Protein AF-A0A388TI43-F1 (afdb_monomer_lite)

Secondary structure (DSSP, 8-state):
-PPPEEEEEEE-SSEEEEEEEEEETTHHHHHHHHHHHHHHHT--EEEEEEEEEEEE-SS-HHHHHHHHTT--EEE--SS-EEEEEEEEEEEEEGGGEE--TTEEES-TT-EEEEEEEEEEEEEEEEEEEESSEE---GGG-BTTEEE--EE--SEEEEEEEEEEEEETTEEEEEEEEEEEEE-SSS-HHHHHHHHHHHHHHHHHHHH-TTT--SSEEEEEEEETTEEEEEEEEEPTTHHHHHHHHHHHHHHHT-EEEEEEEEEETT-SSTT---TTBSS-HHHHHHHHHT--EEE--SS-EEEEEEEESSEEEEGGG-B--TTEEES-TT-EEEEEPTT-EEEEEEEEEEEESEE-HHHHHTS-PPTTEEE--EE--SEEEEEEEEE--SSSSEEEEEEEEE-SSS-HHHHHHHHHHHHHHHHHGGGSTT-PPPTT--S-----TTSGGGG-BGGGGT--HHHHHHHHHTT--BHHHHHHSBHHHHHTSTT--HHHHHHHHHHHHHTT---BS-GGGGGSSSSS--

Organism: NCBI:txid2218525

Sequence (526 aa):
MANPWVKYTEMSPTYGVFTAEPLERGYGTTLGTILQRILLASLGGAAVTSVKIDALEGVEEAEVLANIKNLALKSFADAPVELKLSAKDGVVTARDIEHGSEVEIVNPDLHIATLGKGARLNLTLTVERGVGYHLADESKSKDGLKVVNASFTPIVKVNRKIEPARVGKSLDYDRLILEVWTNGVLSPEEAIRQSAQLVKDQMDSFINPADSKNPSVKHESKDKNYGVFTADPLDKGYGTTLGNALRRILLSSIGGAAITTVKIEGVDHEFSTIDGIKEDVLDIIANIKTLAVKSHSDSIVEMTLSAKDECEVTAGDIQHDDEVEIINPKHHLATLNKGAKLNIKFTVEKGVGYQVADVAESKNHPIGTLPIDASFSPVVKVNHQADSGRKNHDVLALDVWTNGTLSPEEAVRQSSQILQNQIDIFQRLNQRPTDGSEAGGTAGGALGGLALSIDDLELSARSSNCLKKAAINSVAELVNKPLEDLLKIKNFGKKSAEEINTKLAQYGLKLKGDISDLSNLFEEEE

pLDDT: mean 85.09, std 13.22, range [27.34, 97.88]

Foldseek 3Di:
DADWFKAWDDFDLFKTKIKIDFAFAPVLVLVLLLLQCCLQWPAKAKWFFKKFWPFFPPWDPVQLLVLRRLWHKHFQDQDKFKKKAKDAAAWDFLLRIHDDPRMDTQCRRRTRDHHDHPGITIMITIMHMDTAKDQFDQVPDDDRMGGHIIGRRQWPDKDKDWDQDDDPHDRRGIMIMIMTGGSSNATPLRSLQVSLVLLLLQLVCLQCLPPDPAQRWDWDDPDQFKIKIKTPFAAPPVQVSVQVLLQVCLQFPDKFKWWFKKFKPPDQDQQAAFPQWPDRSVQLLVLRQLWRKGFQDQDKFKKKAKDFAFDFDFLLRIGGDPRMDTPCRRRTRTTGHGGGIIIMMTIMHMDTAKDAQVVVVVPPDPRRMGTHIIGRRQWDDKDKDWDPDPDNGIMIMIMTGGSNSDGRSRSSNVSSVVSSVSSVSSNVYPDRDDPPDDDDDDDDLPPRQFADFLVVLPAPPQLSVQCVVVVNTTPVSQQPDAPVVSVPGVSRALVSQVRSQVSLVVSVGGHHYDSVCRVVVPPPPD

InterPro domains:
  IPR011260 RNA polymerase, alpha subunit, C-terminal [PF03118] (450-505)
  IPR011262 DNA-directed RNA polymerase, insert domain [PF01000] (54-152)
  IPR011262 DNA-directed RNA polymerase, insert domain [PF01000] (262-377)
  IPR011263 DNA-directed RNA polymerase, RpoA/D/Rpb3-type [PF01193] (21-202)
  IPR011263 DNA-directed RNA polymerase, RpoA/D/Rpb3-type [PF01193] (233-422)
  IPR011263 DNA-directed RNA polymerase, RpoA/D/Rpb3-type [SM00662] (15-209)
  IPR011263 DNA-directed RNA polymerase, RpoA/D/Rpb3-type [SM00662] (226-429)
  IPR011773 DNA-directed RNA polymerase, alpha subunit [MF_00059] (203-514)
  IPR011773 DNA-directed RNA polymerase, alpha subunit [TIGR02027] (226-512)
  IPR036603 RNA polymerase, RBP11-like subunit [G3DSA:3.30.1360.10] (14-203)
  IPR036603 RNA polymerase, RBP11-like subunit [G3DSA:3.30.1360.10] (225-422)
  IPR036603 RNA polymerase, RBP11-like subunit [SSF55257] (5-208)
  IPR036603 RNA polymerase, RBP11-like subunit [SSF55257] (212-427)
  IPR036643 DNA-directed RNA polymerase, insert domain superfamily [G3DSA:2.170.120.12] (45-152)
  IPR036643 DNA-directed RNA polymerase, insert domain superfamily [G3DSA:2.170.120.12] (256-376)
  IPR036643 DNA-directed RNA polymerase, insert domain superfamily [SSF56553] (45-153)
  IPR036643 DNA-directed RNA polymerase, insert domain superfamily [SSF56553] (256-377)

Radius of gyration: 33.18 Å; chains: 1; bounding box: 103×40×89 Å

Structure (mmCIF, N/CA/C/O backbone):
data_AF-A0A388TI43-F1
#
_entry.id   AF-A0A388TI43-F1
#
loop_
_atom_site.group_PDB
_atom_site.id
_atom_site.type_symbol
_atom_site.label_atom_id
_atom_site.label_alt_id
_atom_site.label_comp_id
_atom_site.label_asym_id
_atom_site.label_entity_id
_atom_site.label_seq_id
_atom_site.pdbx_PDB_ins_code
_atom_site.Cartn_x
_atom_site.Cartn_y
_atom_site.Cartn_z
_atom_site.occupancy
_atom_site.B_iso_or_equiv
_atom_site.auth_seq_id
_atom_site.auth_comp_id
_atom_site.auth_asym_id
_atom_site.auth_atom_id
_atom_site.pdbx_PDB_model_num
ATOM 1 N N . MET A 1 1 ? 8.734 2.033 19.535 1.00 49.84 1 MET A N 1
ATOM 2 C CA . MET A 1 1 ? 8.659 1.156 18.343 1.00 49.84 1 MET A CA 1
ATOM 3 C C . MET A 1 1 ? 10.058 0.989 17.786 1.00 49.84 1 MET A C 1
ATOM 5 O O . MET A 1 1 ? 10.855 1.900 17.953 1.00 49.84 1 MET A O 1
ATOM 9 N N . ALA A 1 2 ? 10.383 -0.151 17.176 1.00 63.19 2 ALA A N 1
ATOM 10 C CA . ALA A 1 2 ? 11.631 -0.239 16.426 1.00 63.19 2 ALA A CA 1
ATOM 11 C C . ALA A 1 2 ? 11.473 0.540 15.118 1.00 63.19 2 ALA A C 1
ATOM 13 O O . ALA A 1 2 ? 10.498 0.332 14.400 1.00 63.19 2 ALA A O 1
ATOM 14 N N . ASN A 1 3 ? 12.401 1.453 14.844 1.00 78.44 3 ASN A N 1
ATOM 15 C CA . ASN A 1 3 ? 12.297 2.321 13.681 1.00 78.44 3 ASN A CA 1
ATOM 16 C C . ASN A 1 3 ? 12.674 1.540 12.409 1.00 78.44 3 ASN A C 1
ATOM 18 O O . ASN A 1 3 ? 13.799 1.030 12.331 1.00 78.44 3 ASN A O 1
ATOM 22 N N . PRO A 1 4 ? 11.768 1.424 11.419 1.00 85.19 4 PRO A N 1
ATOM 23 C CA . PRO A 1 4 ? 12.086 0.773 10.160 1.00 85.19 4 PRO A CA 1
ATOM 24 C C . PRO A 1 4 ? 13.173 1.555 9.430 1.00 85.19 4 PRO A C 1
ATOM 26 O O . PRO A 1 4 ? 13.178 2.786 9.405 1.00 85.19 4 PRO A O 1
ATOM 29 N N . TRP A 1 5 ? 14.087 0.835 8.794 1.00 90.25 5 TRP A N 1
ATOM 30 C CA . TRP A 1 5 ? 15.088 1.428 7.918 1.00 90.25 5 TRP A CA 1
ATOM 31 C C . TRP A 1 5 ? 15.399 0.478 6.774 1.00 90.25 5 TRP A C 1
ATOM 33 O O . TRP A 1 5 ? 15.133 -0.725 6.852 1.00 90.25 5 TRP A O 1
ATOM 43 N N . VAL A 1 6 ? 15.953 1.027 5.699 1.00 91.94 6 VAL A N 1
ATOM 44 C CA . VAL A 1 6 ? 16.331 0.248 4.524 1.00 91.94 6 VAL A CA 1
ATOM 45 C C . VAL A 1 6 ? 17.841 0.189 4.454 1.00 91.94 6 VAL A C 1
ATOM 47 O O . VAL A 1 6 ? 18.499 1.223 4.362 1.00 91.94 6 VAL A O 1
ATOM 50 N N . LYS A 1 7 ? 18.390 -1.021 4.467 1.00 92.19 7 LYS A N 1
ATOM 51 C CA . LYS A 1 7 ? 19.809 -1.272 4.221 1.00 92.19 7 LYS A CA 1
ATOM 52 C C . LYS A 1 7 ? 20.009 -1.934 2.866 1.00 92.19 7 LYS A C 1
ATOM 54 O O . LYS A 1 7 ? 19.143 -2.699 2.448 1.00 92.19 7 LYS A O 1
ATOM 59 N N . TYR A 1 8 ? 21.141 -1.717 2.209 1.00 89.12 8 TYR A N 1
ATOM 60 C CA . TYR A 1 8 ? 21.547 -2.541 1.069 1.00 89.12 8 TYR A CA 1
ATOM 61 C C . TYR A 1 8 ? 22.730 -3.441 1.433 1.00 89.12 8 TYR A C 1
ATOM 63 O O . TYR A 1 8 ? 23.646 -3.022 2.140 1.00 89.12 8 TYR A O 1
ATOM 71 N N . THR A 1 9 ? 22.689 -4.696 0.985 1.00 84.62 9 THR A N 1
ATOM 72 C CA . THR A 1 9 ? 23.722 -5.708 1.287 1.00 84.62 9 THR A CA 1
ATOM 73 C C . THR A 1 9 ? 24.638 -5.985 0.103 1.00 84.62 9 THR A C 1
ATOM 75 O O . THR A 1 9 ? 25.806 -6.299 0.298 1.00 84.62 9 THR A O 1
ATOM 78 N N . GLU A 1 10 ? 24.124 -5.837 -1.115 1.00 90.00 10 GLU A N 1
ATOM 79 C CA . GLU A 1 10 ? 24.868 -5.987 -2.363 1.00 90.00 10 GLU A CA 1
ATOM 80 C C . GLU A 1 10 ? 24.494 -4.833 -3.287 1.00 90.00 10 GLU A C 1
ATOM 82 O O . GLU A 1 10 ? 23.317 -4.477 -3.378 1.00 90.00 10 GLU A O 1
ATOM 87 N N . MET A 1 11 ? 25.489 -4.238 -3.944 1.00 93.12 11 MET A N 1
ATOM 88 C CA . MET A 1 11 ? 25.283 -3.122 -4.861 1.00 93.12 11 MET A CA 1
ATOM 89 C C . MET A 1 11 ? 26.327 -3.154 -5.979 1.00 93.12 11 MET A C 1
ATOM 91 O O . MET A 1 11 ? 27.532 -3.170 -5.730 1.00 93.12 11 MET A O 1
ATOM 95 N N . SER A 1 12 ? 25.849 -3.144 -7.215 1.00 93.38 12 SER A N 1
ATOM 96 C CA . SER A 1 12 ? 26.608 -2.961 -8.447 1.00 93.38 12 SER A CA 1
ATOM 97 C C . SER A 1 12 ? 25.878 -1.940 -9.336 1.00 93.38 12 SER A C 1
ATOM 99 O O . SER A 1 12 ? 24.742 -1.562 -9.031 1.00 93.38 12 SER A O 1
ATOM 101 N N . PRO A 1 13 ? 26.477 -1.485 -10.452 1.00 90.69 13 PRO A N 1
ATOM 102 C CA . PRO A 1 13 ? 25.818 -0.538 -11.354 1.00 90.69 13 PRO A CA 1
ATOM 103 C C . PRO A 1 13 ? 24.465 -1.018 -11.905 1.00 90.69 13 PRO A C 1
ATOM 105 O O . PRO A 1 13 ? 23.620 -0.191 -12.236 1.00 90.69 13 PRO A O 1
ATOM 108 N N . THR A 1 14 ? 24.251 -2.336 -11.998 1.00 93.75 14 THR A N 1
ATOM 109 C CA . THR A 1 14 ? 23.059 -2.946 -12.613 1.00 93.75 14 THR A CA 1
ATOM 110 C C . THR A 1 14 ? 22.275 -3.860 -11.676 1.00 93.75 14 THR A C 1
ATOM 112 O O . THR A 1 14 ? 21.254 -4.411 -12.083 1.00 93.75 14 THR A O 1
ATOM 115 N N . TYR A 1 15 ? 22.721 -4.056 -10.433 1.00 97.00 15 TYR A N 1
ATOM 116 C CA . TYR A 1 15 ? 22.076 -4.966 -9.488 1.00 97.00 15 TYR A CA 1
ATOM 117 C C . TYR A 1 15 ? 22.205 -4.493 -8.039 1.00 97.00 15 TYR A C 1
ATOM 119 O O . TYR A 1 15 ? 23.282 -4.079 -7.619 1.00 97.00 15 TYR A O 1
ATOM 127 N N . GLY A 1 16 ? 21.123 -4.575 -7.266 1.00 96.56 16 GLY A N 1
ATOM 128 C CA . GLY A 1 16 ? 21.135 -4.229 -5.846 1.00 96.56 16 GLY A CA 1
ATOM 129 C C . GLY A 1 16 ? 20.150 -5.044 -5.015 1.00 96.56 16 GLY A C 1
ATOM 130 O O . GLY A 1 16 ? 19.076 -5.413 -5.498 1.00 96.56 16 GLY A O 1
ATOM 131 N N . VAL A 1 17 ? 20.512 -5.295 -3.754 1.00 97.25 17 VAL A N 1
ATOM 132 C CA . VAL A 1 17 ? 19.676 -5.995 -2.764 1.00 97.25 17 VAL A CA 1
ATOM 133 C C . VAL A 1 17 ? 19.361 -5.063 -1.604 1.00 97.25 17 VAL A C 1
ATOM 135 O O . VAL A 1 17 ? 20.261 -4.678 -0.858 1.00 97.25 17 VAL A O 1
ATOM 138 N N . PHE A 1 18 ? 18.081 -4.744 -1.421 1.00 96.88 18 PHE A N 1
ATOM 139 C CA . PHE A 1 18 ? 17.569 -3.823 -0.407 1.00 96.88 18 PHE A CA 1
ATOM 140 C C . PHE A 1 18 ? 16.742 -4.584 0.625 1.00 96.88 18 PHE A C 1
ATOM 142 O O . PHE A 1 18 ? 15.810 -5.302 0.278 1.00 96.88 18 PHE A O 1
ATOM 149 N N . THR A 1 19 ? 17.062 -4.418 1.902 1.00 96.00 19 THR A N 1
ATOM 150 C CA . THR A 1 19 ? 16.351 -5.032 3.024 1.00 96.00 19 THR A CA 1
ATOM 151 C C . THR A 1 19 ? 15.728 -3.946 3.891 1.00 96.00 19 THR A C 1
ATOM 153 O O . THR A 1 19 ? 16.453 -3.151 4.485 1.00 96.00 19 THR A O 1
ATOM 156 N N . ALA A 1 20 ? 14.402 -3.933 3.988 1.00 94.56 20 ALA A N 1
ATOM 157 C CA . ALA A 1 20 ? 13.647 -3.080 4.896 1.00 94.56 20 ALA A CA 1
ATOM 158 C C . ALA A 1 20 ? 13.204 -3.891 6.122 1.00 94.56 20 ALA A C 1
ATOM 160 O O . ALA A 1 20 ? 12.472 -4.877 5.988 1.00 94.56 20 ALA A O 1
ATOM 161 N N . GLU A 1 21 ? 13.667 -3.498 7.308 1.00 92.06 21 GLU A N 1
ATOM 162 C CA . GLU A 1 21 ? 13.294 -4.122 8.581 1.00 92.06 21 GLU A CA 1
ATOM 163 C C . GLU A 1 21 ? 13.520 -3.165 9.770 1.00 92.06 21 GLU A C 1
ATOM 165 O O . GLU A 1 21 ? 14.401 -2.305 9.700 1.00 92.06 21 GLU A O 1
ATOM 170 N N . PRO A 1 22 ? 12.790 -3.335 10.887 1.00 92.31 22 PRO A N 1
ATOM 171 C CA . PRO A 1 22 ? 11.590 -4.161 11.034 1.00 92.31 22 PRO A CA 1
ATOM 172 C C . PRO A 1 22 ? 10.338 -3.410 10.554 1.00 92.31 22 PRO A C 1
ATOM 174 O O . PRO A 1 22 ? 10.136 -2.253 10.907 1.00 92.31 22 PRO A O 1
ATOM 177 N N . LEU A 1 23 ? 9.490 -4.064 9.762 1.00 91.19 23 LEU A N 1
ATOM 178 C CA . LEU A 1 23 ? 8.205 -3.520 9.309 1.00 91.19 23 LEU A CA 1
ATOM 179 C C . LEU A 1 23 ? 7.074 -4.130 10.135 1.00 91.19 23 LEU A C 1
ATOM 181 O O . LEU A 1 23 ? 7.148 -5.300 10.490 1.00 91.19 23 LEU A O 1
ATOM 185 N N . GLU A 1 24 ? 6.010 -3.388 10.429 1.00 88.06 24 GLU A N 1
ATOM 186 C CA . GLU A 1 24 ? 4.827 -3.991 11.054 1.00 88.06 24 GLU A CA 1
ATOM 187 C C . GLU A 1 24 ? 4.252 -5.116 10.180 1.00 88.06 24 GLU A C 1
ATOM 189 O O . GLU A 1 24 ? 4.337 -5.078 8.944 1.00 88.06 24 GLU A O 1
ATOM 194 N N . ARG A 1 25 ? 3.657 -6.130 10.820 1.00 85.19 25 ARG A N 1
ATOM 195 C CA . ARG A 1 25 ? 3.145 -7.310 10.125 1.00 85.19 25 ARG A CA 1
ATOM 196 C C . ARG A 1 25 ? 2.231 -6.922 8.973 1.00 85.19 25 ARG A C 1
ATOM 198 O O . ARG A 1 25 ? 1.215 -6.247 9.129 1.00 85.19 25 ARG A O 1
ATOM 205 N N . GLY A 1 26 ? 2.574 -7.417 7.797 1.00 85.94 26 GLY A N 1
ATOM 206 C CA . GLY A 1 26 ? 1.842 -7.179 6.577 1.00 85.94 26 GLY A CA 1
ATOM 207 C C . GLY A 1 26 ? 2.372 -6.042 5.711 1.00 85.94 26 GLY A C 1
ATOM 208 O O . GLY A 1 26 ? 2.218 -6.122 4.483 1.00 85.94 26 GLY A O 1
ATOM 209 N N . TYR A 1 27 ? 3.041 -5.037 6.277 1.00 90.50 27 TYR A N 1
ATOM 210 C CA . TYR A 1 27 ? 3.612 -3.949 5.481 1.00 90.50 27 TYR A CA 1
ATOM 211 C C . TYR A 1 27 ? 4.678 -4.445 4.507 1.00 90.50 27 TYR A C 1
ATOM 213 O O . TYR A 1 27 ? 4.759 -3.908 3.402 1.00 90.50 27 TYR A O 1
ATOM 221 N N . GLY A 1 28 ? 5.395 -5.533 4.816 1.00 92.31 28 GLY A N 1
ATOM 222 C CA . GLY A 1 28 ? 6.334 -6.141 3.873 1.00 92.31 28 GLY A CA 1
ATOM 223 C C . GLY A 1 28 ? 5.657 -6.564 2.564 1.00 92.31 28 GLY A C 1
ATOM 224 O O . GLY A 1 28 ? 6.163 -6.296 1.475 1.00 92.31 28 GLY A O 1
ATOM 225 N N . THR A 1 29 ? 4.452 -7.139 2.646 1.00 92.25 29 THR A N 1
ATOM 226 C CA . THR A 1 29 ? 3.670 -7.499 1.447 1.00 92.25 29 THR A CA 1
ATOM 227 C C . THR A 1 29 ? 3.141 -6.268 0.709 1.00 92.25 29 THR A C 1
ATOM 229 O O . THR A 1 29 ? 3.169 -6.240 -0.523 1.00 92.25 29 THR A O 1
ATOM 232 N N . THR A 1 30 ? 2.659 -5.257 1.441 1.00 92.69 30 THR A N 1
ATOM 233 C CA . THR A 1 30 ? 2.100 -4.029 0.849 1.00 92.69 30 THR A CA 1
ATOM 234 C C . THR A 1 30 ? 3.177 -3.256 0.100 1.00 92.69 30 THR A C 1
ATOM 236 O O . THR A 1 30 ? 3.074 -3.080 -1.112 1.00 92.69 30 THR A O 1
ATOM 239 N N . LEU A 1 31 ? 4.241 -2.864 0.804 1.00 94.38 31 LEU A N 1
ATOM 240 C CA . LEU A 1 31 ? 5.336 -2.059 0.266 1.00 94.38 31 LEU A CA 1
ATOM 241 C C . LEU A 1 31 ? 6.068 -2.813 -0.845 1.00 94.38 31 LEU A C 1
ATOM 243 O O . LEU A 1 31 ? 6.313 -2.254 -1.910 1.00 94.38 31 LEU A O 1
ATOM 247 N N . GLY A 1 32 ? 6.317 -4.113 -0.656 1.00 94.12 32 GLY A N 1
ATOM 248 C CA . GLY A 1 32 ? 6.949 -4.948 -1.675 1.00 94.12 32 GLY A CA 1
ATOM 249 C C . GLY A 1 32 ? 6.124 -5.063 -2.958 1.00 94.12 32 GLY A C 1
ATOM 250 O O . GLY A 1 32 ? 6.690 -5.089 -4.048 1.00 94.12 32 GLY A O 1
ATOM 251 N N . THR A 1 33 ? 4.789 -5.097 -2.858 1.00 93.12 33 THR A N 1
ATOM 252 C CA . THR A 1 33 ? 3.915 -5.122 -4.043 1.00 93.12 33 THR A CA 1
ATOM 253 C C . THR A 1 33 ? 3.878 -3.781 -4.758 1.00 93.12 33 THR A C 1
ATOM 255 O O . THR A 1 33 ? 3.943 -3.760 -5.986 1.00 93.12 33 THR A O 1
ATOM 258 N N . ILE A 1 34 ? 3.798 -2.683 -4.007 1.00 94.00 34 ILE A N 1
ATOM 259 C CA . ILE A 1 34 ? 3.801 -1.327 -4.563 1.00 94.00 34 ILE A CA 1
ATOM 260 C C . ILE A 1 34 ? 5.108 -1.074 -5.313 1.00 94.00 34 ILE A C 1
ATOM 262 O O . ILE A 1 34 ? 5.082 -0.826 -6.517 1.00 94.00 34 ILE A O 1
ATOM 266 N N . LEU A 1 35 ? 6.245 -1.221 -4.626 1.00 94.06 35 LEU A N 1
ATOM 267 C CA . LEU A 1 35 ? 7.560 -0.931 -5.194 1.00 94.06 35 LEU A CA 1
ATOM 268 C C . LEU A 1 35 ? 7.843 -1.808 -6.413 1.00 94.06 35 LEU A C 1
ATOM 270 O O . LEU A 1 35 ? 8.228 -1.288 -7.452 1.00 94.06 35 LEU A O 1
ATOM 274 N N . GLN A 1 36 ? 7.565 -3.116 -6.348 1.00 93.31 36 GLN A N 1
ATOM 275 C CA . GLN A 1 36 ? 7.782 -4.004 -7.493 1.00 93.31 36 GLN A CA 1
ATOM 276 C C . GLN A 1 36 ? 6.989 -3.569 -8.733 1.00 93.31 36 GLN A C 1
ATOM 278 O O . GLN A 1 36 ? 7.532 -3.576 -9.837 1.00 93.31 36 GLN A O 1
ATOM 283 N N . ARG A 1 37 ? 5.709 -3.203 -8.577 1.00 90.62 37 ARG A N 1
ATOM 284 C CA . ARG A 1 37 ? 4.872 -2.805 -9.719 1.00 90.62 37 ARG A CA 1
ATOM 285 C C . ARG A 1 37 ? 5.308 -1.461 -10.291 1.00 90.62 37 ARG A C 1
ATOM 287 O O . ARG A 1 37 ? 5.366 -1.334 -11.508 1.00 90.62 37 ARG A O 1
ATOM 294 N N . ILE A 1 38 ? 5.660 -0.504 -9.437 1.00 90.25 38 ILE A N 1
ATOM 295 C CA . ILE A 1 38 ? 6.091 0.835 -9.858 1.00 90.25 38 ILE A CA 1
ATOM 296 C C . ILE A 1 38 ? 7.446 0.796 -10.553 1.00 90.25 38 ILE A C 1
ATOM 298 O O . ILE A 1 38 ? 7.584 1.370 -11.631 1.00 90.25 38 ILE A O 1
ATOM 302 N N . LEU A 1 39 ? 8.412 0.063 -9.989 1.00 91.62 39 LEU A N 1
ATOM 303 C CA . LEU A 1 39 ? 9.721 -0.150 -10.608 1.00 91.62 39 LEU A CA 1
ATOM 304 C C . LEU A 1 39 ? 9.566 -0.685 -12.040 1.00 91.62 39 LEU A C 1
ATOM 306 O O . LEU A 1 39 ? 10.188 -0.176 -12.964 1.00 91.62 39 LEU A O 1
ATOM 310 N N . LEU A 1 40 ? 8.704 -1.684 -12.243 1.00 88.38 40 LEU A N 1
ATOM 311 C CA . LEU A 1 40 ? 8.524 -2.304 -13.556 1.00 88.38 40 LEU A CA 1
ATOM 312 C C . LEU A 1 40 ? 7.706 -1.450 -14.539 1.00 88.38 40 LEU A C 1
ATOM 314 O O . LEU A 1 40 ? 7.953 -1.529 -15.741 1.00 88.38 40 LEU A O 1
ATOM 318 N N . ALA A 1 41 ? 6.730 -0.672 -14.060 1.00 82.88 41 ALA A N 1
ATOM 319 C CA . ALA A 1 41 ? 5.740 -0.024 -14.924 1.00 82.88 41 ALA A CA 1
ATOM 320 C C . ALA A 1 41 ? 5.989 1.469 -15.187 1.00 82.88 41 ALA A C 1
ATOM 322 O O . ALA A 1 41 ? 5.711 1.926 -16.296 1.00 82.88 41 ALA A O 1
ATOM 323 N N . SER A 1 42 ? 6.497 2.215 -14.202 1.00 83.31 42 SER A N 1
ATOM 324 C CA . SER A 1 42 ? 6.423 3.687 -14.210 1.00 83.31 42 SER A CA 1
ATOM 325 C C . SER A 1 42 ? 7.761 4.400 -14.252 1.00 83.31 42 SER A C 1
ATOM 327 O O . SER A 1 42 ? 7.798 5.601 -14.507 1.00 83.31 42 SER A O 1
ATOM 329 N N . LEU A 1 43 ? 8.868 3.686 -14.049 1.00 85.44 43 LEU A N 1
ATOM 330 C CA . LEU A 1 43 ? 10.178 4.265 -14.308 1.00 85.44 43 LEU A CA 1
ATOM 331 C C . LEU A 1 43 ? 10.380 4.381 -15.821 1.00 85.44 43 LEU A C 1
ATOM 333 O O . LEU A 1 43 ? 10.473 3.381 -16.534 1.00 85.44 43 LEU A O 1
ATOM 337 N N . GLY A 1 44 ? 10.369 5.624 -16.298 1.00 82.12 44 GLY A N 1
ATOM 338 C CA . GLY A 1 44 ? 10.547 5.962 -17.702 1.00 82.12 44 GLY A CA 1
ATOM 339 C C . GLY A 1 44 ? 12.010 6.001 -18.119 1.00 82.12 44 GLY A C 1
ATOM 340 O O . GLY A 1 44 ? 12.911 6.205 -17.307 1.00 82.12 44 GLY A O 1
ATOM 341 N N . GLY A 1 45 ? 12.232 5.837 -19.413 1.00 87.19 45 GLY A N 1
ATOM 342 C CA . GLY A 1 45 ? 13.557 5.809 -20.017 1.00 87.19 45 GLY A CA 1
ATOM 343 C C . GLY A 1 45 ? 13.479 6.079 -21.511 1.00 87.19 45 GLY A C 1
ATOM 344 O O . GLY A 1 45 ? 12.474 6.598 -22.006 1.00 87.19 45 GLY A O 1
ATOM 345 N N . ALA A 1 46 ? 14.551 5.749 -22.225 1.00 90.69 46 ALA A N 1
ATOM 346 C CA . ALA A 1 46 ? 14.643 5.914 -23.667 1.00 90.69 46 ALA A CA 1
ATOM 347 C C . ALA A 1 46 ? 14.758 4.555 -24.359 1.00 90.69 46 ALA A C 1
ATOM 349 O O . ALA A 1 46 ? 15.439 3.657 -23.865 1.00 90.69 46 ALA A O 1
ATOM 350 N N . ALA A 1 47 ? 14.098 4.416 -25.505 1.00 91.62 47 ALA A N 1
ATOM 351 C CA . ALA A 1 47 ? 14.132 3.195 -26.299 1.00 91.62 47 ALA A CA 1
ATOM 352 C C . ALA A 1 47 ? 14.099 3.515 -27.793 1.00 91.62 47 ALA A C 1
ATOM 354 O O . ALA A 1 47 ? 13.570 4.546 -28.211 1.00 91.62 47 ALA A O 1
ATOM 355 N N . VAL A 1 48 ? 14.641 2.600 -28.596 1.00 91.50 48 VAL A N 1
ATOM 356 C CA . VAL A 1 48 ? 14.493 2.642 -30.053 1.00 91.50 48 VAL A CA 1
ATOM 357 C C . VAL A 1 48 ? 13.053 2.263 -30.403 1.00 91.50 48 VAL A C 1
ATOM 359 O O . VAL A 1 48 ? 12.610 1.164 -30.069 1.00 91.50 48 VAL A O 1
ATOM 362 N N . THR A 1 49 ? 12.322 3.161 -31.063 1.00 90.88 49 THR A N 1
ATOM 363 C CA . THR A 1 49 ? 10.920 2.959 -31.476 1.00 90.88 49 THR A CA 1
ATOM 364 C C . THR A 1 49 ? 10.800 2.552 -32.935 1.00 90.88 49 THR A C 1
ATOM 366 O O . THR A 1 49 ? 9.918 1.769 -33.299 1.00 90.88 49 THR A O 1
ATOM 369 N N . SER A 1 50 ? 11.719 3.019 -33.776 1.00 91.62 50 SER A N 1
ATOM 370 C CA . SER A 1 50 ? 11.784 2.619 -35.174 1.00 91.62 50 SER A CA 1
ATOM 371 C C . SER A 1 50 ? 13.202 2.534 -35.710 1.00 91.62 50 SER A C 1
ATOM 373 O O . SER A 1 50 ? 14.118 3.200 -35.233 1.00 91.62 50 SER A O 1
ATOM 375 N N . VAL A 1 51 ? 13.366 1.696 -36.728 1.00 92.38 51 VAL A N 1
ATOM 376 C CA . VAL A 1 51 ? 14.625 1.463 -37.430 1.00 92.38 51 VAL A CA 1
ATOM 377 C C . VAL A 1 51 ? 14.371 1.588 -38.923 1.00 92.38 51 VAL A C 1
ATOM 379 O O . VAL A 1 51 ? 13.545 0.866 -39.481 1.00 92.38 51 VAL A O 1
ATOM 382 N N . LYS A 1 52 ? 15.089 2.491 -39.582 1.00 93.06 52 LYS A N 1
ATOM 383 C CA . LYS A 1 52 ? 15.157 2.567 -41.037 1.00 93.06 52 LYS A CA 1
ATOM 384 C C . LYS A 1 52 ? 16.421 1.866 -41.513 1.00 93.06 52 LYS A C 1
ATOM 386 O O . LYS A 1 52 ? 17.513 2.179 -41.043 1.00 93.06 52 LYS A O 1
ATOM 391 N N . ILE A 1 53 ? 16.264 0.923 -42.436 1.00 90.44 53 ILE A N 1
ATOM 392 C CA . ILE A 1 53 ? 17.375 0.141 -42.988 1.00 90.44 53 ILE A CA 1
ATOM 393 C C . ILE A 1 53 ? 17.686 0.669 -44.385 1.00 90.44 53 ILE A C 1
ATOM 395 O O . ILE A 1 53 ? 16.918 0.440 -45.317 1.00 90.44 53 ILE A O 1
ATOM 399 N N . ASP A 1 54 ? 18.808 1.371 -44.525 1.00 90.31 54 ASP A N 1
ATOM 400 C CA . ASP A 1 54 ? 19.253 1.915 -45.811 1.00 90.31 54 ASP A CA 1
ATOM 401 C C . ASP A 1 54 ? 20.187 0.932 -46.549 1.00 90.31 54 ASP A C 1
ATOM 403 O O . ASP A 1 54 ? 20.202 0.896 -47.779 1.00 90.31 54 ASP A O 1
ATOM 407 N N . ALA A 1 55 ? 20.949 0.108 -45.816 1.00 89.50 55 ALA A N 1
ATOM 408 C CA . ALA A 1 55 ? 21.735 -1.002 -46.365 1.00 89.50 55 ALA A CA 1
ATOM 409 C C . ALA A 1 55 ? 21.944 -2.108 -45.319 1.00 89.50 55 ALA A C 1
ATOM 411 O O . ALA A 1 55 ? 22.298 -1.818 -44.178 1.00 89.50 55 ALA A O 1
ATOM 412 N N . LEU A 1 56 ? 21.768 -3.369 -45.716 1.00 90.06 56 LEU A N 1
ATOM 413 C CA . LEU A 1 56 ? 22.032 -4.542 -44.883 1.00 90.06 56 LEU A CA 1
ATOM 414 C C . LEU A 1 56 ? 22.512 -5.691 -45.775 1.00 90.06 56 LEU A C 1
ATOM 416 O O . LEU A 1 56 ? 21.742 -6.229 -46.569 1.00 90.06 56 LEU A O 1
ATOM 420 N N . GLU A 1 57 ? 23.784 -6.061 -45.652 1.00 90.56 57 GLU A N 1
ATOM 421 C CA . GLU A 1 57 ? 24.403 -7.124 -46.445 1.00 90.56 57 GLU A CA 1
ATOM 422 C C . GLU A 1 57 ? 25.076 -8.156 -45.535 1.00 90.56 57 GLU A C 1
ATOM 424 O O . GLU A 1 57 ? 25.753 -7.805 -44.574 1.00 90.56 57 GLU A O 1
ATOM 429 N N . GLY A 1 58 ? 24.925 -9.443 -45.856 1.00 83.88 58 GLY A N 1
ATOM 430 C CA . GLY A 1 58 ? 25.672 -10.521 -45.199 1.00 83.88 58 GLY A CA 1
ATOM 431 C C . GLY A 1 58 ? 25.297 -10.822 -43.742 1.00 83.88 58 GLY A C 1
ATOM 432 O O . GLY A 1 58 ? 26.005 -11.606 -43.119 1.00 83.88 58 GLY A O 1
ATOM 433 N N . VAL A 1 59 ? 24.213 -10.239 -43.211 1.00 88.81 59 VAL A N 1
ATOM 434 C CA . VAL A 1 59 ? 23.708 -10.464 -41.841 1.00 88.81 59 VAL A CA 1
ATOM 435 C C . VAL A 1 59 ? 22.185 -10.576 -41.860 1.00 88.81 59 VAL A C 1
ATOM 437 O O . VAL A 1 59 ? 21.524 -9.927 -42.675 1.00 88.81 59 VAL A O 1
ATOM 440 N N . GLU A 1 60 ? 21.620 -11.395 -40.973 1.00 90.00 60 GLU A N 1
ATOM 441 C CA . GLU A 1 60 ? 20.171 -11.531 -40.844 1.00 90.00 60 GLU A CA 1
ATOM 442 C C . GLU A 1 60 ? 19.545 -10.300 -40.180 1.00 90.00 60 GLU A C 1
ATOM 444 O O . GLU A 1 60 ? 19.934 -9.865 -39.098 1.00 90.00 60 GLU A O 1
ATOM 449 N N . GLU A 1 61 ? 18.506 -9.756 -40.811 1.00 89.12 61 GLU A N 1
ATOM 450 C CA . GLU A 1 61 ? 17.807 -8.572 -40.309 1.00 89.12 61 GLU A CA 1
ATOM 451 C C . GLU A 1 61 ? 17.204 -8.789 -38.914 1.00 89.12 61 GLU A C 1
ATOM 453 O O . GLU A 1 61 ? 17.287 -7.917 -38.049 1.00 89.12 61 GLU A O 1
ATOM 458 N N . ALA A 1 62 ? 16.615 -9.965 -38.683 1.00 88.06 62 ALA A N 1
ATOM 459 C CA . ALA A 1 62 ? 15.979 -10.301 -37.414 1.00 88.06 62 ALA A CA 1
ATOM 460 C C . ALA A 1 62 ? 16.977 -10.284 -36.245 1.00 88.06 62 ALA A C 1
ATOM 462 O O . ALA A 1 62 ? 16.622 -9.842 -35.151 1.00 88.06 62 ALA A O 1
ATOM 463 N N . GLU A 1 63 ? 18.218 -10.711 -36.487 1.00 89.88 63 GLU A N 1
ATOM 464 C CA . GLU A 1 63 ? 19.304 -10.683 -35.507 1.00 89.88 63 GLU A CA 1
ATOM 465 C C . GLU A 1 63 ? 19.687 -9.240 -35.157 1.00 89.88 63 GLU A C 1
ATOM 467 O O . GLU A 1 63 ? 19.692 -8.863 -33.985 1.00 89.88 63 GLU A O 1
ATOM 472 N N . VAL A 1 64 ? 19.905 -8.397 -36.172 1.00 90.31 64 VAL A N 1
ATOM 473 C CA . VAL A 1 64 ? 20.257 -6.980 -35.984 1.00 90.31 64 VAL A CA 1
ATOM 474 C C . VAL A 1 64 ? 19.162 -6.236 -35.216 1.00 90.31 64 VAL A C 1
ATOM 476 O O . VAL A 1 64 ? 19.448 -5.520 -34.255 1.00 90.31 64 VAL A O 1
ATOM 479 N N . LEU A 1 65 ? 17.892 -6.440 -35.580 1.00 90.00 65 LEU A N 1
ATOM 480 C CA . LEU A 1 65 ? 16.763 -5.823 -34.879 1.00 90.00 65 LEU A CA 1
ATOM 481 C C . LEU A 1 65 ? 16.610 -6.337 -33.441 1.00 90.00 65 LEU A C 1
ATOM 483 O O . LEU A 1 65 ? 16.223 -5.566 -32.562 1.00 90.00 65 LEU A O 1
ATOM 487 N N . ALA A 1 66 ? 16.895 -7.615 -33.175 1.00 88.81 66 ALA A N 1
ATOM 488 C CA . ALA A 1 66 ? 16.885 -8.160 -31.818 1.00 88.81 66 ALA A CA 1
ATOM 489 C C . ALA A 1 66 ? 18.005 -7.555 -30.958 1.00 88.81 66 ALA A C 1
ATOM 491 O O . ALA A 1 66 ? 17.763 -7.209 -29.801 1.00 88.81 66 ALA A O 1
ATOM 492 N N . ASN A 1 67 ? 19.192 -7.362 -31.532 1.00 92.19 67 ASN A N 1
ATOM 493 C CA . ASN A 1 67 ? 20.329 -6.759 -30.844 1.00 92.19 67 ASN A CA 1
ATOM 494 C C . ASN A 1 67 ? 20.088 -5.275 -30.535 1.00 92.19 67 ASN A C 1
ATOM 496 O O . ASN A 1 67 ? 20.276 -4.854 -29.396 1.00 92.19 67 ASN A O 1
ATOM 500 N N . ILE A 1 68 ? 19.577 -4.497 -31.497 1.00 91.00 68 ILE A N 1
ATOM 501 C CA . ILE A 1 68 ? 19.275 -3.063 -31.316 1.00 91.00 68 ILE A CA 1
ATOM 502 C C . ILE A 1 68 ? 18.233 -2.825 -30.217 1.00 91.00 68 ILE A C 1
ATOM 504 O O . ILE A 1 68 ? 18.309 -1.829 -29.502 1.00 91.00 68 ILE A O 1
ATOM 508 N N . LYS A 1 69 ? 17.287 -3.750 -30.017 1.00 87.19 69 LYS A N 1
ATOM 509 C CA . LYS A 1 69 ? 16.312 -3.663 -28.914 1.00 87.19 69 LYS A CA 1
ATOM 510 C C . LYS A 1 69 ? 16.952 -3.729 -27.523 1.00 87.19 69 LYS A C 1
ATOM 512 O O . LYS A 1 69 ? 16.334 -3.276 -26.567 1.00 87.19 69 LYS A O 1
ATOM 517 N N . ASN A 1 70 ? 18.164 -4.274 -27.405 1.00 89.50 70 ASN A N 1
ATOM 518 C CA . ASN A 1 70 ? 18.911 -4.349 -26.147 1.00 89.50 70 ASN A CA 1
ATOM 519 C C . ASN A 1 70 ? 19.805 -3.121 -25.908 1.00 89.50 70 ASN A C 1
ATOM 521 O O . ASN A 1 70 ? 20.595 -3.106 -24.960 1.00 89.50 70 ASN A O 1
ATOM 525 N N . LEU A 1 71 ? 19.720 -2.100 -26.763 1.00 92.06 71 LEU A N 1
ATOM 526 C CA . LEU A 1 71 ? 20.471 -0.863 -26.609 1.00 92.06 71 LEU A CA 1
ATOM 527 C C . LEU A 1 71 ? 19.974 -0.096 -25.376 1.00 92.06 71 LEU A C 1
ATOM 529 O O . LEU A 1 71 ? 18.797 0.242 -25.262 1.00 92.06 71 LEU A O 1
ATOM 533 N N . ALA A 1 72 ? 20.885 0.156 -24.439 1.00 91.62 72 ALA A N 1
ATOM 534 C CA . ALA A 1 72 ? 20.625 0.887 -23.211 1.00 91.62 72 ALA A CA 1
ATOM 535 C C . ALA A 1 72 ? 20.987 2.357 -23.438 1.00 91.62 72 ALA A C 1
ATOM 537 O O . ALA A 1 72 ? 22.143 2.690 -23.703 1.00 91.62 72 ALA A O 1
ATOM 538 N N . LEU A 1 73 ? 19.984 3.230 -23.360 1.00 91.69 73 LEU A N 1
ATOM 539 C CA . LEU A 1 73 ? 20.075 4.622 -23.785 1.00 91.69 73 LEU A CA 1
ATOM 540 C C . LEU A 1 73 ? 19.573 5.557 -22.687 1.00 91.69 73 LEU A C 1
ATOM 542 O O . LEU A 1 73 ? 18.551 5.283 -22.054 1.00 91.69 73 LEU A O 1
ATOM 546 N N . LYS A 1 74 ? 20.216 6.714 -22.542 1.00 90.75 74 LYS A N 1
ATOM 547 C CA . LYS A 1 74 ? 19.585 7.904 -21.957 1.00 90.75 74 LYS A CA 1
ATOM 548 C C . LYS A 1 74 ? 19.289 8.882 -23.080 1.00 90.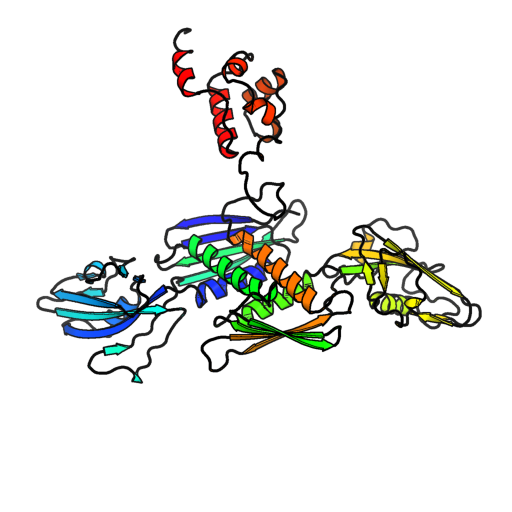75 74 LYS A C 1
ATOM 550 O O . LYS A 1 74 ? 20.144 9.107 -23.929 1.00 90.75 74 LYS A O 1
ATOM 555 N N . SER A 1 75 ? 18.096 9.464 -23.067 1.00 89.88 75 SER A N 1
ATOM 556 C CA . SER A 1 75 ? 17.743 10.595 -23.922 1.00 89.88 75 SER A CA 1
ATOM 557 C C . SER A 1 75 ? 17.348 11.771 -23.041 1.00 89.88 75 SER A C 1
ATOM 559 O O . SER A 1 75 ? 16.554 11.610 -22.109 1.00 89.88 75 SER A O 1
ATOM 561 N N . PHE A 1 76 ? 17.909 12.936 -23.341 1.00 89.44 76 PHE A N 1
ATOM 562 C CA . PHE A 1 76 ? 17.624 14.205 -22.674 1.00 89.44 76 PHE A CA 1
ATOM 563 C C . PHE A 1 76 ? 16.685 15.096 -23.501 1.00 89.44 76 PHE A C 1
ATOM 565 O O . PHE A 1 76 ? 16.288 16.158 -23.032 1.00 89.44 76 PHE A O 1
ATOM 572 N N . ALA A 1 77 ? 16.320 14.662 -24.711 1.00 87.88 77 ALA A N 1
ATOM 573 C CA . ALA A 1 77 ? 15.386 15.362 -25.581 1.00 87.88 77 ALA A CA 1
ATOM 574 C C . ALA A 1 77 ? 13.939 14.926 -25.312 1.00 87.88 77 ALA A C 1
ATOM 576 O O . ALA A 1 77 ? 13.656 13.744 -25.113 1.00 87.88 77 ALA A O 1
ATOM 577 N N . ASP A 1 78 ? 13.009 15.881 -25.354 1.00 84.12 78 ASP A N 1
ATOM 578 C CA . ASP A 1 78 ? 11.568 15.597 -25.284 1.00 84.12 78 ASP A CA 1
ATOM 579 C C . ASP A 1 78 ? 10.987 15.174 -26.645 1.00 84.12 78 ASP A C 1
ATOM 581 O O . ASP A 1 78 ? 9.938 14.535 -26.706 1.00 84.12 78 ASP A O 1
ATOM 585 N N . ALA A 1 79 ? 11.672 15.518 -27.740 1.00 89.69 79 ALA A N 1
ATOM 586 C CA . ALA A 1 79 ? 11.317 15.113 -29.095 1.00 89.69 79 ALA A CA 1
ATOM 587 C C . ALA A 1 79 ? 12.070 13.832 -29.515 1.00 89.69 79 ALA A C 1
ATOM 589 O O . ALA A 1 79 ? 13.152 13.565 -28.985 1.00 89.69 79 ALA A O 1
ATOM 590 N N . PRO A 1 80 ? 11.539 13.053 -30.480 1.00 91.62 80 PRO A N 1
ATOM 591 C CA . PRO A 1 80 ? 12.258 11.920 -31.056 1.00 91.62 80 PRO A CA 1
ATOM 592 C C . PRO A 1 80 ? 13.617 12.337 -31.634 1.00 91.62 80 PRO A C 1
ATOM 594 O O . PRO A 1 80 ? 13.706 13.341 -32.344 1.00 91.62 80 PRO A O 1
ATOM 597 N N . VAL A 1 81 ? 14.658 11.546 -31.366 1.00 93.75 81 VAL A N 1
ATOM 598 C CA . VAL A 1 81 ? 16.033 11.788 -31.836 1.00 93.75 81 VAL A CA 1
ATOM 599 C C . VAL A 1 81 ? 16.444 10.696 -32.817 1.00 93.75 81 VAL A C 1
ATOM 601 O O . VAL A 1 81 ? 16.219 9.513 -32.567 1.00 93.75 81 VAL A O 1
ATOM 604 N N . GLU A 1 82 ? 17.074 11.080 -33.926 1.00 94.12 82 GLU A N 1
ATOM 605 C CA . GLU A 1 82 ? 17.644 10.134 -34.887 1.00 94.12 82 GLU A CA 1
ATOM 606 C C . GLU A 1 82 ? 19.117 9.846 -34.580 1.00 94.12 82 GLU A C 1
ATOM 608 O O . GLU A 1 82 ? 19.928 10.762 -34.438 1.00 94.12 82 GLU A O 1
ATOM 613 N N . LEU A 1 83 ? 19.472 8.563 -34.534 1.00 94.75 83 LEU A N 1
ATOM 614 C CA . LEU A 1 83 ? 20.844 8.068 -34.451 1.00 94.75 83 LEU A CA 1
ATOM 615 C C . LEU A 1 83 ? 21.214 7.367 -35.754 1.00 94.75 83 LEU A C 1
ATOM 617 O O . LEU A 1 83 ? 20.355 6.752 -36.388 1.00 94.75 83 LEU A O 1
ATOM 621 N N . LYS A 1 84 ? 22.487 7.406 -36.147 1.00 95.81 84 LYS A N 1
ATOM 622 C CA . LYS A 1 84 ? 22.949 6.778 -37.395 1.00 95.81 84 LYS A CA 1
ATOM 623 C C . LYS A 1 84 ? 24.011 5.732 -37.117 1.00 95.81 84 LYS A C 1
ATOM 625 O O . LYS A 1 84 ? 24.908 5.956 -36.322 1.00 95.81 84 LYS A O 1
ATOM 630 N N . LEU A 1 85 ? 23.931 4.598 -37.798 1.00 95.12 85 LEU A N 1
ATOM 631 C CA . LEU A 1 85 ? 24.957 3.561 -37.770 1.00 95.12 85 LEU A CA 1
ATOM 632 C C . LEU A 1 85 ? 25.400 3.290 -39.202 1.00 95.12 85 LEU A C 1
ATOM 634 O O . LEU A 1 85 ? 24.573 2.913 -40.028 1.00 95.12 85 LEU A O 1
ATOM 638 N N . SER A 1 86 ? 26.687 3.469 -39.489 1.00 95.19 86 SER A N 1
ATOM 639 C CA . SER A 1 86 ? 27.277 3.189 -40.800 1.00 95.19 86 SER A CA 1
ATOM 640 C C . SER A 1 86 ? 28.579 2.418 -40.619 1.00 95.19 86 SER A C 1
ATOM 642 O O . SER A 1 86 ? 29.593 2.992 -40.226 1.00 95.19 86 SER A O 1
ATOM 644 N N . ALA A 1 87 ? 28.572 1.129 -40.954 1.00 93.94 87 ALA A N 1
ATOM 645 C CA . ALA A 1 87 ? 29.714 0.239 -40.770 1.00 93.94 87 ALA A CA 1
ATOM 646 C C . ALA A 1 87 ? 30.001 -0.625 -42.010 1.00 93.94 87 ALA A C 1
ATOM 648 O O . ALA A 1 87 ? 29.118 -0.916 -42.826 1.00 93.94 87 ALA A O 1
ATOM 649 N N . LYS A 1 88 ? 31.267 -1.035 -42.151 1.00 92.19 88 LYS A N 1
ATOM 650 C CA . LYS A 1 88 ? 31.758 -1.947 -43.193 1.00 92.19 88 LYS A CA 1
ATOM 651 C C . LYS A 1 88 ? 32.805 -2.867 -42.600 1.00 92.19 88 LYS A C 1
ATOM 653 O O . LYS A 1 88 ? 33.721 -2.353 -41.972 1.00 92.19 88 LYS A O 1
ATOM 658 N N . ASP A 1 89 ? 32.708 -4.154 -42.916 1.00 90.12 89 ASP A N 1
ATOM 659 C CA . ASP A 1 89 ? 33.641 -5.208 -42.502 1.00 90.12 89 ASP A CA 1
ATOM 660 C C . ASP A 1 89 ? 33.826 -5.349 -40.970 1.00 90.12 89 ASP A C 1
ATOM 662 O O . ASP A 1 89 ? 34.045 -4.391 -40.237 1.00 90.12 89 ASP A O 1
ATOM 666 N N . GLY A 1 90 ? 33.818 -6.581 -40.459 1.00 92.81 90 GLY A N 1
ATOM 667 C CA . GLY A 1 90 ? 34.168 -6.860 -39.061 1.00 92.81 90 GLY A CA 1
ATOM 668 C C . GLY A 1 90 ? 33.024 -6.688 -38.057 1.00 92.81 90 GLY A C 1
ATOM 669 O O . GLY A 1 90 ? 31.847 -6.727 -38.404 1.00 92.81 90 GLY A O 1
ATOM 670 N N . VAL A 1 91 ? 33.383 -6.603 -36.774 1.00 94.31 91 VAL A N 1
ATOM 671 C CA . VAL A 1 91 ? 32.427 -6.571 -35.657 1.00 94.31 91 VAL A CA 1
ATOM 672 C C . VAL A 1 91 ? 31.907 -5.151 -35.468 1.00 94.31 91 VAL A C 1
ATOM 674 O O . VAL A 1 91 ? 32.697 -4.240 -35.251 1.00 94.31 91 VAL A O 1
ATOM 677 N N . VAL A 1 92 ? 30.586 -4.995 -35.506 1.00 95.31 92 VAL A N 1
ATOM 678 C CA . VAL A 1 92 ? 29.878 -3.735 -35.271 1.00 95.31 92 VAL A CA 1
ATOM 679 C C . VAL A 1 92 ? 29.260 -3.761 -33.879 1.00 95.31 92 VAL A C 1
ATOM 681 O O . VAL A 1 92 ? 28.575 -4.720 -33.502 1.00 95.31 92 VAL A O 1
ATOM 684 N N . THR A 1 93 ? 29.492 -2.701 -33.116 1.00 96.31 93 THR A N 1
ATOM 685 C CA . THR A 1 93 ? 29.023 -2.535 -31.737 1.00 96.31 93 THR A CA 1
ATOM 686 C C . THR A 1 93 ? 28.246 -1.234 -31.568 1.00 96.31 93 THR A C 1
ATOM 688 O O . THR A 1 93 ? 28.230 -0.381 -32.453 1.00 96.31 93 THR A O 1
ATOM 691 N N . ALA A 1 94 ? 27.611 -1.044 -30.414 1.00 94.56 94 ALA A N 1
ATOM 692 C CA . ALA A 1 94 ? 26.907 0.197 -30.108 1.00 94.56 94 ALA A CA 1
ATOM 693 C C . ALA A 1 94 ? 27.821 1.437 -30.058 1.00 94.56 94 ALA A C 1
ATOM 695 O O . ALA A 1 94 ? 27.326 2.544 -30.247 1.00 94.56 94 ALA A O 1
ATOM 696 N N . ARG A 1 95 ? 29.143 1.274 -29.889 1.00 95.00 95 ARG A N 1
ATOM 697 C CA . ARG A 1 95 ? 30.129 2.370 -30.031 1.00 95.00 95 ARG A CA 1
ATOM 698 C C . ARG A 1 95 ? 30.142 2.999 -31.419 1.00 95.00 95 ARG A C 1
ATOM 700 O O . ARG A 1 95 ? 30.526 4.155 -31.540 1.00 95.00 95 ARG A O 1
ATOM 707 N N . ASP A 1 96 ? 29.754 2.244 -32.441 1.00 95.44 96 ASP A N 1
ATOM 708 C CA . ASP A 1 96 ? 29.797 2.688 -33.835 1.00 95.44 96 ASP A CA 1
ATOM 709 C C . ASP A 1 96 ? 28.566 3.532 -34.220 1.00 95.44 96 ASP A C 1
ATOM 711 O O . ASP A 1 96 ? 28.456 3.996 -35.356 1.00 95.44 96 ASP A O 1
ATOM 715 N N . ILE A 1 97 ? 27.623 3.728 -33.289 1.00 95.56 97 ILE A N 1
ATOM 716 C CA . ILE A 1 97 ? 26.438 4.563 -33.488 1.00 95.56 97 ILE A CA 1
ATOM 717 C C . ILE A 1 97 ? 26.818 6.037 -33.312 1.00 95.56 97 ILE A C 1
ATOM 719 O O . ILE A 1 97 ? 27.232 6.477 -32.242 1.00 95.56 97 ILE A O 1
ATOM 723 N N . GLU A 1 98 ? 26.595 6.826 -34.355 1.00 95.12 98 GLU A N 1
ATOM 724 C CA . GLU A 1 98 ? 26.689 8.278 -34.335 1.00 95.12 98 GLU A CA 1
ATOM 725 C C . GLU A 1 98 ? 25.472 8.875 -33.617 1.00 95.12 98 GLU A C 1
ATOM 727 O O . GLU A 1 98 ? 24.319 8.668 -34.019 1.00 95.12 98 GLU A O 1
ATOM 732 N N . HIS A 1 99 ? 25.732 9.647 -32.562 1.00 92.94 99 HIS A N 1
ATOM 733 C CA . HIS A 1 99 ? 24.707 10.312 -31.765 1.00 92.94 99 HIS A CA 1
ATOM 734 C C . HIS A 1 99 ? 25.130 11.731 -31.358 1.00 92.94 99 HIS A C 1
ATOM 736 O O . HIS A 1 99 ? 26.315 12.054 -31.272 1.00 92.94 99 HIS A O 1
ATOM 742 N N . GLY A 1 100 ? 24.141 12.598 -31.122 1.00 90.25 100 GLY A N 1
ATOM 743 C CA . GLY A 1 100 ? 24.357 13.942 -30.583 1.00 90.25 100 GLY A CA 1
ATOM 744 C C . GLY A 1 100 ? 24.546 13.947 -29.063 1.00 90.25 100 GLY A C 1
ATOM 745 O O . GLY A 1 100 ? 24.463 12.911 -28.405 1.00 90.25 100 GLY A O 1
ATOM 746 N N . SER A 1 101 ? 24.731 15.139 -28.487 1.00 90.06 101 SER A N 1
ATOM 747 C CA . SER A 1 101 ? 24.836 15.337 -27.029 1.00 90.06 101 SER A CA 1
ATOM 748 C C . SER A 1 101 ? 23.537 15.058 -26.265 1.00 90.06 101 SER A C 1
ATOM 750 O O . SER A 1 101 ? 23.550 14.990 -25.042 1.00 90.06 101 SER A O 1
ATOM 752 N N . GLU A 1 102 ? 22.413 14.928 -26.969 1.00 91.19 102 GLU A N 1
ATOM 753 C CA . GLU A 1 102 ? 21.099 14.652 -26.379 1.00 91.19 102 GLU A CA 1
ATOM 754 C C . GLU A 1 102 ? 20.886 13.171 -26.042 1.00 91.19 102 GLU A C 1
ATOM 756 O O . GLU A 1 102 ? 19.906 12.840 -25.377 1.00 91.19 102 GLU A O 1
ATOM 761 N N . VAL A 1 103 ? 21.788 12.283 -26.477 1.00 93.25 103 VAL A N 1
ATOM 762 C CA . VAL A 1 103 ? 21.703 10.839 -26.236 1.00 93.25 103 VAL A CA 1
ATOM 763 C C . VAL A 1 103 ? 23.026 10.314 -25.685 1.00 93.25 103 VAL A C 1
ATOM 765 O O . VAL A 1 103 ? 24.098 10.684 -26.156 1.00 93.25 103 VAL A O 1
ATOM 768 N N . GLU A 1 104 ? 22.946 9.423 -24.700 1.00 93.88 104 GLU A N 1
ATOM 769 C CA . GLU A 1 104 ? 24.081 8.698 -24.123 1.00 93.88 104 GLU A CA 1
ATOM 770 C C . GLU A 1 104 ? 23.839 7.191 -24.272 1.00 93.88 104 GLU A C 1
ATOM 772 O O . GLU A 1 104 ? 22.808 6.673 -23.831 1.00 93.88 104 GLU A O 1
ATOM 777 N N . ILE A 1 105 ? 24.794 6.485 -24.882 1.00 93.81 105 ILE A N 1
ATOM 778 C CA . ILE A 1 105 ? 24.784 5.022 -24.987 1.00 93.81 105 ILE A CA 1
ATOM 779 C C . ILE A 1 105 ? 25.467 4.438 -23.752 1.00 93.81 105 ILE A C 1
ATOM 781 O O . ILE A 1 105 ? 26.657 4.651 -23.522 1.00 93.81 105 ILE A O 1
ATOM 785 N N . VAL A 1 106 ? 24.713 3.668 -22.972 1.00 93.38 106 VAL A N 1
ATOM 786 C CA . VAL A 1 106 ? 25.152 3.144 -21.670 1.00 93.38 106 VAL A CA 1
ATOM 787 C C . VAL A 1 106 ? 25.851 1.788 -21.797 1.00 93.38 106 VAL A C 1
ATOM 789 O O . VAL A 1 106 ? 26.710 1.455 -20.984 1.00 93.38 106 VAL A O 1
ATOM 792 N N . ASN A 1 107 ? 25.536 1.012 -22.838 1.00 93.44 107 ASN A N 1
ATOM 793 C CA . ASN A 1 107 ? 26.179 -0.268 -23.145 1.00 93.44 107 ASN A CA 1
ATOM 794 C C . ASN A 1 107 ? 26.934 -0.230 -24.489 1.00 93.44 107 ASN A C 1
ATOM 796 O O . ASN A 1 107 ? 26.561 -0.933 -25.427 1.00 93.44 107 ASN A O 1
ATOM 800 N N . PRO A 1 108 ? 28.025 0.554 -24.595 1.00 94.44 108 PRO A N 1
ATOM 801 C CA . PRO A 1 108 ? 28.762 0.739 -25.848 1.00 94.44 108 PRO A CA 1
ATOM 802 C C . PRO A 1 108 ? 29.274 -0.582 -26.455 1.00 94.44 108 PRO A C 1
ATOM 804 O O . PRO A 1 108 ? 29.325 -0.740 -27.670 1.00 94.44 108 PRO A O 1
ATOM 807 N N . ASP A 1 109 ? 29.606 -1.564 -25.619 1.00 94.44 109 ASP A N 1
ATOM 808 C CA . ASP A 1 109 ? 30.112 -2.876 -26.048 1.00 94.44 109 ASP A CA 1
ATOM 809 C C . ASP A 1 109 ? 29.035 -3.843 -26.557 1.00 94.44 109 ASP A C 1
ATOM 811 O O . ASP A 1 109 ? 29.342 -4.987 -26.898 1.00 94.44 109 ASP A O 1
ATOM 815 N N . LEU A 1 110 ? 27.769 -3.416 -26.608 1.00 94.56 110 LEU A N 1
ATOM 816 C CA . LEU A 1 110 ? 26.688 -4.230 -27.147 1.00 94.56 110 LEU A CA 1
ATOM 817 C C . LEU A 1 110 ? 26.994 -4.608 -28.599 1.00 94.56 110 LEU A C 1
ATOM 819 O O . LEU A 1 110 ? 27.154 -3.745 -29.461 1.00 94.56 110 LEU A O 1
ATOM 823 N N . HIS A 1 111 ? 27.041 -5.910 -28.866 1.00 95.81 111 HIS A N 1
ATOM 824 C CA . HIS A 1 111 ? 27.189 -6.436 -30.214 1.00 95.81 111 HIS A CA 1
ATOM 825 C C . HIS A 1 111 ? 25.930 -6.159 -31.040 1.00 95.81 111 HIS A C 1
ATOM 827 O O . HIS A 1 111 ? 24.829 -6.486 -30.601 1.00 95.81 111 HIS A O 1
ATOM 833 N N . ILE A 1 112 ? 26.097 -5.591 -32.237 1.00 94.06 112 ILE A N 1
ATOM 834 C CA . ILE A 1 112 ? 24.990 -5.328 -33.165 1.00 94.06 112 ILE A CA 1
ATOM 835 C C . ILE A 1 112 ? 25.004 -6.334 -34.314 1.00 94.06 112 ILE A C 1
ATOM 837 O O . ILE A 1 112 ? 23.972 -6.942 -34.596 1.00 94.06 112 ILE A O 1
ATOM 841 N N . ALA A 1 113 ? 26.153 -6.497 -34.974 1.00 94.56 113 ALA A N 1
ATOM 842 C CA . ALA A 1 113 ? 26.303 -7.357 -36.145 1.00 94.56 113 ALA A CA 1
ATOM 843 C C . ALA A 1 113 ? 27.770 -7.741 -36.388 1.00 94.56 113 ALA A C 1
ATOM 845 O O . ALA A 1 113 ? 28.684 -7.018 -35.991 1.00 94.56 113 ALA A O 1
ATOM 846 N N . THR A 1 114 ? 28.004 -8.836 -37.114 1.00 93.75 114 THR A N 1
ATOM 847 C CA . THR A 1 114 ? 29.328 -9.186 -37.656 1.00 93.75 114 THR A CA 1
ATOM 848 C C . THR A 1 114 ? 29.277 -9.185 -39.180 1.00 93.75 114 THR A C 1
ATOM 850 O O . THR A 1 114 ? 28.607 -10.019 -39.781 1.00 93.75 114 THR A O 1
ATOM 853 N N . LEU A 1 115 ? 29.997 -8.261 -39.815 1.00 93.50 115 LEU A N 1
ATOM 854 C CA . LEU A 1 115 ? 30.005 -8.068 -41.263 1.00 93.50 115 LEU A CA 1
ATOM 855 C C . LEU A 1 115 ? 31.126 -8.868 -41.934 1.00 93.50 115 LEU A C 1
ATOM 857 O O . LEU A 1 115 ? 32.304 -8.767 -41.577 1.00 93.50 115 LEU A O 1
ATOM 861 N N . GLY A 1 116 ? 30.757 -9.641 -42.956 1.00 90.69 116 GLY A N 1
ATOM 862 C CA . GLY A 1 116 ? 31.710 -10.285 -43.858 1.00 90.69 116 GLY A CA 1
ATOM 863 C C . GLY A 1 116 ? 32.451 -9.278 -44.745 1.00 90.69 116 GLY A C 1
ATOM 864 O O . GLY A 1 116 ? 32.075 -8.115 -44.849 1.00 90.69 116 GLY A O 1
ATOM 865 N N . LYS A 1 117 ? 33.503 -9.737 -45.428 1.00 88.06 117 LYS A N 1
ATOM 866 C CA . LYS A 1 117 ? 34.326 -8.883 -46.294 1.00 88.06 117 LYS A CA 1
ATOM 867 C C . LYS A 1 117 ? 33.514 -8.318 -47.469 1.00 88.06 117 LYS A C 1
ATOM 869 O O . LYS A 1 117 ? 33.009 -9.079 -48.292 1.00 88.06 117 LYS A O 1
ATOM 874 N N . GLY A 1 118 ? 33.467 -6.995 -47.581 1.00 85.88 118 GLY A N 1
ATOM 875 C CA . GLY A 1 118 ? 32.698 -6.235 -48.562 1.00 85.88 118 GLY A CA 1
ATOM 876 C C . GLY A 1 118 ? 31.277 -5.875 -48.120 1.00 85.88 118 GLY A C 1
ATOM 877 O O . GLY A 1 118 ? 30.652 -5.072 -48.812 1.00 85.88 118 GLY A O 1
ATOM 878 N N . ALA A 1 119 ? 30.789 -6.420 -47.000 1.00 92.62 119 ALA A N 1
ATOM 879 C CA . ALA A 1 119 ? 29.426 -6.212 -46.523 1.00 92.62 119 ALA A CA 1
ATOM 880 C C . ALA A 1 119 ? 29.261 -4.861 -45.815 1.00 92.62 119 ALA A C 1
ATOM 882 O O . ALA A 1 119 ? 30.187 -4.343 -45.181 1.00 92.62 119 ALA A O 1
ATOM 883 N N . ARG A 1 120 ? 28.060 -4.286 -45.920 1.00 92.62 120 ARG A N 1
ATOM 884 C CA . ARG A 1 120 ? 27.719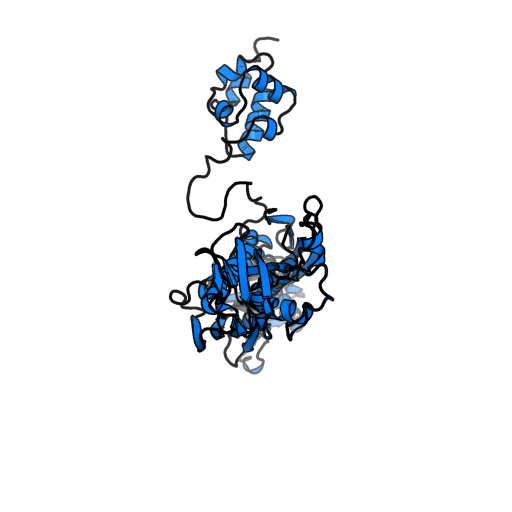 -2.969 -45.372 1.00 92.62 120 ARG A CA 1
ATOM 885 C C . ARG A 1 120 ? 26.473 -3.016 -44.499 1.00 92.62 120 ARG A C 1
ATOM 887 O O . ARG A 1 120 ? 25.524 -3.739 -44.800 1.00 92.62 120 ARG A O 1
ATOM 894 N N . LEU A 1 121 ? 26.471 -2.173 -43.472 1.00 92.69 121 LEU A N 1
ATOM 895 C CA . LEU A 1 121 ? 25.328 -1.927 -42.602 1.00 92.69 121 LEU A CA 1
ATOM 896 C C . LEU A 1 121 ? 25.117 -0.421 -42.450 1.00 92.69 121 LEU A C 1
ATOM 898 O O . LEU A 1 121 ? 25.974 0.251 -41.883 1.00 92.69 121 LEU A O 1
ATOM 902 N N . ASN A 1 122 ? 23.976 0.079 -42.926 1.00 94.12 122 ASN A N 1
ATOM 903 C CA . ASN A 1 122 ? 23.542 1.464 -42.758 1.00 94.12 122 ASN A CA 1
ATOM 904 C C . ASN A 1 122 ? 22.133 1.491 -42.163 1.00 94.12 122 ASN A C 1
ATOM 906 O O . ASN A 1 122 ? 21.178 1.059 -42.818 1.00 94.12 122 ASN A O 1
ATOM 910 N N . LEU A 1 123 ? 22.010 2.021 -40.949 1.00 94.06 123 LEU A N 1
ATOM 911 C CA . LEU A 1 123 ? 20.751 2.142 -40.221 1.00 94.06 123 LEU A CA 1
ATOM 912 C C . LEU A 1 123 ? 20.546 3.572 -39.723 1.00 94.06 123 LEU A C 1
ATOM 914 O O . LEU A 1 123 ? 21.494 4.229 -39.292 1.00 94.06 123 LEU A O 1
ATOM 918 N N . THR A 1 124 ? 19.288 3.999 -39.688 1.00 94.50 124 THR A N 1
ATOM 919 C CA . THR A 1 124 ? 18.849 5.163 -38.911 1.00 94.50 124 THR A CA 1
ATOM 920 C C . THR A 1 124 ? 17.896 4.684 -37.818 1.00 94.50 124 THR A C 1
ATOM 922 O O . THR A 1 124 ? 16.900 4.024 -38.111 1.00 94.50 124 THR A O 1
ATOM 925 N N . LEU A 1 125 ? 18.211 4.971 -36.557 1.00 94.38 125 LEU A N 1
ATOM 926 C CA . LEU A 1 125 ? 17.422 4.583 -35.386 1.00 94.38 125 LEU A CA 1
ATOM 927 C C . LEU A 1 125 ? 16.664 5.802 -34.872 1.00 94.38 125 LEU A C 1
ATOM 929 O O . LEU A 1 125 ? 17.265 6.852 -34.682 1.00 94.38 125 LEU A O 1
ATOM 933 N N . THR A 1 126 ? 15.377 5.660 -34.590 1.00 93.44 126 THR A N 1
ATOM 934 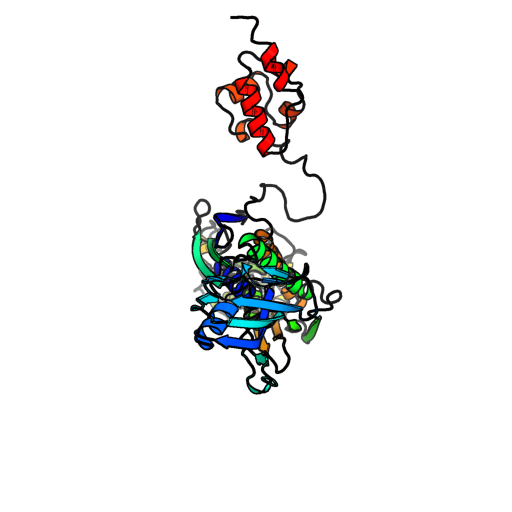C CA . THR A 1 126 ? 14.595 6.688 -33.896 1.00 93.44 126 THR A CA 1
ATOM 935 C C . THR A 1 126 ? 14.497 6.312 -32.429 1.00 93.44 126 THR A C 1
ATOM 937 O O . THR A 1 126 ? 14.038 5.217 -32.100 1.00 93.44 126 THR A O 1
ATOM 940 N N . VAL A 1 127 ? 14.943 7.208 -31.555 1.00 92.81 127 VAL A N 1
ATOM 941 C CA . VAL A 1 127 ? 14.901 7.052 -30.102 1.00 92.81 127 VAL A CA 1
ATOM 942 C C . VAL A 1 127 ? 13.885 8.021 -29.530 1.00 92.81 127 VAL A C 1
ATOM 944 O O . VAL A 1 127 ? 13.929 9.219 -29.801 1.00 92.81 127 VAL A O 1
ATOM 947 N N . GLU A 1 128 ? 12.995 7.502 -28.697 1.00 92.12 128 GLU A N 1
ATOM 948 C CA . GLU A 1 128 ? 11.992 8.292 -27.990 1.00 92.12 128 GLU A CA 1
ATOM 949 C C . GLU A 1 128 ? 12.099 8.058 -26.486 1.00 92.12 128 GLU A C 1
ATOM 951 O O . GLU A 1 128 ? 12.693 7.075 -26.028 1.00 92.12 128 GLU A O 1
ATOM 956 N N . ARG A 1 129 ? 11.501 8.964 -25.709 1.00 90.38 129 ARG A N 1
ATOM 957 C CA . ARG A 1 129 ? 11.287 8.784 -24.273 1.00 90.38 129 ARG A CA 1
ATOM 958 C C . ARG A 1 129 ? 9.880 8.267 -24.025 1.00 90.38 129 ARG A C 1
ATOM 960 O O . ARG A 1 129 ? 8.930 8.664 -24.695 1.00 90.38 129 ARG A O 1
ATOM 967 N N . GLY A 1 130 ? 9.741 7.413 -23.025 1.00 86.31 130 GLY A N 1
ATOM 968 C CA . GLY A 1 130 ? 8.452 6.839 -22.679 1.00 86.31 130 GLY A CA 1
ATOM 969 C C . GLY A 1 130 ? 8.483 6.083 -21.362 1.00 86.31 130 GLY A C 1
ATOM 970 O O . GLY A 1 130 ? 9.465 6.112 -20.621 1.00 86.31 130 GLY A O 1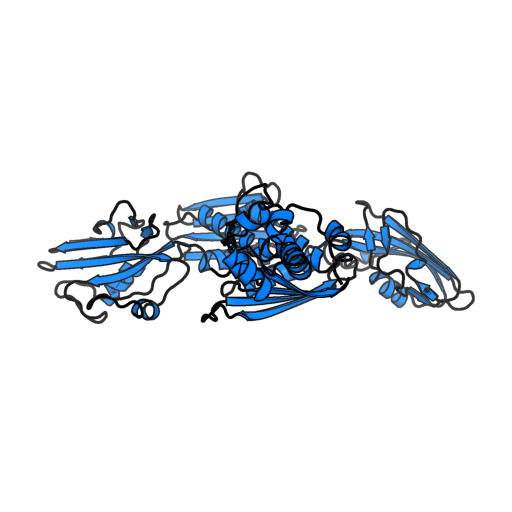
ATOM 971 N N . VAL A 1 131 ? 7.382 5.392 -21.086 1.00 82.94 131 VAL A N 1
ATOM 972 C CA . VAL A 1 131 ? 7.201 4.518 -19.923 1.00 82.94 131 VAL A CA 1
ATOM 973 C C . VAL A 1 131 ? 6.645 3.172 -20.377 1.00 82.94 131 VAL A C 1
ATOM 975 O O . VAL A 1 131 ? 5.854 3.096 -21.324 1.00 82.94 131 VAL A O 1
ATOM 978 N N . GLY A 1 132 ? 7.056 2.108 -19.689 1.00 79.50 132 GLY A N 1
ATOM 979 C CA . GLY A 1 132 ? 6.567 0.754 -19.925 1.00 79.50 132 GLY A CA 1
ATOM 980 C C . GLY A 1 132 ? 6.976 0.150 -21.273 1.00 79.50 132 GLY A C 1
ATOM 981 O O . GLY A 1 132 ? 8.015 0.481 -21.845 1.00 79.50 132 GLY A O 1
ATOM 982 N N . TYR A 1 133 ? 6.155 -0.786 -21.753 1.00 79.62 133 TYR A N 1
ATOM 983 C CA . TYR A 1 133 ? 6.396 -1.560 -22.969 1.00 79.62 133 TYR A CA 1
ATOM 984 C C . TYR A 1 133 ? 5.359 -1.242 -24.045 1.00 79.62 133 TYR A C 1
ATOM 986 O O . TYR A 1 133 ? 4.153 -1.312 -23.789 1.00 79.62 133 TYR A O 1
ATOM 994 N N . HIS A 1 134 ? 5.833 -0.946 -25.253 1.00 81.62 134 HIS A N 1
ATOM 995 C CA . HIS A 1 134 ? 5.000 -0.645 -26.414 1.00 81.62 134 HIS A CA 1
ATOM 996 C C . HIS A 1 134 ? 5.242 -1.695 -27.494 1.00 81.62 134 HIS A C 1
ATOM 998 O O . HIS A 1 134 ? 6.374 -1.915 -27.927 1.00 81.62 134 HIS A O 1
ATOM 1004 N N . LEU A 1 135 ? 4.166 -2.364 -27.909 1.00 79.69 135 LEU A N 1
ATOM 1005 C CA . LEU A 1 135 ? 4.190 -3.305 -29.026 1.00 79.69 135 LEU A CA 1
ATOM 1006 C C . LEU A 1 135 ? 4.279 -2.536 -30.344 1.00 79.69 135 LEU A C 1
ATOM 1008 O O . LEU A 1 135 ? 3.617 -1.511 -30.512 1.00 79.69 135 LEU A O 1
ATOM 1012 N N . ALA A 1 136 ? 5.070 -3.057 -31.277 1.00 78.25 136 ALA A N 1
ATOM 1013 C CA . ALA A 1 136 ? 5.152 -2.524 -32.622 1.00 78.25 136 ALA A CA 1
ATOM 1014 C C . ALA A 1 136 ? 3.780 -2.594 -33.297 1.00 78.25 136 ALA A C 1
ATOM 1016 O O . ALA A 1 136 ? 3.161 -3.655 -33.383 1.00 78.25 136 ALA A O 1
ATOM 1017 N N . ASP A 1 137 ? 3.322 -1.452 -33.798 1.00 74.38 137 ASP A N 1
ATOM 1018 C CA . ASP A 1 137 ? 2.160 -1.384 -34.669 1.00 74.38 137 ASP A CA 1
ATOM 1019 C C . ASP A 1 137 ? 2.637 -1.547 -36.112 1.00 74.38 137 ASP A C 1
ATOM 1021 O O . ASP A 1 137 ? 3.122 -0.600 -36.738 1.00 74.38 137 ASP A O 1
ATOM 1025 N N . GLU A 1 138 ? 2.528 -2.770 -36.637 1.00 64.94 138 GLU A N 1
ATOM 1026 C CA . GLU A 1 138 ? 2.987 -3.102 -37.989 1.00 64.94 138 GLU A CA 1
ATOM 1027 C C . GLU A 1 138 ? 2.322 -2.224 -39.062 1.00 64.94 138 GLU A C 1
ATOM 1029 O O . GLU A 1 138 ? 2.941 -1.936 -40.087 1.00 64.94 138 GLU A O 1
ATOM 1034 N N . SER A 1 139 ? 1.117 -1.698 -38.800 1.00 57.91 139 SER A N 1
ATOM 1035 C CA . SER A 1 139 ? 0.396 -0.811 -39.725 1.00 57.91 139 SER A CA 1
ATOM 1036 C C . SER A 1 139 ? 1.059 0.561 -39.927 1.00 57.91 139 SER A C 1
ATOM 1038 O O . SER A 1 139 ? 0.777 1.248 -40.915 1.00 57.91 139 SER A O 1
ATOM 1040 N N . LYS A 1 140 ? 1.964 0.955 -39.022 1.00 63.44 140 LYS A N 1
ATOM 1041 C CA . LYS A 1 140 ? 2.740 2.202 -39.096 1.00 63.44 140 LYS A CA 1
ATOM 1042 C C . LYS A 1 140 ? 4.067 2.054 -39.842 1.00 63.44 140 LYS A C 1
ATOM 1044 O O . LYS A 1 140 ? 4.744 3.057 -40.054 1.00 63.44 140 LYS A O 1
ATOM 1049 N N . SER A 1 141 ? 4.431 0.846 -40.271 1.00 69.06 141 SER A N 1
ATOM 1050 C CA . SER A 1 141 ? 5.648 0.624 -41.059 1.00 69.06 141 SER A CA 1
ATOM 1051 C C . SER A 1 141 ? 5.446 1.114 -42.498 1.00 69.06 141 SER A C 1
ATOM 1053 O O . SER A 1 141 ? 4.616 0.576 -43.232 1.00 69.06 141 SER A O 1
ATOM 1055 N N . LYS A 1 142 ? 6.182 2.153 -42.910 1.00 62.81 142 LYS A N 1
ATOM 1056 C CA . LYS A 1 142 ? 6.126 2.746 -44.261 1.00 62.81 142 LYS A CA 1
ATOM 1057 C C . LYS A 1 142 ? 7.515 3.189 -44.720 1.00 62.81 142 LYS A C 1
ATOM 1059 O O . LYS A 1 142 ? 8.350 3.544 -43.899 1.00 62.81 142 LYS A O 1
ATOM 1064 N N . ASP A 1 143 ? 7.752 3.167 -46.033 1.00 61.75 143 ASP A N 1
ATOM 1065 C CA . ASP A 1 143 ? 8.943 3.732 -46.692 1.00 61.75 143 ASP A CA 1
ATOM 1066 C C . ASP A 1 143 ? 10.298 3.323 -46.073 1.00 61.75 143 ASP A C 1
ATOM 1068 O O . ASP A 1 143 ? 11.196 4.141 -45.873 1.00 61.75 143 ASP A O 1
ATOM 1072 N N . GLY A 1 144 ? 10.458 2.033 -45.754 1.00 68.19 144 GLY A N 1
ATOM 1073 C CA . GLY A 1 144 ? 11.700 1.480 -45.195 1.00 68.19 144 GLY A CA 1
ATOM 1074 C C . GLY A 1 144 ? 11.898 1.714 -43.691 1.00 68.19 144 GLY A C 1
ATOM 1075 O O . GLY A 1 144 ? 12.856 1.183 -43.133 1.00 68.19 144 GLY A O 1
ATOM 1076 N N . LEU A 1 145 ? 10.993 2.447 -43.031 1.00 80.88 145 LEU A N 1
ATOM 1077 C CA . LEU A 1 145 ? 10.935 2.611 -41.578 1.00 80.88 145 LEU A CA 1
ATOM 1078 C C . LEU A 1 145 ? 10.146 1.451 -40.954 1.00 80.88 145 LEU A C 1
ATOM 1080 O O . LEU A 1 145 ? 8.957 1.271 -41.233 1.00 80.88 145 LEU A O 1
ATOM 1084 N N . LYS A 1 146 ? 10.805 0.669 -40.100 1.00 84.62 146 LYS A N 1
ATOM 1085 C CA . LYS A 1 146 ? 10.208 -0.446 -39.359 1.00 84.62 146 LYS A CA 1
ATOM 1086 C C . LYS A 1 146 ? 9.984 -0.041 -37.914 1.00 84.62 146 LYS A C 1
ATOM 1088 O O . LYS A 1 146 ? 10.929 0.337 -37.227 1.00 84.62 146 LYS A O 1
ATOM 1093 N N . VAL A 1 147 ? 8.746 -0.143 -37.446 1.00 84.69 147 VAL A N 1
ATOM 1094 C CA . VAL A 1 147 ? 8.433 0.058 -36.027 1.00 84.69 147 VAL A CA 1
ATOM 1095 C C . VAL A 1 147 ? 8.843 -1.193 -35.259 1.00 84.69 147 VAL A C 1
ATOM 1097 O O . VAL A 1 147 ? 8.549 -2.313 -35.678 1.00 84.69 147 VAL A O 1
ATOM 1100 N N . VAL A 1 148 ? 9.538 -1.010 -34.141 1.00 85.44 148 VAL A N 1
ATOM 1101 C CA . VAL A 1 148 ? 9.996 -2.102 -33.280 1.00 85.44 148 VAL A CA 1
ATOM 1102 C C . VAL A 1 148 ? 9.347 -2.002 -31.906 1.00 85.44 148 VAL A C 1
ATOM 1104 O O . VAL A 1 148 ? 8.905 -0.939 -31.481 1.00 85.44 148 VAL A O 1
ATOM 1107 N N . ASN A 1 149 ? 9.273 -3.130 -31.200 1.00 83.94 149 ASN A N 1
ATOM 1108 C CA . ASN A 1 149 ? 8.825 -3.119 -29.813 1.00 83.94 149 ASN A CA 1
ATOM 1109 C C . ASN A 1 149 ? 9.804 -2.287 -28.979 1.00 83.94 149 ASN A C 1
ATOM 1111 O O . ASN A 1 149 ? 11.006 -2.562 -29.014 1.00 83.94 149 ASN A O 1
ATOM 1115 N N . ALA A 1 150 ? 9.282 -1.340 -28.208 1.00 84.19 150 ALA A N 1
ATOM 1116 C CA . ALA A 1 150 ? 10.072 -0.431 -27.392 1.00 84.19 150 ALA A CA 1
ATOM 1117 C C . ALA A 1 150 ? 9.839 -0.724 -25.906 1.00 84.19 150 ALA A C 1
ATOM 1119 O O . ALA A 1 150 ? 8.705 -0.696 -25.422 1.00 84.19 150 ALA A O 1
ATOM 1120 N N . SER A 1 151 ? 10.922 -1.016 -25.183 1.00 85.56 151 SER A N 1
ATOM 1121 C CA . SER A 1 151 ? 10.917 -1.144 -23.725 1.00 85.56 151 SER A CA 1
ATOM 1122 C C . SER A 1 151 ? 11.583 0.081 -23.127 1.00 85.56 151 SER A C 1
ATOM 1124 O O . SER A 1 151 ? 12.806 0.172 -23.113 1.00 85.56 151 SER A O 1
ATOM 1126 N N . PHE A 1 152 ? 10.781 1.019 -22.633 1.00 88.50 152 PHE A N 1
ATOM 1127 C CA . PHE A 1 152 ? 11.297 2.249 -22.039 1.00 88.50 152 PHE A CA 1
ATOM 1128 C C . PHE A 1 152 ? 11.721 2.069 -20.580 1.00 88.50 152 PHE A C 1
ATOM 1130 O O . PHE A 1 152 ? 12.412 2.927 -20.043 1.00 88.50 152 PHE A O 1
ATOM 1137 N N . THR A 1 153 ? 11.316 0.977 -19.923 1.00 89.25 153 THR A N 1
ATOM 1138 C CA . THR A 1 153 ? 11.697 0.741 -18.527 1.00 89.25 153 THR A CA 1
ATOM 1139 C C . THR A 1 153 ? 13.191 0.414 -18.408 1.00 89.25 153 THR A C 1
ATOM 1141 O O . THR A 1 153 ? 13.673 -0.495 -19.091 1.00 89.25 153 THR A O 1
ATOM 1144 N N . PRO A 1 154 ? 13.944 1.108 -17.531 1.00 91.50 154 PRO A N 1
ATOM 1145 C CA . PRO A 1 154 ? 15.329 0.758 -17.232 1.00 91.50 154 PRO A CA 1
ATOM 1146 C C . PRO A 1 154 ? 15.433 -0.463 -16.303 1.00 91.50 154 PRO A C 1
ATOM 1148 O O . PRO A 1 154 ? 16.536 -0.932 -16.014 1.00 91.50 154 PRO A O 1
ATOM 1151 N N . ILE A 1 155 ? 14.303 -0.981 -15.810 1.00 93.88 155 ILE A N 1
ATOM 1152 C CA . ILE A 1 155 ? 14.240 -2.099 -14.871 1.00 93.88 155 ILE A CA 1
ATOM 1153 C C . ILE A 1 155 ? 14.056 -3.406 -15.636 1.00 93.88 155 ILE A C 1
ATOM 1155 O O . ILE A 1 155 ? 13.044 -3.633 -16.294 1.00 93.88 155 ILE A O 1
ATOM 1159 N N . VAL A 1 156 ? 15.035 -4.298 -15.504 1.00 91.75 156 VAL A N 1
ATOM 1160 C CA . VAL A 1 156 ? 15.045 -5.611 -16.163 1.00 91.75 156 VAL A CA 1
ATOM 1161 C C . VAL A 1 156 ? 14.235 -6.619 -15.358 1.00 91.75 156 VAL A C 1
ATOM 1163 O O . VAL A 1 156 ? 13.490 -7.427 -15.910 1.00 91.75 156 VAL A O 1
ATOM 1166 N N . LYS A 1 157 ? 14.404 -6.604 -14.034 1.00 94.62 157 LYS A N 1
ATOM 1167 C CA . LYS A 1 157 ? 13.785 -7.579 -13.139 1.00 94.62 157 LYS A CA 1
ATOM 1168 C C . LYS A 1 157 ? 13.699 -7.026 -11.728 1.00 94.62 157 LYS A C 1
ATOM 1170 O O . LYS A 1 157 ? 14.592 -6.316 -11.277 1.00 94.62 157 LYS A O 1
ATOM 1175 N N . VAL A 1 158 ? 12.648 -7.417 -11.014 1.00 96.12 158 VAL A N 1
ATOM 1176 C CA . VAL A 1 158 ? 12.522 -7.182 -9.576 1.00 96.12 158 VAL A CA 1
ATOM 1177 C C . VAL A 1 158 ? 12.005 -8.447 -8.909 1.00 96.12 158 VAL A C 1
ATOM 1179 O O . VAL A 1 158 ? 10.907 -8.908 -9.234 1.00 96.12 158 VAL A O 1
ATOM 1182 N N . ASN A 1 159 ? 12.763 -8.980 -7.953 1.00 96.81 159 ASN A N 1
ATOM 1183 C CA . ASN A 1 159 ? 12.275 -10.006 -7.038 1.00 96.81 159 ASN A CA 1
ATOM 1184 C C . ASN A 1 159 ? 11.935 -9.372 -5.693 1.00 96.81 159 ASN A C 1
ATOM 1186 O O . ASN A 1 159 ? 12.569 -8.413 -5.259 1.00 96.81 159 ASN A O 1
ATOM 1190 N N . ARG A 1 160 ? 10.950 -9.956 -5.011 1.00 95.75 160 ARG A N 1
ATOM 1191 C CA . ARG A 1 160 ? 10.617 -9.608 -3.633 1.00 95.75 160 ARG A CA 1
ATOM 1192 C C . ARG A 1 160 ? 10.507 -10.866 -2.787 1.00 95.75 160 ARG A C 1
ATOM 1194 O O . ARG A 1 160 ? 9.935 -11.862 -3.236 1.00 95.75 160 ARG A O 1
ATOM 1201 N N . LYS A 1 161 ? 10.981 -10.792 -1.550 1.00 96.38 161 LYS A N 1
ATOM 1202 C CA . LYS A 1 161 ? 10.838 -11.839 -0.538 1.00 96.38 161 LYS A CA 1
ATOM 1203 C C . LYS A 1 161 ? 10.426 -11.208 0.785 1.00 96.38 161 LYS A C 1
ATOM 1205 O O . LYS A 1 161 ? 10.909 -10.136 1.135 1.00 96.38 161 LYS A O 1
ATOM 1210 N N . ILE A 1 162 ? 9.516 -11.864 1.497 1.00 95.56 162 ILE A N 1
ATOM 1211 C CA . ILE A 1 162 ? 9.029 -11.413 2.801 1.00 95.56 162 ILE A CA 1
ATOM 1212 C C . ILE A 1 162 ? 9.340 -12.511 3.809 1.00 95.56 162 ILE A C 1
ATOM 1214 O O . ILE A 1 162 ? 9.003 -13.673 3.582 1.00 95.56 162 ILE A O 1
ATOM 1218 N N . GLU A 1 163 ? 10.005 -12.142 4.894 1.00 94.44 163 GLU A N 1
ATOM 1219 C CA . GLU A 1 163 ? 10.409 -13.043 5.972 1.00 94.44 163 GLU A CA 1
ATOM 1220 C C . GLU A 1 163 ? 9.943 -12.483 7.321 1.00 94.44 163 GLU A C 1
ATOM 1222 O O . GLU A 1 163 ? 9.839 -11.266 7.458 1.00 94.44 163 GLU A O 1
ATOM 1227 N N . PRO A 1 164 ? 9.698 -13.318 8.342 1.00 91.19 164 PRO A N 1
ATOM 1228 C CA . PRO A 1 164 ? 9.512 -12.825 9.702 1.00 91.19 164 PRO A CA 1
ATOM 1229 C C . PRO A 1 164 ? 10.788 -12.145 10.223 1.00 91.19 164 PRO A C 1
ATOM 1231 O O . PRO A 1 164 ? 11.884 -12.707 10.144 1.00 91.19 164 PRO A O 1
ATOM 1234 N N . ALA A 1 165 ? 10.643 -10.954 10.792 1.00 88.25 165 ALA A N 1
ATOM 1235 C CA . ALA A 1 165 ? 11.689 -10.211 11.480 1.00 88.25 165 ALA A CA 1
ATOM 1236 C C . ALA A 1 165 ? 11.512 -10.325 12.998 1.00 88.25 165 ALA A C 1
ATOM 1238 O O . ALA A 1 165 ? 10.398 -10.329 13.522 1.00 88.25 165 ALA A O 1
ATOM 1239 N N . ARG A 1 166 ? 12.632 -10.396 13.725 1.00 83.38 166 ARG A N 1
ATOM 1240 C CA . ARG A 1 166 ? 12.639 -10.411 15.191 1.00 83.38 166 ARG A CA 1
ATOM 1241 C C . ARG A 1 166 ? 13.088 -9.062 15.731 1.00 83.38 166 ARG A C 1
ATOM 1243 O O . ARG A 1 166 ? 14.175 -8.602 15.391 1.00 83.38 166 ARG A O 1
ATOM 1250 N N . VAL A 1 167 ? 12.310 -8.497 16.647 1.00 80.69 167 VAL A N 1
ATOM 1251 C CA . VAL A 1 167 ? 12.674 -7.305 17.420 1.00 80.69 167 VAL A CA 1
ATOM 1252 C C . VAL A 1 167 ? 12.613 -7.660 18.900 1.00 80.69 167 VAL A C 1
ATOM 1254 O O . VAL A 1 167 ? 11.541 -7.890 19.463 1.00 80.69 167 VAL A O 1
ATOM 1257 N N . GLY A 1 168 ? 13.780 -7.756 19.540 1.00 81.00 168 GLY A N 1
ATOM 1258 C CA . GLY A 1 168 ? 13.885 -8.229 20.921 1.00 81.00 168 GLY A CA 1
ATOM 1259 C C . GLY A 1 168 ? 13.301 -9.637 21.076 1.00 81.00 168 GLY A C 1
ATOM 1260 O O . GLY A 1 168 ? 13.861 -10.608 20.565 1.00 81.00 168 GLY A O 1
ATOM 1261 N N . LYS A 1 169 ? 12.168 -9.744 21.782 1.00 74.19 169 LYS A N 1
ATOM 1262 C CA . LYS A 1 169 ? 11.442 -11.009 21.999 1.00 74.19 169 LYS A CA 1
ATOM 1263 C C . LYS A 1 169 ? 10.266 -11.238 21.034 1.00 74.19 169 LYS A C 1
ATOM 1265 O O . LYS A 1 169 ? 9.761 -12.355 21.004 1.00 74.19 169 LYS A O 1
ATOM 1270 N N . SER A 1 170 ? 9.842 -10.237 20.258 1.00 74.75 170 SER A N 1
ATOM 1271 C CA . SER A 1 170 ? 8.702 -10.353 19.331 1.00 74.75 170 SER A CA 1
ATOM 1272 C C . SER A 1 170 ? 9.154 -10.765 17.925 1.00 74.75 170 SER A C 1
ATOM 1274 O O . SER A 1 170 ? 10.215 -10.345 17.458 1.00 74.75 170 SER A O 1
ATOM 1276 N N . LEU A 1 171 ? 8.339 -11.597 17.267 1.00 76.81 171 LEU A N 1
ATOM 1277 C CA . LEU A 1 171 ? 8.465 -12.027 15.866 1.00 76.81 171 LEU A CA 1
ATOM 1278 C C . LEU A 1 171 ? 7.354 -11.438 14.977 1.00 76.81 171 LEU A C 1
ATOM 1280 O O . LEU A 1 171 ? 7.156 -11.893 13.853 1.00 76.81 171 LEU A O 1
ATOM 1284 N N . ASP A 1 172 ? 6.624 -10.441 15.473 1.00 82.50 172 ASP A N 1
ATOM 1285 C CA . ASP A 1 172 ? 5.429 -9.893 14.817 1.00 82.50 172 ASP A CA 1
ATOM 1286 C C . ASP A 1 172 ? 5.756 -8.811 13.779 1.00 82.50 172 ASP A C 1
ATOM 1288 O O . ASP A 1 172 ? 4.921 -7.969 13.457 1.00 82.50 172 ASP A O 1
ATOM 1292 N N . TYR A 1 173 ? 6.980 -8.826 13.256 1.00 90.06 173 TYR A N 1
ATOM 1293 C CA . TYR A 1 173 ? 7.455 -7.879 12.260 1.00 90.06 173 TYR A CA 1
ATOM 1294 C C . TYR A 1 173 ? 7.771 -8.605 10.952 1.00 90.06 173 TYR A C 1
ATOM 1296 O O . TYR A 1 173 ? 8.165 -9.769 10.947 1.00 90.06 173 TYR A O 1
ATOM 1304 N N . ASP A 1 174 ? 7.637 -7.902 9.838 1.00 92.75 174 ASP A N 1
ATOM 1305 C CA . ASP A 1 174 ? 8.082 -8.334 8.523 1.00 92.75 174 ASP A CA 1
ATOM 1306 C C . ASP A 1 174 ? 9.493 -7.789 8.238 1.00 92.75 174 ASP A C 1
ATOM 1308 O O . ASP A 1 174 ? 9.865 -6.674 8.613 1.00 92.75 174 ASP A O 1
ATOM 1312 N N . ARG A 1 175 ? 10.266 -8.568 7.488 1.00 94.75 175 ARG A N 1
ATOM 1313 C CA . ARG A 1 175 ? 11.447 -8.151 6.735 1.00 94.75 175 ARG A CA 1
ATOM 1314 C C . ARG A 1 175 ? 11.101 -8.242 5.259 1.00 94.75 175 ARG A C 1
ATOM 1316 O O . ARG A 1 175 ? 10.747 -9.317 4.776 1.00 94.75 175 ARG A O 1
ATOM 1323 N N . LEU A 1 176 ? 11.241 -7.138 4.536 1.00 96.44 176 LEU A N 1
ATOM 1324 C CA . LEU A 1 176 ? 11.102 -7.105 3.082 1.00 96.44 176 LEU A CA 1
ATOM 1325 C C . LEU A 1 176 ? 12.487 -7.073 2.440 1.00 96.44 176 LEU A C 1
ATOM 1327 O O . LEU A 1 176 ? 13.278 -6.186 2.736 1.00 96.44 176 LEU A O 1
ATOM 1331 N N . ILE A 1 177 ? 12.753 -8.012 1.538 1.00 97.06 177 ILE A N 1
ATOM 1332 C CA . ILE A 1 177 ? 13.958 -8.054 0.709 1.00 97.06 177 ILE A CA 1
ATOM 1333 C C . ILE A 1 177 ? 13.537 -7.808 -0.740 1.00 97.06 177 ILE A C 1
ATOM 1335 O O . ILE A 1 177 ? 12.663 -8.506 -1.258 1.00 97.06 177 ILE A O 1
ATOM 1339 N N . LEU A 1 178 ? 14.147 -6.817 -1.381 1.00 97.50 178 LEU A N 1
ATOM 1340 C CA . LEU A 1 178 ? 13.971 -6.480 -2.789 1.00 97.50 178 LEU A CA 1
ATOM 1341 C C . LEU A 1 178 ? 15.294 -6.678 -3.520 1.00 97.50 178 LEU A C 1
ATOM 1343 O O . LEU A 1 178 ? 16.301 -6.082 -3.147 1.00 97.50 178 LEU A O 1
ATOM 1347 N N . GLU A 1 179 ? 15.275 -7.477 -4.578 1.00 97.88 179 GLU A N 1
ATOM 1348 C CA . GLU A 1 179 ? 16.400 -7.619 -5.502 1.00 97.88 179 GLU A CA 1
ATOM 1349 C C . GLU A 1 179 ? 16.013 -6.917 -6.804 1.00 97.88 179 GLU A C 1
ATOM 1351 O O . GLU A 1 179 ? 14.982 -7.245 -7.401 1.00 97.88 179 GLU A O 1
ATOM 1356 N N . VAL A 1 180 ? 16.802 -5.933 -7.227 1.00 97.50 180 VAL A N 1
ATOM 1357 C CA . VAL A 1 180 ? 16.498 -5.072 -8.377 1.00 97.50 180 VAL A CA 1
ATOM 1358 C C . VAL A 1 180 ? 17.623 -5.181 -9.393 1.00 97.50 180 VAL A C 1
ATOM 1360 O O . VAL A 1 180 ? 18.775 -4.907 -9.066 1.00 97.50 180 VAL A O 1
ATOM 1363 N N . TRP A 1 181 ? 17.277 -5.540 -10.629 1.00 97.00 181 TRP A N 1
ATOM 1364 C CA . TRP A 1 181 ? 18.177 -5.528 -11.780 1.00 97.00 181 TRP A CA 1
ATOM 1365 C C . TRP A 1 181 ? 17.775 -4.416 -12.737 1.00 97.00 181 TRP A C 1
ATOM 1367 O O . TRP A 1 181 ? 16.608 -4.318 -13.129 1.00 97.00 181 TRP A O 1
ATOM 1377 N N . THR A 1 182 ? 18.749 -3.625 -13.161 1.00 94.94 182 THR A N 1
ATOM 1378 C CA . THR A 1 182 ? 18.581 -2.548 -14.136 1.00 94.94 182 THR A CA 1
ATOM 1379 C C . THR A 1 182 ? 19.437 -2.815 -15.372 1.00 94.94 182 THR A C 1
ATOM 1381 O O . THR A 1 182 ? 20.361 -3.629 -15.350 1.00 94.94 182 THR A O 1
ATOM 1384 N N . ASN A 1 183 ? 19.141 -2.132 -16.474 1.00 90.56 183 ASN A N 1
ATOM 1385 C CA . ASN A 1 183 ? 19.948 -2.186 -17.697 1.00 90.56 183 ASN A CA 1
ATOM 1386 C C . ASN A 1 183 ? 21.176 -1.246 -17.650 1.00 90.56 183 ASN A C 1
ATOM 1388 O O . ASN A 1 183 ? 21.841 -1.060 -18.665 1.00 90.56 183 ASN A O 1
ATOM 1392 N N . GLY A 1 184 ? 21.456 -0.631 -16.493 1.00 89.62 184 GLY A N 1
ATOM 1393 C CA . GLY A 1 184 ? 22.556 0.315 -16.282 1.00 89.62 184 GLY A CA 1
ATOM 1394 C C . GLY A 1 184 ? 22.222 1.776 -16.585 1.00 89.62 184 GLY A C 1
ATOM 1395 O O . GLY A 1 184 ? 22.962 2.655 -16.152 1.00 89.62 184 GLY A O 1
ATOM 1396 N N . VAL A 1 185 ? 21.105 2.062 -17.270 1.00 91.31 185 VAL A N 1
ATOM 1397 C CA . VAL A 1 185 ? 20.636 3.442 -17.516 1.00 91.31 185 VAL A CA 1
ATOM 1398 C C . VAL A 1 185 ? 20.337 4.152 -16.199 1.00 91.31 185 VAL A C 1
ATOM 1400 O O . VAL A 1 185 ? 20.676 5.321 -16.028 1.00 91.31 185 VAL A O 1
ATOM 1403 N N . LEU A 1 186 ? 19.727 3.413 -15.274 1.00 92.50 186 LEU A N 1
ATOM 1404 C CA . LEU A 1 186 ? 19.378 3.843 -13.930 1.00 92.50 186 LEU A CA 1
ATOM 1405 C C . LEU A 1 186 ? 20.042 2.900 -12.928 1.00 92.50 186 LEU A C 1
ATOM 1407 O O . LEU A 1 186 ? 19.998 1.681 -13.113 1.00 92.50 186 LEU A O 1
ATOM 1411 N N . SER A 1 187 ? 20.642 3.431 -11.863 1.00 94.44 187 SER A N 1
ATOM 1412 C CA . SER A 1 187 ? 21.176 2.568 -10.803 1.00 94.44 187 SER A CA 1
ATOM 1413 C C . SER A 1 187 ? 20.029 1.938 -9.989 1.00 94.44 187 SER A C 1
ATOM 1415 O O . SER A 1 187 ? 18.972 2.557 -9.846 1.00 94.44 187 SER A O 1
ATOM 1417 N N . PRO A 1 188 ? 20.206 0.736 -9.407 1.00 96.25 188 PRO A N 1
ATOM 1418 C CA . PRO A 1 188 ? 19.198 0.129 -8.531 1.00 96.25 188 PRO A CA 1
ATOM 1419 C C . PRO A 1 188 ? 18.776 1.030 -7.359 1.00 96.25 188 PRO A C 1
ATOM 1421 O O . PRO A 1 188 ? 17.612 1.039 -6.966 1.00 96.25 188 PRO A O 1
ATOM 1424 N N . GLU A 1 189 ? 19.716 1.800 -6.808 1.00 94.81 189 GLU A N 1
ATOM 1425 C CA . GLU A 1 189 ? 19.465 2.722 -5.698 1.00 94.81 189 GLU A CA 1
ATOM 1426 C C . GLU A 1 189 ? 18.548 3.865 -6.136 1.00 94.81 189 GLU A C 1
ATOM 1428 O O . GLU A 1 189 ? 17.541 4.157 -5.488 1.00 94.81 189 GLU A O 1
ATOM 1433 N N . GLU A 1 190 ? 18.880 4.489 -7.263 1.00 93.50 190 GLU A N 1
ATOM 1434 C CA . GLU A 1 190 ? 18.095 5.581 -7.818 1.00 93.50 190 GLU A CA 1
ATOM 1435 C C . GLU A 1 190 ? 16.705 5.104 -8.248 1.00 93.50 190 GLU A C 1
ATOM 1437 O O . GLU A 1 190 ? 15.723 5.793 -7.994 1.00 93.50 190 GLU A O 1
ATOM 1442 N N . ALA A 1 191 ? 16.596 3.887 -8.788 1.00 95.06 191 ALA A N 1
ATOM 1443 C CA . ALA A 1 191 ? 15.318 3.261 -9.106 1.00 95.06 191 ALA A CA 1
ATOM 1444 C C . ALA A 1 191 ? 14.405 3.133 -7.879 1.00 95.06 191 ALA A C 1
ATOM 1446 O O . ALA A 1 191 ? 13.231 3.504 -7.939 1.00 95.06 191 ALA A O 1
ATOM 1447 N N . ILE A 1 192 ? 14.937 2.652 -6.750 1.00 95.50 192 ILE A N 1
ATOM 1448 C CA . ILE A 1 192 ? 14.173 2.551 -5.501 1.00 95.50 192 ILE A CA 1
ATOM 1449 C C . ILE A 1 192 ? 13.722 3.936 -5.032 1.00 95.50 192 ILE A C 1
ATOM 1451 O O . ILE A 1 192 ? 12.534 4.117 -4.761 1.00 95.50 192 ILE A O 1
ATOM 1455 N N . ARG A 1 193 ? 14.624 4.922 -5.007 1.00 94.75 193 ARG A N 1
ATOM 1456 C CA . ARG A 1 193 ? 14.300 6.296 -4.591 1.00 94.75 193 ARG A CA 1
ATOM 1457 C C . ARG A 1 193 ? 13.234 6.934 -5.485 1.00 94.75 193 ARG A C 1
ATOM 1459 O O . ARG A 1 193 ? 12.225 7.430 -4.992 1.00 94.75 193 ARG A O 1
ATOM 1466 N N . GLN A 1 194 ? 13.401 6.860 -6.805 1.00 93.44 194 GLN A N 1
ATOM 1467 C CA . GLN A 1 194 ? 12.418 7.382 -7.757 1.00 93.44 194 GLN A CA 1
ATOM 1468 C C . GLN A 1 194 ? 11.062 6.682 -7.596 1.00 93.44 194 GLN A C 1
ATOM 1470 O O . GLN A 1 194 ? 10.034 7.351 -7.544 1.00 93.44 194 GLN A O 1
ATOM 1475 N N . SER A 1 195 ? 11.042 5.355 -7.427 1.00 92.94 195 SER A N 1
ATOM 1476 C CA . SER A 1 195 ? 9.791 4.619 -7.201 1.00 92.94 195 SER A CA 1
ATOM 1477 C C . SER A 1 195 ? 9.092 5.025 -5.899 1.00 92.94 195 SER A C 1
ATOM 1479 O O . SER A 1 195 ? 7.872 5.177 -5.880 1.00 92.94 195 SER A O 1
ATOM 1481 N N . ALA A 1 196 ? 9.853 5.257 -4.826 1.00 93.62 196 ALA A N 1
ATOM 1482 C CA . ALA A 1 196 ? 9.329 5.735 -3.554 1.00 93.62 196 ALA A CA 1
ATOM 1483 C C . ALA A 1 196 ? 8.769 7.158 -3.680 1.00 93.62 196 ALA A C 1
ATOM 1485 O O . ALA A 1 196 ? 7.669 7.426 -3.196 1.00 93.62 196 ALA A O 1
ATOM 1486 N N . GLN A 1 197 ? 9.481 8.050 -4.374 1.00 92.31 197 GLN A N 1
ATOM 1487 C CA . GLN A 1 197 ? 9.012 9.411 -4.630 1.00 92.31 197 GLN A CA 1
ATOM 1488 C C . GLN A 1 197 ? 7.700 9.415 -5.417 1.00 92.31 197 GLN A C 1
ATOM 1490 O O . GLN A 1 197 ? 6.757 10.076 -4.999 1.00 92.31 197 GLN A O 1
ATOM 1495 N N . LEU A 1 198 ? 7.595 8.597 -6.471 1.00 90.31 198 LEU A N 1
ATOM 1496 C CA . LEU A 1 198 ? 6.364 8.474 -7.251 1.00 90.31 198 LEU A CA 1
ATOM 1497 C C . LEU A 1 198 ? 5.171 8.053 -6.385 1.00 90.31 198 LEU A C 1
ATOM 1499 O O . LEU A 1 198 ? 4.079 8.577 -6.564 1.00 90.31 198 LEU A O 1
ATOM 1503 N N . VAL A 1 199 ? 5.343 7.134 -5.428 1.00 90.94 199 VAL A N 1
ATOM 1504 C CA . VAL A 1 199 ? 4.247 6.782 -4.504 1.00 90.94 199 VAL A CA 1
ATOM 1505 C C . VAL A 1 199 ? 3.859 7.970 -3.631 1.00 90.94 199 VAL A C 1
ATOM 1507 O O . VAL A 1 199 ? 2.669 8.200 -3.430 1.00 90.94 199 VAL A O 1
ATOM 1510 N N . LYS A 1 200 ? 4.840 8.710 -3.103 1.00 90.06 200 LYS A N 1
ATOM 1511 C CA . LYS A 1 200 ? 4.581 9.874 -2.246 1.00 90.06 200 LYS A CA 1
ATOM 1512 C C . LYS A 1 200 ? 3.803 10.952 -2.993 1.00 90.06 200 LYS A C 1
ATOM 1514 O O . LYS A 1 200 ? 2.761 11.364 -2.496 1.00 90.06 200 LYS A O 1
ATOM 1519 N N . ASP A 1 201 ? 4.231 11.291 -4.207 1.00 87.50 201 ASP A N 1
ATOM 1520 C CA . ASP A 1 201 ? 3.558 12.281 -5.056 1.00 87.50 201 ASP A CA 1
ATOM 1521 C C . ASP A 1 201 ? 2.089 11.898 -5.300 1.00 87.50 201 ASP A C 1
ATOM 1523 O O . ASP A 1 201 ? 1.184 12.727 -5.220 1.00 87.50 201 ASP A O 1
ATOM 1527 N N . GLN A 1 202 ? 1.825 10.607 -5.529 1.00 86.81 202 GLN A N 1
ATOM 1528 C CA . GLN A 1 202 ? 0.458 10.114 -5.693 1.00 86.81 202 GLN A CA 1
ATOM 1529 C C . GLN A 1 202 ? -0.346 10.197 -4.398 1.00 86.81 202 GLN A C 1
ATOM 1531 O O . GLN A 1 202 ? -1.525 10.532 -4.437 1.00 86.81 202 GLN A O 1
ATOM 1536 N N . MET A 1 203 ? 0.254 9.904 -3.244 1.00 89.12 203 MET A N 1
ATOM 1537 C CA . MET A 1 203 ? -0.436 9.998 -1.957 1.00 89.12 203 MET A CA 1
ATOM 1538 C C . MET A 1 203 ? -0.719 11.438 -1.537 1.00 89.12 203 MET A C 1
ATOM 1540 O O . MET A 1 203 ? -1.737 11.664 -0.886 1.00 89.12 203 MET A O 1
ATOM 1544 N N . ASP A 1 204 ? 0.113 12.408 -1.920 1.00 87.69 204 ASP A N 1
ATOM 1545 C CA . ASP A 1 204 ? -0.126 13.827 -1.623 1.00 87.69 204 ASP A CA 1
ATOM 1546 C C . ASP A 1 204 ? -1.481 14.298 -2.159 1.00 87.69 204 ASP A C 1
ATOM 1548 O O . ASP A 1 204 ? -2.175 15.071 -1.497 1.00 87.69 204 ASP A O 1
ATOM 1552 N N . SER A 1 205 ? -1.923 13.750 -3.293 1.00 85.88 205 SER A N 1
ATOM 1553 C CA . SER A 1 205 ? -3.243 14.042 -3.859 1.00 85.88 205 SER A CA 1
ATOM 1554 C C . SER A 1 205 ? -4.422 13.588 -2.993 1.00 85.88 205 SER A C 1
ATOM 1556 O O . SER A 1 205 ? -5.468 14.234 -2.991 1.00 85.88 205 SER A O 1
ATOM 1558 N N . PHE A 1 206 ? -4.262 12.499 -2.237 1.00 84.94 206 PHE A N 1
ATOM 1559 C CA . PHE A 1 206 ? -5.281 12.003 -1.311 1.00 84.94 206 PHE A CA 1
ATOM 1560 C C . PHE A 1 206 ? -5.242 12.743 0.028 1.00 84.94 206 PHE A C 1
ATOM 1562 O O . PHE A 1 206 ? -6.246 12.766 0.738 1.00 84.94 206 PHE A O 1
ATOM 1569 N N . ILE A 1 207 ? -4.100 13.340 0.382 1.00 85.94 207 ILE A N 1
ATOM 1570 C CA . ILE A 1 207 ? -3.947 14.119 1.615 1.00 85.94 207 ILE A CA 1
ATOM 1571 C C . ILE A 1 207 ? -4.463 15.546 1.426 1.00 85.94 207 ILE A C 1
ATOM 1573 O O . ILE A 1 207 ? -5.218 16.035 2.265 1.00 85.94 207 ILE A O 1
ATOM 1577 N N . ASN A 1 208 ? -4.088 16.184 0.313 1.00 84.62 208 ASN A N 1
ATOM 1578 C CA . ASN A 1 208 ? -4.428 17.567 -0.022 1.00 84.62 208 ASN A CA 1
ATOM 1579 C C . ASN A 1 208 ? -5.126 17.637 -1.397 1.00 84.62 208 ASN A C 1
ATOM 1581 O O . ASN A 1 208 ? -4.559 18.149 -2.369 1.00 84.62 208 ASN A O 1
ATOM 1585 N N . PRO A 1 209 ? -6.375 17.146 -1.506 1.00 78.31 209 PRO A N 1
ATOM 1586 C CA . PRO A 1 209 ? -7.088 17.059 -2.782 1.00 78.31 209 PRO A CA 1
ATOM 1587 C C . PRO A 1 209 ? -7.359 18.422 -3.438 1.00 78.31 209 PRO A C 1
ATOM 1589 O O . PRO A 1 209 ? -7.532 18.487 -4.652 1.00 78.31 209 PRO A O 1
ATOM 1592 N N . ALA A 1 210 ? -7.374 19.514 -2.665 1.00 74.50 210 ALA A N 1
ATOM 1593 C CA . ALA A 1 210 ? -7.571 20.868 -3.185 1.00 74.50 210 ALA A CA 1
ATOM 1594 C C . ALA A 1 210 ? -6.346 21.422 -3.940 1.00 74.50 210 ALA A C 1
ATOM 1596 O O . ALA A 1 210 ? -6.508 22.239 -4.848 1.00 74.50 210 ALA A O 1
ATOM 1597 N N . ASP A 1 211 ? -5.141 20.965 -3.587 1.00 71.56 211 ASP A N 1
ATOM 1598 C CA . ASP A 1 211 ? -3.879 21.491 -4.122 1.00 71.56 211 ASP A CA 1
ATOM 1599 C C . ASP A 1 211 ? -3.321 20.628 -5.264 1.00 71.56 211 ASP A C 1
ATOM 1601 O O . ASP A 1 211 ? -2.557 21.109 -6.108 1.00 71.56 211 ASP A O 1
ATOM 1605 N N . SER A 1 212 ? -3.729 19.356 -5.334 1.00 66.94 212 SER A N 1
ATOM 1606 C CA . SER A 1 212 ? -3.277 18.430 -6.371 1.00 66.94 212 SER A CA 1
ATOM 1607 C C . SER A 1 212 ? -4.048 18.597 -7.677 1.00 66.94 212 SER A C 1
ATOM 1609 O O . SER A 1 212 ? -5.260 18.396 -7.756 1.00 66.94 212 SER A O 1
ATOM 1611 N N . LYS A 1 213 ? -3.312 18.901 -8.750 1.00 61.84 213 LYS A N 1
ATOM 1612 C CA . LYS A 1 213 ? -3.858 18.920 -10.115 1.00 61.84 213 LYS A CA 1
ATOM 1613 C C . LYS A 1 213 ? -3.768 17.566 -10.815 1.00 61.84 213 LYS A C 1
ATOM 1615 O O . LYS A 1 213 ? -4.478 17.375 -11.801 1.00 61.84 213 LYS A O 1
ATOM 1620 N N . ASN A 1 214 ? -2.893 16.663 -10.362 1.00 69.94 214 ASN A N 1
ATOM 1621 C CA . ASN A 1 214 ? -2.673 15.381 -11.023 1.00 69.94 214 ASN A CA 1
ATOM 1622 C C . ASN A 1 214 ? -2.053 14.325 -10.073 1.00 69.94 214 ASN A C 1
ATOM 1624 O O . ASN A 1 214 ? -0.872 14.458 -9.755 1.00 69.94 214 ASN A O 1
ATOM 1628 N N . PRO A 1 215 ? -2.802 13.292 -9.641 1.00 74.00 215 PRO A N 1
ATOM 1629 C CA . PRO A 1 215 ? -4.216 13.057 -9.930 1.00 74.00 215 PRO A CA 1
ATOM 1630 C C . PRO A 1 215 ? -5.103 14.056 -9.175 1.00 74.00 215 PRO A C 1
ATOM 1632 O O . PRO A 1 215 ? -4.759 14.538 -8.093 1.00 74.00 215 PRO A O 1
ATOM 1635 N N . SER A 1 216 ? -6.268 14.360 -9.741 1.00 81.75 216 SER A N 1
ATOM 1636 C CA . SER A 1 216 ? -7.332 15.034 -8.998 1.00 81.75 216 SER A CA 1
ATOM 1637 C C . SER A 1 216 ? -8.122 13.990 -8.213 1.00 81.75 216 SER A C 1
ATOM 1639 O O . SER A 1 216 ? -8.514 12.964 -8.772 1.00 81.75 216 SER A O 1
ATOM 1641 N N . VAL A 1 217 ? -8.358 14.238 -6.924 1.00 84.88 217 VAL A N 1
ATOM 1642 C CA . VAL A 1 217 ? -9.162 13.350 -6.076 1.00 84.88 217 VAL A CA 1
ATOM 1643 C C . VAL A 1 217 ? -10.503 14.016 -5.805 1.00 84.88 217 VAL A C 1
ATOM 1645 O O . VAL A 1 217 ? -10.586 15.049 -5.144 1.00 84.88 217 VAL A O 1
ATOM 1648 N N . LYS A 1 218 ? -11.571 13.426 -6.339 1.00 87.25 218 LYS A N 1
ATOM 1649 C CA . LYS A 1 218 ? -12.948 13.868 -6.104 1.00 87.25 218 LYS A CA 1
ATOM 1650 C C . LYS A 1 218 ? -13.553 13.075 -4.960 1.00 87.25 218 LYS A C 1
ATOM 1652 O O . LYS A 1 218 ? -13.513 11.848 -4.982 1.00 87.25 218 LYS A O 1
ATOM 1657 N N . HIS A 1 219 ? -14.144 13.780 -4.005 1.00 87.81 219 HIS A N 1
ATOM 1658 C CA . HIS A 1 219 ? -14.892 13.194 -2.901 1.00 87.81 219 HIS A CA 1
ATOM 1659 C C . HIS A 1 219 ? -16.394 13.396 -3.131 1.00 87.81 219 HIS A C 1
ATOM 1661 O O . HIS A 1 219 ? -16.873 14.526 -3.218 1.00 87.81 219 HIS A O 1
ATOM 1667 N N . GLU A 1 220 ? -17.133 12.293 -3.218 1.00 87.25 220 GLU A N 1
ATOM 1668 C CA . GLU A 1 220 ? -18.593 12.277 -3.233 1.00 87.25 220 GLU A CA 1
ATOM 1669 C C . GLU A 1 220 ? -19.095 11.588 -1.961 1.00 87.25 220 GLU A C 1
ATOM 1671 O O . GLU A 1 220 ? -18.929 10.381 -1.783 1.00 87.25 220 GLU A O 1
ATOM 1676 N N . SER A 1 221 ? -19.728 12.346 -1.067 1.00 83.88 221 SER A N 1
ATOM 1677 C CA . SER A 1 221 ? -20.375 11.797 0.127 1.00 83.88 221 SER A CA 1
ATOM 1678 C C . SER A 1 221 ? -21.872 11.640 -0.128 1.00 83.88 221 SER A C 1
ATOM 1680 O O . SER A 1 221 ? -22.550 12.597 -0.505 1.00 83.88 221 SER A O 1
ATOM 1682 N N . LYS A 1 222 ? -22.393 10.422 0.067 1.00 72.44 222 LYS A N 1
ATOM 1683 C CA . LYS A 1 222 ? -23.846 10.160 0.041 1.00 72.44 222 LYS A CA 1
ATOM 1684 C C . LYS A 1 222 ? -24.455 10.106 1.444 1.00 72.44 222 LYS A C 1
ATOM 1686 O O . LYS A 1 222 ? -25.665 10.251 1.572 1.00 72.44 222 LYS A O 1
ATOM 1691 N N . ASP A 1 223 ? -23.630 9.884 2.466 1.00 83.75 223 ASP A N 1
ATOM 1692 C CA . ASP A 1 223 ? -24.015 9.790 3.876 1.00 83.75 223 ASP A CA 1
ATOM 1693 C C . ASP A 1 223 ? -22.822 10.196 4.764 1.00 83.75 223 ASP A C 1
ATOM 1695 O O . ASP A 1 223 ? -21.668 10.131 4.337 1.00 83.75 223 ASP A O 1
ATOM 1699 N N . LYS A 1 224 ? -23.071 10.562 6.024 1.00 87.25 224 LYS A N 1
ATOM 1700 C CA . LYS A 1 224 ? -22.040 10.930 7.009 1.00 87.25 224 LYS A CA 1
ATOM 1701 C C . LYS A 1 224 ? -20.993 9.823 7.206 1.00 87.25 224 LYS A C 1
ATOM 1703 O O . LYS A 1 224 ? -19.823 10.116 7.439 1.00 87.25 224 LYS A O 1
ATOM 1708 N N . ASN A 1 225 ? -21.419 8.567 7.086 1.00 92.62 225 ASN A N 1
ATOM 1709 C CA . ASN A 1 225 ? -20.600 7.381 7.339 1.00 92.62 225 ASN A CA 1
ATOM 1710 C C . ASN A 1 225 ? -20.110 6.695 6.051 1.00 92.62 225 ASN A C 1
ATOM 1712 O O . ASN A 1 225 ? -19.525 5.614 6.122 1.00 92.62 225 ASN A O 1
ATOM 1716 N N . TYR A 1 226 ? -20.356 7.282 4.874 1.00 95.06 226 TYR A N 1
ATOM 1717 C CA . TYR A 1 226 ? -19.968 6.699 3.590 1.00 95.06 226 TYR A CA 1
ATOM 1718 C C . TYR A 1 226 ? -19.503 7.751 2.578 1.00 95.06 226 TYR A C 1
ATOM 1720 O O . TYR A 1 226 ? -20.205 8.726 2.293 1.00 95.06 226 TYR A O 1
ATOM 1728 N N . GLY A 1 227 ? -18.331 7.510 1.990 1.00 94.00 227 GLY A N 1
ATOM 1729 C CA . GLY A 1 227 ? -17.738 8.364 0.963 1.00 94.00 227 GLY A CA 1
ATOM 1730 C C . GLY A 1 227 ? -17.146 7.560 -0.190 1.00 94.00 227 GLY A C 1
ATOM 1731 O O . GLY A 1 227 ? -16.634 6.455 0.007 1.00 94.00 227 GLY A O 1
ATOM 1732 N N . VAL A 1 228 ? -17.213 8.139 -1.388 1.00 94.56 228 VAL A N 1
ATOM 1733 C CA . VAL A 1 228 ? -16.565 7.639 -2.604 1.00 94.56 228 VAL A CA 1
ATOM 1734 C C . VAL A 1 228 ? -15.462 8.608 -3.006 1.00 94.56 228 VAL A C 1
ATOM 1736 O O . VAL A 1 228 ? -15.712 9.799 -3.192 1.00 94.56 228 VAL A O 1
ATOM 1739 N N . PHE A 1 229 ? -14.247 8.092 -3.162 1.00 93.94 229 PHE A N 1
ATOM 1740 C CA . PHE A 1 229 ? -13.064 8.856 -3.547 1.00 93.94 229 PHE A CA 1
ATOM 1741 C C . PHE A 1 229 ? -12.600 8.394 -4.920 1.00 93.94 229 PHE A C 1
ATOM 1743 O O . PHE A 1 229 ? -12.226 7.234 -5.086 1.00 93.94 229 PHE A O 1
ATOM 1750 N N . THR A 1 230 ? -12.640 9.288 -5.905 1.00 93.06 230 THR A N 1
ATOM 1751 C CA . THR A 1 230 ? -12.219 8.990 -7.278 1.00 93.06 230 THR A CA 1
ATOM 1752 C C . THR A 1 230 ? -10.942 9.748 -7.604 1.00 93.06 230 THR A C 1
ATOM 1754 O O . THR A 1 230 ? -10.971 10.975 -7.656 1.00 93.06 230 THR A O 1
ATOM 1757 N N . ALA A 1 231 ? -9.847 9.027 -7.834 1.00 91.31 231 ALA A N 1
ATOM 1758 C CA . ALA A 1 231 ? -8.569 9.579 -8.270 1.00 91.31 231 ALA A CA 1
ATOM 1759 C C . ALA A 1 231 ? -8.392 9.396 -9.785 1.00 91.31 231 ALA A C 1
ATOM 1761 O O . ALA A 1 231 ? -8.409 8.265 -10.281 1.00 91.31 231 ALA A O 1
ATOM 1762 N N . ASP A 1 232 ? -8.237 10.515 -10.497 1.00 89.38 232 ASP A N 1
ATOM 1763 C CA . ASP A 1 232 ? -8.112 10.583 -11.959 1.00 89.38 232 ASP A CA 1
ATOM 1764 C C . ASP A 1 232 ? -7.272 11.813 -12.378 1.00 89.38 232 ASP A C 1
ATOM 1766 O O . ASP A 1 232 ? -7.551 12.922 -11.892 1.00 89.38 232 ASP A O 1
ATOM 1770 N N . PRO A 1 233 ? -6.281 11.680 -13.282 1.00 88.88 233 PRO A N 1
ATOM 1771 C CA . PRO A 1 233 ? -5.750 10.441 -13.868 1.00 88.88 233 PRO A CA 1
ATOM 1772 C C . PRO A 1 233 ? -4.593 9.843 -13.058 1.00 88.88 233 PRO A C 1
ATOM 1774 O O . PRO A 1 233 ? -3.717 10.559 -12.586 1.00 88.88 233 PRO A O 1
ATOM 1777 N N . LEU A 1 234 ? -4.560 8.514 -12.940 1.00 86.31 234 LEU A N 1
ATOM 1778 C CA . LEU A 1 234 ? -3.443 7.767 -12.355 1.00 86.31 234 LEU A CA 1
ATOM 1779 C C . LEU A 1 234 ? -2.578 7.122 -13.440 1.00 86.31 234 LEU A C 1
ATOM 1781 O O . LEU A 1 234 ? -3.070 6.730 -14.498 1.00 86.31 234 LEU A O 1
ATOM 1785 N N . ASP A 1 235 ? -1.294 6.923 -13.154 1.00 80.50 235 ASP A N 1
ATOM 1786 C CA . ASP A 1 235 ? -0.432 6.151 -14.048 1.00 80.50 235 ASP A CA 1
ATOM 1787 C C . ASP A 1 235 ? -0.950 4.718 -14.223 1.00 80.50 235 ASP A C 1
ATOM 1789 O O . ASP A 1 235 ? -1.570 4.117 -13.339 1.00 80.50 235 ASP A O 1
ATOM 1793 N N . LYS A 1 236 ? -0.691 4.133 -15.391 1.00 79.00 236 LYS A N 1
ATOM 1794 C CA . LYS A 1 236 ? -1.177 2.792 -15.715 1.00 79.00 236 LYS A CA 1
ATOM 1795 C C . LYS A 1 236 ? -0.651 1.751 -14.717 1.00 79.00 236 LYS A C 1
ATOM 1797 O O . LYS A 1 236 ? 0.550 1.623 -14.496 1.00 79.00 236 LYS A O 1
ATOM 1802 N N . GLY A 1 237 ? -1.553 0.955 -14.150 1.00 80.25 237 GLY A N 1
ATOM 1803 C CA . GLY A 1 237 ? -1.266 -0.036 -13.114 1.00 80.25 237 GLY A CA 1
ATOM 1804 C C . GLY A 1 237 ? -1.324 0.504 -11.680 1.00 80.25 237 GLY A C 1
ATOM 1805 O O . GLY A 1 237 ? -1.268 -0.300 -10.737 1.00 80.25 237 GLY A O 1
ATOM 1806 N N . TYR A 1 238 ? -1.458 1.820 -11.479 1.00 85.94 238 TYR A N 1
ATOM 1807 C CA . TYR A 1 238 ? -1.522 2.412 -10.141 1.00 85.94 238 TYR A CA 1
ATOM 1808 C C . TYR A 1 238 ? -2.889 2.213 -9.506 1.00 85.94 238 TYR A C 1
ATOM 1810 O O . TYR A 1 238 ? -2.943 2.009 -8.295 1.00 85.94 238 TYR A O 1
ATOM 1818 N N . GLY A 1 239 ? -3.975 2.164 -10.286 1.00 89.50 239 GLY A N 1
ATOM 1819 C CA . GLY A 1 239 ? -5.324 2.052 -9.733 1.00 89.50 239 GLY A CA 1
ATOM 1820 C C . GLY A 1 239 ? -5.476 0.818 -8.840 1.00 89.50 239 GLY A C 1
ATOM 1821 O O . GLY A 1 239 ? -5.813 0.915 -7.661 1.00 89.50 239 GLY A O 1
ATOM 1822 N N . THR A 1 240 ? -5.123 -0.365 -9.353 1.00 89.38 240 THR A N 1
ATOM 1823 C CA . THR A 1 240 ? -5.167 -1.606 -8.558 1.00 89.38 240 THR A CA 1
ATOM 1824 C C . THR A 1 240 ? -4.125 -1.619 -7.438 1.00 89.38 240 THR A C 1
ATOM 1826 O O . THR A 1 240 ? -4.352 -2.208 -6.382 1.00 89.38 240 THR A O 1
ATOM 1829 N N . THR A 1 241 ? -2.953 -1.032 -7.666 1.00 90.75 241 THR A N 1
ATOM 1830 C CA . THR A 1 241 ? -1.834 -1.082 -6.715 1.00 90.75 241 THR A CA 1
ATOM 1831 C C . THR A 1 241 ? -2.120 -0.229 -5.483 1.00 90.75 241 THR A C 1
ATOM 1833 O O . THR A 1 241 ? -2.075 -0.739 -4.362 1.00 90.75 241 THR A O 1
ATOM 1836 N N . LEU A 1 242 ? -2.492 1.033 -5.695 1.00 92.19 242 LEU A N 1
ATOM 1837 C CA . LEU A 1 242 ? -2.862 1.969 -4.639 1.00 92.19 242 LEU A CA 1
ATOM 1838 C C . LEU A 1 242 ? -4.186 1.570 -3.981 1.00 92.19 242 LEU A C 1
ATOM 1840 O O . LEU A 1 242 ? -4.272 1.577 -2.758 1.00 92.19 242 LEU A O 1
ATOM 1844 N N . GLY A 1 243 ? -5.180 1.121 -4.756 1.00 93.50 243 GLY A N 1
ATOM 1845 C CA . GLY A 1 243 ? -6.469 0.675 -4.218 1.00 93.50 243 GLY A CA 1
ATOM 1846 C C . GLY A 1 243 ? -6.338 -0.480 -3.220 1.00 93.50 243 GLY A C 1
ATOM 1847 O O . GLY A 1 243 ? -6.913 -0.430 -2.132 1.00 93.50 243 GLY A O 1
ATOM 1848 N N . ASN A 1 244 ? -5.516 -1.489 -3.531 1.00 92.31 244 ASN A N 1
ATOM 1849 C CA . ASN A 1 244 ? -5.241 -2.586 -2.598 1.00 92.31 244 ASN A CA 1
ATOM 1850 C C . ASN A 1 244 ? -4.466 -2.127 -1.356 1.00 92.31 244 ASN A C 1
ATOM 1852 O O . ASN A 1 244 ? -4.753 -2.592 -0.250 1.00 92.31 244 ASN A O 1
ATOM 1856 N N . ALA A 1 245 ? -3.493 -1.230 -1.529 1.00 93.12 245 ALA A N 1
ATOM 1857 C CA . ALA A 1 245 ? -2.686 -0.707 -0.432 1.00 93.12 245 ALA A CA 1
ATOM 1858 C C . ALA A 1 245 ? -3.525 0.116 0.555 1.00 93.12 245 ALA A C 1
ATOM 1860 O O . ALA A 1 245 ? -3.555 -0.204 1.744 1.00 93.12 245 ALA A O 1
ATOM 1861 N N . LEU A 1 246 ? -4.261 1.109 0.049 1.00 94.44 246 LEU A N 1
ATOM 1862 C CA . LEU A 1 246 ? -5.145 1.964 0.839 1.00 94.44 246 LEU A CA 1
ATOM 1863 C C . LEU A 1 246 ? -6.224 1.140 1.534 1.00 94.44 246 LEU A C 1
ATOM 1865 O O . LEU A 1 246 ? -6.409 1.277 2.739 1.00 94.44 246 LEU A O 1
ATOM 1869 N N . ARG A 1 247 ? -6.870 0.202 0.822 1.00 94.50 247 ARG A N 1
ATOM 1870 C CA . ARG A 1 247 ? -7.855 -0.711 1.422 1.00 94.50 247 ARG A CA 1
ATOM 1871 C C . ARG A 1 247 ? -7.293 -1.458 2.625 1.00 94.50 247 ARG A C 1
ATOM 1873 O O . ARG A 1 247 ? -7.994 -1.634 3.618 1.00 94.50 247 ARG A O 1
ATOM 1880 N N . ARG A 1 248 ? -6.055 -1.939 2.530 1.00 91.88 248 ARG A N 1
ATOM 1881 C CA . ARG A 1 248 ? -5.433 -2.684 3.620 1.00 91.88 248 ARG A CA 1
ATOM 1882 C C . ARG A 1 248 ? -5.157 -1.786 4.820 1.00 91.88 248 ARG A C 1
ATOM 1884 O O . ARG A 1 248 ? -5.561 -2.146 5.915 1.00 91.88 248 ARG A O 1
ATOM 1891 N N . ILE A 1 249 ? -4.538 -0.628 4.594 1.00 93.19 249 ILE A N 1
ATOM 1892 C CA . ILE A 1 249 ? -4.188 0.327 5.656 1.00 93.19 249 ILE A CA 1
ATOM 1893 C C . ILE A 1 249 ? -5.446 0.850 6.352 1.00 93.19 249 ILE A C 1
ATOM 1895 O O . ILE A 1 249 ? -5.492 0.867 7.579 1.00 93.19 249 ILE A O 1
ATOM 1899 N N . LEU A 1 250 ? -6.483 1.193 5.582 1.00 94.00 250 LEU A N 1
ATOM 1900 C CA . LEU A 1 250 ? -7.778 1.630 6.106 1.00 94.00 250 LEU A CA 1
ATOM 1901 C C . LEU A 1 250 ? -8.386 0.614 7.079 1.00 94.00 250 LEU A C 1
ATOM 1903 O O . LEU A 1 250 ? -8.945 1.007 8.095 1.00 94.00 250 LEU A O 1
ATOM 1907 N N . LEU A 1 251 ? -8.265 -0.683 6.786 1.00 91.00 251 LEU A N 1
ATOM 1908 C CA . LEU A 1 251 ? -8.831 -1.742 7.623 1.00 91.00 251 LEU A CA 1
ATOM 1909 C C . LEU A 1 251 ? -7.924 -2.154 8.792 1.00 91.00 251 LEU A C 1
ATOM 1911 O O . LEU A 1 251 ? -8.441 -2.638 9.795 1.00 91.00 251 LEU A O 1
ATOM 1915 N N . SER A 1 252 ? -6.598 -2.017 8.668 1.00 87.25 252 SER A N 1
ATOM 1916 C CA . SER A 1 252 ? -5.649 -2.562 9.652 1.00 87.25 252 SER A CA 1
ATOM 1917 C C . SER A 1 252 ? -5.006 -1.539 10.579 1.00 87.25 252 SER A C 1
ATOM 1919 O O . SER A 1 252 ? -4.610 -1.904 11.681 1.00 87.25 252 SER A O 1
ATOM 1921 N N . SER A 1 253 ? -4.828 -0.299 10.126 1.00 89.00 253 SER A N 1
ATOM 1922 C CA . SER A 1 253 ? -3.850 0.623 10.725 1.00 89.00 253 SER A CA 1
ATOM 1923 C C . SER A 1 253 ? -4.432 1.972 11.123 1.00 89.00 253 SER A C 1
ATOM 1925 O O . SER A 1 253 ? -3.727 2.783 11.715 1.00 89.00 253 SER A O 1
ATOM 1927 N N . ILE A 1 254 ? -5.711 2.212 10.835 1.00 92.19 254 ILE A N 1
ATOM 1928 C CA . ILE A 1 254 ? -6.416 3.376 11.363 1.00 92.19 254 ILE A CA 1
ATOM 1929 C C . ILE A 1 254 ? -6.739 3.118 12.832 1.00 92.19 254 ILE A C 1
ATOM 1931 O O . ILE A 1 254 ? -7.377 2.121 13.174 1.00 92.19 254 ILE A O 1
ATOM 1935 N N . GLY A 1 255 ? -6.253 4.012 13.690 1.00 90.12 255 GLY A N 1
ATOM 1936 C CA . GLY A 1 255 ? -6.486 3.952 15.124 1.00 90.12 255 GLY A CA 1
ATOM 1937 C C . GLY A 1 255 ? -7.895 4.390 15.499 1.00 90.12 255 GLY A C 1
ATOM 1938 O O . GLY A 1 255 ? -8.489 5.262 14.863 1.00 90.12 255 GLY A O 1
ATOM 1939 N N . GLY A 1 256 ? -8.409 3.798 16.567 1.00 91.75 256 GLY A N 1
ATOM 1940 C CA . GLY A 1 256 ? -9.681 4.173 17.168 1.00 91.75 256 GLY A CA 1
ATOM 1941 C C . GLY A 1 256 ? -9.757 3.717 18.618 1.00 91.75 256 GLY A C 1
ATOM 1942 O O . GLY A 1 256 ? -8.745 3.357 19.222 1.00 91.75 256 GLY A O 1
ATOM 1943 N N . ALA A 1 257 ? -10.957 3.767 19.187 1.00 92.81 257 ALA A N 1
ATOM 1944 C CA . ALA A 1 257 ? -11.222 3.367 20.561 1.00 92.81 257 ALA A CA 1
ATOM 1945 C C . ALA A 1 257 ? -12.214 2.205 20.586 1.00 92.81 257 ALA A C 1
ATOM 1947 O O . ALA A 1 257 ? -13.138 2.152 19.774 1.00 92.81 257 ALA A O 1
ATOM 1948 N N . ALA A 1 258 ? -12.011 1.280 21.517 1.00 92.75 258 ALA A N 1
ATOM 1949 C CA . ALA A 1 258 ? -12.899 0.146 21.720 1.00 92.75 258 ALA A CA 1
ATOM 1950 C C . ALA A 1 258 ? -12.979 -0.218 23.202 1.00 92.75 258 ALA A C 1
ATOM 1952 O O . ALA A 1 258 ? -12.090 0.106 23.992 1.00 92.75 258 ALA A O 1
ATOM 1953 N N . ILE A 1 259 ? -14.062 -0.900 23.567 1.00 93.25 259 ILE A N 1
ATOM 1954 C CA . ILE A 1 259 ? -14.251 -1.446 24.908 1.00 93.25 259 ILE A CA 1
ATOM 1955 C C . ILE A 1 259 ? -13.443 -2.743 24.995 1.00 93.25 259 ILE A C 1
ATOM 1957 O O . ILE A 1 259 ? -13.666 -3.656 24.203 1.00 93.25 259 ILE A O 1
ATOM 1961 N N . THR A 1 260 ? -12.493 -2.812 25.926 1.00 91.50 260 THR A N 1
ATOM 1962 C CA . THR A 1 260 ? -11.593 -3.968 26.096 1.00 91.50 260 THR A CA 1
ATOM 1963 C C . THR A 1 260 ? -12.046 -4.899 27.204 1.00 91.50 260 THR A C 1
ATOM 1965 O O . THR A 1 260 ? -11.892 -6.115 27.103 1.00 91.50 260 THR A O 1
ATOM 1968 N N . THR A 1 261 ? -12.618 -4.342 28.270 1.00 91.56 261 THR A N 1
ATOM 1969 C CA . THR A 1 261 ? -13.135 -5.130 29.385 1.00 91.56 261 THR A CA 1
ATOM 1970 C C . THR A 1 261 ? -14.454 -4.578 29.893 1.00 91.56 261 THR A C 1
ATOM 1972 O O . THR A 1 261 ? -14.753 -3.384 29.772 1.00 91.56 261 THR A O 1
ATOM 1975 N N . VAL A 1 262 ? -15.252 -5.480 30.454 1.00 93.19 262 VAL A N 1
ATOM 1976 C CA . VAL A 1 262 ? -16.561 -5.191 31.024 1.00 93.19 262 VAL A CA 1
ATOM 1977 C C . VAL A 1 262 ? -16.644 -5.857 32.390 1.00 93.19 262 VAL A C 1
ATOM 1979 O O . VAL A 1 262 ? -16.305 -7.025 32.545 1.00 93.19 262 VAL A O 1
ATOM 1982 N N . LYS A 1 263 ? -17.118 -5.133 33.400 1.00 92.69 263 LYS A N 1
ATOM 1983 C CA . LYS A 1 263 ? -17.408 -5.686 34.724 1.00 92.69 263 LYS A CA 1
ATOM 1984 C C . LYS A 1 263 ? -18.881 -5.496 35.036 1.00 92.69 263 LYS A C 1
ATOM 1986 O O . LYS A 1 263 ? -19.333 -4.364 35.200 1.00 92.69 263 LYS A O 1
ATOM 1991 N N . ILE A 1 264 ? -19.610 -6.601 35.127 1.00 92.44 264 ILE A N 1
ATOM 1992 C CA . ILE A 1 264 ? -21.049 -6.615 35.398 1.00 92.44 264 ILE A CA 1
ATOM 1993 C C . ILE A 1 264 ? -21.265 -7.068 36.844 1.00 92.44 264 ILE A C 1
ATOM 1995 O O . ILE A 1 264 ? -20.701 -8.068 37.287 1.00 92.44 264 ILE A O 1
ATOM 1999 N N . GLU A 1 265 ? -22.051 -6.316 37.614 1.00 91.00 265 GLU A N 1
ATOM 2000 C CA . GLU A 1 265 ? -22.335 -6.674 39.006 1.00 91.00 265 GLU A CA 1
ATOM 2001 C C . GLU A 1 265 ? -23.169 -7.963 39.086 1.00 91.00 265 GLU A C 1
ATOM 2003 O O . GLU A 1 265 ? -24.215 -8.074 38.453 1.00 91.00 265 GLU A O 1
ATOM 2008 N N . GLY A 1 266 ? -22.713 -8.934 39.886 1.00 86.19 266 GLY A N 1
ATOM 2009 C CA . GLY A 1 266 ? -23.399 -10.219 40.070 1.00 86.19 266 GLY A CA 1
ATOM 2010 C C . GLY A 1 266 ? -23.115 -11.267 38.988 1.00 86.19 266 GLY A C 1
ATOM 2011 O O . GLY A 1 266 ? -23.748 -12.319 38.998 1.00 86.19 266 GLY A O 1
ATOM 2012 N N . VAL A 1 267 ? -22.171 -11.003 38.079 1.00 88.12 267 VAL A N 1
ATOM 2013 C CA . VAL A 1 267 ? -21.760 -11.923 37.013 1.00 88.12 267 VAL A CA 1
ATOM 2014 C C . VAL A 1 267 ? -20.303 -12.330 37.206 1.00 88.12 267 VAL A C 1
ATOM 2016 O O . VAL A 1 267 ? -19.410 -11.486 37.189 1.00 88.12 267 VAL A O 1
ATOM 2019 N N . ASP A 1 268 ? -20.067 -13.636 37.336 1.00 83.31 268 ASP A N 1
ATOM 2020 C CA . ASP A 1 268 ? -18.715 -14.188 37.486 1.00 83.31 268 ASP A CA 1
ATOM 2021 C C . ASP A 1 268 ? -18.080 -14.605 36.148 1.00 83.31 268 ASP A C 1
ATOM 2023 O O . ASP A 1 268 ? -16.858 -14.602 36.018 1.00 83.31 268 ASP A O 1
ATOM 2027 N N . HIS A 1 269 ? -18.894 -14.977 35.154 1.00 84.50 269 HIS A N 1
ATOM 2028 C CA . HIS A 1 269 ? -18.443 -15.460 33.846 1.00 84.50 269 HIS A CA 1
ATOM 2029 C C . HIS A 1 269 ? -19.444 -15.123 32.731 1.00 84.50 269 HIS A C 1
ATOM 2031 O O . HIS A 1 269 ? -20.629 -14.918 32.985 1.00 84.50 269 HIS A O 1
ATOM 2037 N N . GLU A 1 270 ? -18.987 -15.161 31.480 1.00 82.56 270 GLU A N 1
ATOM 2038 C CA . GLU A 1 270 ? -19.750 -14.767 30.283 1.00 82.56 270 GLU A CA 1
ATOM 2039 C C . GLU A 1 270 ? -20.973 -15.644 29.957 1.00 82.56 270 GLU A C 1
ATOM 2041 O O . GLU A 1 270 ? -21.908 -15.176 29.323 1.00 82.56 270 GLU A O 1
ATOM 2046 N N . PHE A 1 271 ? -21.012 -16.895 30.427 1.00 88.12 271 PHE A N 1
ATOM 2047 C CA . PHE A 1 271 ? -22.120 -17.832 30.164 1.00 88.12 271 PHE A CA 1
ATOM 2048 C C . PHE A 1 271 ? -23.281 -17.758 31.168 1.00 88.12 271 PHE A C 1
ATOM 2050 O O . PHE A 1 271 ? -24.080 -18.692 31.254 1.00 88.12 271 PHE A O 1
ATOM 2057 N N . SER A 1 272 ? -23.333 -16.727 32.013 1.00 88.69 272 SER A N 1
ATOM 2058 C CA . SER A 1 272 ? -24.385 -16.606 33.023 1.00 88.69 272 SER A CA 1
ATOM 2059 C C . SER A 1 272 ? -25.597 -15.833 32.495 1.00 88.69 272 SER A C 1
ATOM 2061 O O . SER A 1 272 ? -25.561 -15.168 31.460 1.00 88.69 272 SER A O 1
ATOM 2063 N N . THR A 1 273 ? -26.696 -15.930 33.234 1.00 89.69 273 THR A N 1
ATOM 2064 C CA . THR A 1 273 ? -27.913 -15.147 33.014 1.00 89.69 273 THR A CA 1
ATOM 2065 C C . THR A 1 273 ? -28.147 -14.243 34.215 1.00 89.69 273 THR A C 1
ATOM 2067 O O . THR A 1 273 ? -27.913 -14.667 35.350 1.00 89.69 273 THR A O 1
ATOM 2070 N N . ILE A 1 274 ? -28.659 -13.036 33.987 1.00 88.75 274 ILE A N 1
ATOM 2071 C CA . ILE A 1 274 ? -28.992 -12.090 35.057 1.00 88.75 274 ILE A CA 1
ATOM 2072 C C . ILE A 1 274 ? -30.502 -12.140 35.293 1.00 88.75 274 ILE A C 1
ATOM 2074 O O . ILE A 1 274 ? -31.287 -11.945 34.367 1.00 88.75 274 ILE A O 1
ATOM 2078 N N . ASP A 1 275 ? -30.918 -12.411 36.532 1.00 88.75 275 ASP A N 1
ATOM 2079 C CA . ASP A 1 275 ? -32.340 -12.506 36.864 1.00 88.75 275 ASP A CA 1
ATOM 2080 C C . ASP A 1 275 ? -33.065 -11.176 36.601 1.00 88.75 275 ASP A C 1
ATOM 2082 O O . ASP A 1 275 ? -32.593 -10.094 36.960 1.00 88.75 275 ASP A O 1
ATOM 2086 N N . GLY A 1 276 ? -34.223 -11.260 35.950 1.00 87.50 276 GLY A N 1
ATOM 2087 C CA . GLY A 1 276 ? -35.009 -10.094 35.560 1.00 87.50 276 GLY A CA 1
ATOM 2088 C C . GLY A 1 276 ? -34.507 -9.326 34.329 1.00 87.50 276 GLY A C 1
ATOM 2089 O O . GLY A 1 276 ? -35.146 -8.338 33.975 1.00 87.50 276 GLY A O 1
ATOM 2090 N N . ILE A 1 277 ? -33.451 -9.764 33.637 1.00 93.38 277 ILE A N 1
ATOM 2091 C CA . ILE A 1 277 ? -33.017 -9.194 32.346 1.00 93.38 277 ILE A CA 1
ATOM 2092 C C . ILE A 1 277 ? -33.388 -10.156 31.216 1.00 93.38 277 ILE A C 1
ATOM 2094 O O . ILE A 1 277 ? -33.351 -11.373 31.389 1.00 93.38 277 ILE A O 1
ATOM 2098 N N . LYS A 1 278 ? -33.840 -9.614 30.082 1.00 92.12 278 LYS A N 1
ATOM 2099 C CA . LYS A 1 278 ? -34.316 -10.419 28.950 1.00 92.12 278 LYS A CA 1
ATOM 2100 C C . LYS A 1 278 ? -33.169 -11.073 28.171 1.00 92.12 278 LYS A C 1
ATOM 2102 O O . LYS A 1 278 ? -33.309 -12.219 27.753 1.00 92.12 278 LYS A O 1
ATOM 2107 N N . GLU A 1 279 ? -32.093 -10.334 27.942 1.00 93.94 279 GLU A N 1
ATOM 2108 C CA . GLU A 1 279 ? -30.864 -10.773 27.282 1.00 93.94 279 GLU A CA 1
ATOM 2109 C C . GLU A 1 279 ? -29.958 -11.552 28.246 1.00 93.94 279 GLU A C 1
ATOM 2111 O O . GLU A 1 279 ? -29.923 -11.271 29.449 1.00 93.94 279 GLU A O 1
ATOM 2116 N N . ASP A 1 280 ? -29.199 -12.515 27.719 1.00 93.44 280 ASP A N 1
ATOM 2117 C CA . ASP A 1 280 ? -28.122 -13.153 28.476 1.00 93.44 280 ASP A CA 1
ATOM 2118 C C . ASP A 1 280 ? -26.831 -12.307 28.454 1.00 93.44 280 ASP A C 1
ATOM 2120 O O . ASP A 1 280 ? -26.741 -11.267 27.794 1.00 93.44 280 ASP A O 1
ATOM 2124 N N . VAL A 1 281 ? -25.814 -12.713 29.220 1.00 92.12 281 VAL A N 1
ATOM 2125 C CA . VAL A 1 281 ? -24.556 -11.954 29.292 1.00 92.12 281 VAL A CA 1
ATOM 2126 C C . VAL A 1 281 ? -23.812 -11.945 27.949 1.00 92.12 281 VAL A C 1
ATOM 2128 O O . VAL A 1 281 ? -23.171 -10.941 27.631 1.00 92.12 281 VAL A O 1
ATOM 2131 N N . LEU A 1 282 ? -23.920 -12.998 27.130 1.00 92.06 282 LEU A N 1
ATOM 2132 C CA . LEU A 1 282 ? -23.287 -13.051 25.808 1.00 92.06 282 LEU A CA 1
ATOM 2133 C C . LEU A 1 282 ? -23.935 -12.066 24.834 1.00 92.06 282 LEU A C 1
ATOM 2135 O O . LEU A 1 282 ? -23.219 -11.363 24.119 1.00 92.06 282 LEU A O 1
ATOM 2139 N N . ASP A 1 283 ? -25.261 -11.976 24.835 1.00 93.06 283 ASP A N 1
ATOM 2140 C CA . ASP A 1 283 ? -26.036 -11.019 24.050 1.00 93.06 283 ASP A CA 1
ATOM 2141 C C . ASP A 1 283 ? -25.681 -9.581 24.451 1.00 93.06 283 ASP A C 1
ATOM 2143 O O . ASP A 1 283 ? -25.416 -8.735 23.591 1.00 93.06 283 ASP A O 1
ATOM 2147 N N . ILE A 1 284 ? -25.586 -9.311 25.758 1.00 93.38 284 ILE A N 1
ATOM 2148 C CA . ILE A 1 284 ? -25.151 -8.008 26.278 1.00 93.38 284 ILE A CA 1
ATOM 2149 C C . ILE A 1 284 ? -23.726 -7.695 25.802 1.00 93.38 284 ILE A C 1
ATOM 2151 O O . ILE A 1 284 ? -23.481 -6.608 25.279 1.00 93.38 284 ILE A O 1
ATOM 2155 N N . ILE A 1 285 ? -22.785 -8.639 25.916 1.00 92.88 285 ILE A N 1
ATOM 2156 C CA . ILE A 1 285 ? -21.407 -8.470 25.426 1.00 92.88 285 ILE A CA 1
ATOM 2157 C C . ILE A 1 285 ? -21.387 -8.216 23.911 1.00 92.88 285 ILE A C 1
ATOM 2159 O O . ILE A 1 285 ? -20.656 -7.338 23.449 1.00 92.88 285 ILE A O 1
ATOM 2163 N N . ALA A 1 286 ? -22.192 -8.934 23.126 1.00 92.56 286 ALA A N 1
ATOM 2164 C CA . ALA A 1 286 ? -22.292 -8.741 21.682 1.00 92.56 286 ALA A CA 1
ATOM 2165 C C . ALA A 1 286 ? -22.823 -7.342 21.330 1.00 92.56 286 ALA A C 1
ATOM 2167 O O . ALA A 1 286 ? -22.251 -6.666 20.471 1.00 92.56 286 ALA A O 1
ATOM 2168 N N . ASN A 1 287 ? -23.847 -6.864 22.042 1.00 94.00 287 ASN A N 1
ATOM 2169 C CA . ASN A 1 287 ? -24.368 -5.508 21.883 1.00 94.00 287 ASN A CA 1
ATOM 2170 C C . ASN A 1 287 ? -23.307 -4.460 22.245 1.00 94.00 287 ASN A C 1
ATOM 2172 O O . ASN A 1 287 ? -23.109 -3.508 21.484 1.00 94.00 287 ASN A O 1
ATOM 2176 N N . ILE A 1 288 ? -22.568 -4.663 23.340 1.00 92.62 288 ILE A N 1
ATOM 2177 C CA . ILE A 1 288 ? -21.473 -3.783 23.775 1.00 92.62 288 ILE A CA 1
ATOM 2178 C C . ILE A 1 288 ? -20.365 -3.710 22.716 1.00 92.62 288 ILE A C 1
ATOM 2180 O O . ILE A 1 288 ? -19.897 -2.616 22.407 1.00 92.62 288 ILE A O 1
ATOM 2184 N N . LYS A 1 289 ? -19.983 -4.837 22.097 1.00 90.44 289 LYS A N 1
ATOM 2185 C CA . LYS A 1 289 ? -18.961 -4.873 21.028 1.00 90.44 289 LYS A CA 1
ATOM 2186 C C . LYS A 1 289 ? -19.324 -4.012 19.811 1.00 90.44 289 LYS A C 1
ATOM 2188 O O . LYS A 1 289 ? -18.435 -3.593 19.076 1.00 90.44 289 LYS A O 1
ATOM 2193 N N . THR A 1 290 ? -20.611 -3.745 19.585 1.00 90.19 290 THR A N 1
ATOM 2194 C CA . THR A 1 290 ? -21.089 -2.911 18.465 1.00 90.19 290 THR A CA 1
ATOM 2195 C C . THR A 1 290 ? -21.235 -1.421 18.804 1.00 90.19 290 THR A C 1
ATOM 2197 O O . THR A 1 290 ? -21.600 -0.625 17.935 1.00 90.19 290 THR A O 1
ATOM 2200 N N . LEU A 1 291 ? -20.926 -1.013 20.040 1.00 92.31 291 LEU A N 1
ATOM 2201 C CA . LEU A 1 291 ? -20.892 0.397 20.428 1.00 92.31 291 LEU A CA 1
ATOM 2202 C C . LEU A 1 291 ? -19.790 1.150 19.675 1.00 92.31 291 LEU A C 1
ATOM 2204 O O . LEU A 1 291 ? -18.626 0.753 19.668 1.00 92.31 291 LEU A O 1
ATOM 2208 N N . ALA A 1 292 ? -20.157 2.279 19.071 1.00 92.12 292 ALA A N 1
ATOM 2209 C CA . ALA A 1 292 ? -19.225 3.173 18.405 1.00 92.12 292 ALA A CA 1
ATOM 2210 C C . ALA A 1 292 ? -18.757 4.233 19.408 1.00 92.12 292 ALA A C 1
ATOM 2212 O O . ALA A 1 292 ? -19.450 5.222 19.656 1.00 92.12 292 ALA A O 1
ATOM 2213 N N . VAL A 1 293 ? -17.582 4.001 19.991 1.00 92.69 293 VAL A N 1
ATOM 2214 C CA . VAL A 1 293 ? -16.986 4.863 21.016 1.00 92.69 293 VAL A CA 1
ATOM 2215 C C . VAL A 1 293 ? -15.801 5.620 20.429 1.00 92.69 293 VAL A C 1
ATOM 2217 O O . VAL A 1 293 ? -14.974 5.057 19.711 1.00 92.69 293 VAL A O 1
ATOM 2220 N N . LYS A 1 294 ? -15.705 6.909 20.742 1.00 92.44 294 LYS A N 1
ATOM 2221 C CA . LYS A 1 294 ? -14.555 7.747 20.415 1.00 92.44 294 LYS A CA 1
ATOM 2222 C C . LYS A 1 294 ? -13.925 8.231 21.714 1.00 92.44 294 LYS A C 1
ATOM 2224 O O . LYS A 1 294 ? -14.602 8.856 22.513 1.00 92.44 294 LYS A O 1
ATOM 2229 N N . SER A 1 295 ? -12.644 7.939 21.915 1.00 91.69 295 SER A N 1
ATOM 2230 C CA . SER A 1 295 ? -11.868 8.473 23.038 1.00 91.69 295 SER A CA 1
ATOM 2231 C C . SER A 1 295 ? -10.926 9.560 22.535 1.00 91.69 295 SER A C 1
ATOM 2233 O O . SER A 1 295 ? -10.236 9.369 21.529 1.00 91.69 295 SER A O 1
ATOM 2235 N N . HIS A 1 296 ? -10.874 10.685 23.239 1.00 89.88 296 HIS A N 1
ATOM 2236 C CA . HIS A 1 296 ? -9.889 11.746 23.025 1.00 89.88 296 HIS A CA 1
ATOM 2237 C C . HIS A 1 296 ? -8.621 11.515 23.853 1.00 89.88 296 HIS A C 1
ATOM 2239 O O . HIS A 1 296 ? -7.550 11.973 23.460 1.00 89.88 296 HIS A O 1
ATOM 2245 N N . SER A 1 297 ? -8.706 10.714 24.915 1.00 87.06 297 SER A N 1
ATOM 2246 C CA . SER A 1 297 ? -7.612 10.420 25.843 1.00 87.06 297 SER A CA 1
ATOM 2247 C C . SER A 1 297 ? -6.746 9.242 25.402 1.00 87.06 297 SER A C 1
ATOM 2249 O O . SER A 1 297 ? -7.248 8.260 24.854 1.00 87.06 297 SER A O 1
ATOM 2251 N N . ASP A 1 298 ? -5.435 9.334 25.627 1.00 83.62 298 ASP A N 1
ATOM 2252 C CA . ASP A 1 298 ? -4.488 8.237 25.366 1.00 83.62 298 ASP A CA 1
ATOM 2253 C C . ASP A 1 298 ? -4.380 7.260 26.546 1.00 83.62 298 ASP A C 1
ATOM 2255 O O . ASP A 1 298 ? -3.797 6.182 26.413 1.00 83.62 298 ASP A O 1
ATOM 2259 N N . SER A 1 299 ? -4.953 7.614 27.700 1.00 88.12 299 SER A N 1
ATOM 2260 C CA . SER A 1 299 ? -5.072 6.723 28.850 1.00 88.12 299 SER A CA 1
ATOM 2261 C C . SER A 1 299 ? -6.330 5.860 28.784 1.00 88.12 299 SER A C 1
ATOM 2263 O O . SER A 1 299 ? -7.271 6.127 28.039 1.00 88.12 299 SER A O 1
ATOM 2265 N N . ILE A 1 300 ? -6.337 4.808 29.601 1.00 89.19 300 ILE A N 1
ATOM 2266 C CA . ILE A 1 300 ? -7.512 3.970 29.826 1.00 89.19 300 ILE A CA 1
ATOM 2267 C C . ILE A 1 300 ? -8.606 4.819 30.483 1.00 89.19 300 ILE A C 1
ATOM 2269 O O . ILE A 1 300 ? -8.346 5.446 31.510 1.00 89.19 300 ILE A O 1
ATOM 2273 N N . VAL A 1 301 ? -9.815 4.808 29.917 1.00 91.50 301 VAL A N 1
ATOM 2274 C CA . VAL A 1 301 ? -10.975 5.530 30.460 1.00 91.50 301 VAL A CA 1
ATOM 2275 C C . VAL A 1 301 ? -12.029 4.534 30.933 1.00 91.50 301 VAL A C 1
ATOM 2277 O O . VAL A 1 301 ? -12.317 3.549 30.251 1.00 91.50 301 VAL A O 1
ATOM 2280 N N . GLU A 1 302 ? -12.616 4.782 32.103 1.00 92.81 302 GLU A N 1
ATOM 2281 C CA . GLU A 1 302 ? -13.736 3.995 32.622 1.00 92.81 302 GLU A CA 1
ATOM 2282 C C . GLU A 1 302 ? -15.070 4.697 32.341 1.00 92.81 302 GLU A C 1
ATOM 2284 O O . GLU A 1 302 ? -15.197 5.905 32.513 1.00 92.81 302 GLU A O 1
ATOM 2289 N N . MET A 1 303 ? -16.085 3.930 31.944 1.00 94.56 303 MET A N 1
ATOM 2290 C CA . MET A 1 303 ? -17.473 4.395 31.853 1.00 94.56 303 MET A CA 1
ATOM 2291 C C . MET A 1 303 ? -18.358 3.520 32.733 1.00 94.56 303 MET A C 1
ATOM 2293 O O . MET A 1 303 ? -18.021 2.367 33.018 1.00 94.56 303 MET A O 1
ATOM 2297 N N . THR A 1 304 ? -19.516 4.029 33.146 1.00 95.62 304 THR A N 1
ATOM 2298 C CA . THR A 1 304 ? -20.443 3.270 33.994 1.00 95.62 304 THR A CA 1
ATOM 2299 C C . THR A 1 304 ? -21.875 3.358 33.495 1.00 95.62 304 THR A C 1
ATOM 2301 O O . THR A 1 304 ? -22.296 4.357 32.932 1.00 95.62 304 THR A O 1
ATOM 2304 N N . LEU A 1 305 ? -22.647 2.302 33.706 1.00 95.06 305 LEU A N 1
ATOM 2305 C CA . LEU A 1 305 ? -24.070 2.238 33.401 1.00 95.06 305 LEU A CA 1
ATOM 2306 C C . LEU A 1 305 ? -24.788 1.718 34.638 1.00 95.06 305 LEU A C 1
ATOM 2308 O O . LEU A 1 305 ? -24.376 0.705 35.204 1.00 95.06 305 LEU A O 1
ATOM 2312 N N . SER A 1 306 ? -25.850 2.407 35.049 1.00 94.12 306 SER A N 1
ATOM 2313 C CA . SER A 1 306 ? -26.710 1.984 36.153 1.00 94.12 306 SER A CA 1
ATOM 2314 C C . SER A 1 306 ? -28.170 2.152 35.758 1.00 94.12 306 SER A C 1
ATOM 2316 O O . SER A 1 306 ? -28.647 3.272 35.588 1.00 94.12 306 SER A O 1
ATOM 2318 N N . ALA A 1 307 ? -28.877 1.032 35.632 1.00 92.62 307 ALA A N 1
ATOM 2319 C CA . ALA A 1 307 ? -30.294 0.980 35.297 1.00 92.62 307 ALA A CA 1
ATOM 2320 C C . ALA A 1 307 ? -31.067 0.160 36.339 1.00 92.62 307 ALA A C 1
ATOM 2322 O O . ALA A 1 307 ? -30.542 -0.794 36.927 1.00 92.62 307 ALA A O 1
ATOM 2323 N N . LYS A 1 308 ? -32.312 0.562 36.610 1.00 91.38 308 LYS A N 1
ATOM 2324 C CA . LYS A 1 308 ? -33.193 -0.057 37.609 1.00 91.38 308 LYS A CA 1
ATOM 2325 C C . LYS A 1 308 ? -34.633 -0.043 37.120 1.00 91.38 308 LYS A C 1
ATOM 2327 O O . LYS A 1 308 ? -35.032 0.903 36.447 1.00 91.38 308 LYS A O 1
ATOM 2332 N N . ASP A 1 309 ? -35.397 -1.026 37.588 1.00 90.12 309 ASP A N 1
ATOM 2333 C CA . ASP A 1 309 ? -36.805 -1.221 37.241 1.00 90.12 309 ASP A CA 1
ATOM 2334 C C . ASP A 1 309 ? -37.016 -1.463 35.735 1.00 90.12 309 ASP A C 1
ATOM 2336 O O . ASP A 1 309 ? -36.072 -1.711 34.992 1.00 90.12 309 ASP A O 1
ATOM 2340 N N . GLU A 1 310 ? -38.274 -1.513 35.302 1.00 92.31 310 GLU A N 1
ATOM 2341 C CA . GLU A 1 310 ? -38.646 -1.876 33.934 1.00 92.31 310 GLU A CA 1
ATOM 2342 C C . GLU A 1 310 ? -38.267 -0.763 32.945 1.00 92.31 310 GLU A C 1
ATOM 2344 O O . GLU A 1 310 ? -38.908 0.291 32.915 1.00 92.31 310 GLU A O 1
ATOM 2349 N N . CYS A 1 311 ? -37.221 -0.986 32.144 1.00 92.31 311 CYS A N 1
ATOM 2350 C CA . CYS A 1 311 ? -36.775 -0.055 31.109 1.00 92.31 311 CYS A CA 1
ATOM 2351 C C . CYS A 1 311 ? -35.991 -0.742 29.978 1.00 92.31 311 CYS A C 1
ATOM 2353 O O . CYS A 1 311 ? -35.419 -1.822 30.138 1.00 92.31 311 CYS A O 1
ATOM 2355 N N . GLU A 1 312 ? -35.963 -0.088 28.818 1.00 93.50 312 GLU A N 1
ATOM 2356 C CA . GLU A 1 312 ? -35.024 -0.388 27.738 1.00 93.50 312 GLU A CA 1
ATOM 2357 C C . GLU A 1 312 ? -33.752 0.426 27.978 1.00 93.50 312 GLU A C 1
ATOM 2359 O O . GLU A 1 312 ? -33.820 1.644 28.134 1.00 93.50 312 GLU A O 1
ATOM 2364 N N . VAL A 1 313 ? -32.611 -0.253 28.056 1.00 94.56 313 VAL A N 1
ATOM 2365 C CA . VAL A 1 313 ? -31.314 0.359 28.325 1.00 94.56 313 VAL A CA 1
ATOM 2366 C C . VAL A 1 313 ? -30.583 0.551 27.013 1.00 94.56 313 VAL A C 1
ATOM 2368 O O . VAL A 1 313 ? -30.304 -0.406 26.285 1.00 94.56 313 VAL A O 1
ATOM 2371 N N . THR A 1 314 ? -30.251 1.802 26.735 1.00 95.38 314 THR A N 1
ATOM 2372 C CA . THR A 1 314 ? -29.581 2.222 25.511 1.00 95.38 314 THR A CA 1
ATOM 2373 C C . THR A 1 314 ? -28.178 2.739 25.801 1.00 95.38 314 THR A C 1
ATOM 2375 O O . THR A 1 314 ? -27.807 3.027 26.938 1.00 95.38 314 THR A O 1
ATOM 2378 N N . ALA A 1 315 ? -27.374 2.897 24.754 1.00 93.12 315 ALA A N 1
ATOM 2379 C CA . ALA A 1 315 ? -26.039 3.474 24.860 1.00 93.12 315 ALA A CA 1
ATOM 2380 C C . ALA A 1 315 ? -26.039 4.912 25.408 1.00 93.12 315 ALA A C 1
ATOM 2382 O O . ALA A 1 315 ? -25.048 5.341 25.991 1.00 93.12 315 ALA A O 1
ATOM 2383 N N . GLY A 1 316 ? -27.140 5.651 25.246 1.00 92.50 316 GLY A N 1
ATOM 2384 C CA . GLY A 1 316 ? -27.313 6.996 25.793 1.00 92.50 316 GLY A CA 1
ATOM 2385 C C . GLY A 1 316 ? -27.447 7.044 27.317 1.00 92.50 316 GLY A C 1
ATOM 2386 O O . GLY A 1 316 ? -27.278 8.114 27.892 1.00 92.50 316 GLY A O 1
ATOM 2387 N N . ASP A 1 317 ? -27.712 5.909 27.970 1.00 93.44 317 ASP A N 1
ATOM 2388 C CA . ASP A 1 317 ? -27.820 5.812 29.431 1.00 93.44 317 ASP A CA 1
ATOM 2389 C C . ASP A 1 317 ? -26.455 5.589 30.115 1.00 93.44 317 ASP A C 1
ATOM 2391 O O . ASP A 1 317 ? -26.357 5.571 31.346 1.00 93.44 317 ASP A O 1
ATOM 2395 N N . ILE A 1 318 ? -25.386 5.414 29.327 1.00 94.56 318 ILE A N 1
ATOM 2396 C CA . ILE A 1 318 ? -24.018 5.254 29.824 1.00 94.56 318 ILE A CA 1
ATOM 2397 C C . ILE A 1 318 ? -23.497 6.605 30.325 1.00 94.56 318 ILE A C 1
ATOM 2399 O O . ILE A 1 318 ? -23.467 7.598 29.603 1.00 94.56 318 ILE A O 1
ATOM 2403 N N . GLN A 1 319 ? -23.018 6.617 31.563 1.00 94.38 319 GLN A N 1
ATOM 2404 C CA . GLN A 1 319 ? -22.304 7.731 32.171 1.00 94.38 319 GLN A CA 1
ATOM 2405 C C . GLN A 1 319 ? -20.826 7.652 31.789 1.00 94.38 319 GLN A C 1
ATOM 2407 O O . GLN A 1 319 ? -20.152 6.653 32.063 1.00 94.38 319 GLN A O 1
ATOM 2412 N N . HIS A 1 320 ? -20.331 8.714 31.168 1.00 92.06 320 HIS A N 1
ATOM 2413 C CA . HIS A 1 320 ? -18.954 8.843 30.718 1.00 92.06 320 HIS A CA 1
ATOM 2414 C C . HIS A 1 320 ? -18.452 10.272 30.958 1.00 92.06 320 HIS A C 1
ATOM 2416 O O . HIS A 1 320 ? -19.248 11.207 31.063 1.00 92.06 320 HIS A O 1
ATOM 2422 N N . ASP A 1 321 ? -17.134 10.423 31.030 1.00 88.88 321 ASP A N 1
ATOM 2423 C CA . ASP A 1 321 ? -16.477 11.725 31.141 1.00 88.88 321 ASP A CA 1
ATOM 2424 C C . ASP A 1 321 ? -16.414 12.431 29.772 1.00 88.88 321 ASP A C 1
ATOM 2426 O O . ASP A 1 321 ? -16.654 11.817 28.726 1.00 88.88 321 ASP A O 1
ATOM 2430 N N . ASP A 1 322 ? -16.033 13.713 29.765 1.00 88.00 322 ASP A N 1
ATOM 2431 C CA . ASP A 1 322 ? -15.888 14.536 28.549 1.00 88.00 322 ASP A CA 1
ATOM 2432 C C . ASP A 1 322 ? -14.805 14.012 27.579 1.00 88.00 322 ASP A C 1
ATOM 2434 O O . ASP A 1 322 ? -14.739 14.417 26.418 1.00 88.00 322 ASP A O 1
ATOM 2438 N N . GLU A 1 323 ? -13.940 13.102 28.038 1.00 89.38 323 GLU A N 1
ATOM 2439 C CA . GLU A 1 323 ? -12.895 12.475 27.222 1.00 89.38 323 GLU A CA 1
ATOM 2440 C C . GLU A 1 323 ? -13.433 11.410 26.256 1.00 89.38 323 GLU A C 1
ATOM 2442 O O . GLU A 1 323 ? -12.711 11.001 25.341 1.00 89.38 323 GLU A O 1
ATOM 2447 N N . VAL A 1 324 ? -14.675 10.953 26.438 1.00 92.25 324 VAL A N 1
ATOM 2448 C CA . VAL A 1 324 ? -15.289 9.897 25.629 1.00 92.25 324 VAL A CA 1
ATOM 2449 C C . VAL A 1 324 ? -16.600 10.380 25.019 1.00 92.25 324 VAL A C 1
ATOM 2451 O O . VAL A 1 324 ? -17.398 11.055 25.654 1.00 92.25 324 VAL A O 1
ATOM 2454 N N . GLU A 1 325 ? -16.841 10.002 23.768 1.00 92.94 325 GLU A N 1
ATOM 2455 C CA . GLU A 1 325 ? -18.077 10.276 23.043 1.00 92.94 325 GLU A CA 1
ATOM 2456 C C . GLU A 1 325 ? -18.692 8.970 22.532 1.00 92.94 325 GLU A C 1
ATOM 2458 O O . GLU A 1 325 ? -18.028 8.159 21.875 1.00 92.94 325 GLU A O 1
ATOM 2463 N N . ILE A 1 326 ? -19.990 8.791 22.778 1.00 93.88 326 ILE A N 1
ATOM 2464 C CA . ILE A 1 326 ? -20.783 7.688 22.226 1.00 93.88 326 ILE A CA 1
ATOM 2465 C C . ILE A 1 326 ? -21.488 8.176 20.959 1.00 93.88 326 ILE A C 1
ATOM 2467 O O . ILE A 1 326 ? -22.357 9.047 20.999 1.00 93.88 326 ILE A O 1
ATOM 2471 N N . ILE A 1 327 ? -21.129 7.597 19.813 1.00 93.31 327 ILE A N 1
ATOM 2472 C CA . ILE A 1 327 ? -21.606 8.056 18.500 1.00 93.31 327 ILE A CA 1
ATOM 2473 C C . ILE A 1 327 ? -23.008 7.522 18.175 1.00 93.31 327 ILE A C 1
ATOM 2475 O O . ILE A 1 327 ? -23.779 8.186 17.476 1.00 93.31 327 ILE A O 1
ATOM 2479 N N . ASN A 1 328 ? -23.363 6.341 18.687 1.00 92.88 328 ASN A N 1
ATOM 2480 C CA . ASN A 1 328 ? -24.655 5.683 18.477 1.00 92.88 328 ASN A CA 1
ATOM 2481 C C . ASN A 1 328 ? -25.496 5.601 19.772 1.00 92.88 328 ASN A C 1
ATOM 2483 O O . ASN A 1 328 ? -25.795 4.501 20.228 1.00 92.88 328 ASN A O 1
ATOM 2487 N N . PRO A 1 329 ? -25.969 6.727 20.348 1.00 92.56 329 PRO A N 1
ATOM 2488 C CA . PRO A 1 329 ? -26.654 6.742 21.650 1.00 92.56 329 PRO A CA 1
ATOM 2489 C C . PRO A 1 329 ? -27.980 5.962 21.677 1.00 92.56 329 PRO A C 1
ATOM 2491 O O . PRO A 1 329 ? -28.434 5.545 22.731 1.00 92.56 329 PRO A O 1
ATOM 2494 N N . LYS A 1 330 ? -28.611 5.731 20.520 1.00 93.25 330 LYS A N 1
ATOM 2495 C CA . LYS A 1 330 ? -29.860 4.952 20.410 1.00 93.25 330 LYS A CA 1
ATOM 2496 C C . LYS A 1 330 ? -29.634 3.439 20.325 1.00 93.25 330 LYS A C 1
ATOM 2498 O O . LYS A 1 330 ? -30.574 2.703 20.047 1.00 93.25 330 LYS A O 1
ATOM 2503 N N . HIS A 1 331 ? -28.390 2.985 20.447 1.00 93.69 331 HIS A N 1
ATOM 2504 C CA . HIS A 1 331 ? -28.051 1.572 20.344 1.00 93.69 331 HIS A CA 1
ATOM 2505 C C . HIS A 1 331 ? -28.576 0.806 21.558 1.00 93.69 331 HIS A C 1
ATOM 2507 O O . HIS A 1 331 ? -28.345 1.222 22.691 1.00 93.69 331 HIS A O 1
ATOM 2513 N N . HIS A 1 332 ? -29.294 -0.287 21.312 1.00 95.00 332 HIS A N 1
ATOM 2514 C CA . HIS A 1 332 ? -29.881 -1.130 22.353 1.00 95.00 332 HIS A CA 1
ATOM 2515 C C . HIS A 1 332 ? -28.805 -1.962 23.052 1.00 95.00 332 HIS A C 1
ATOM 2517 O O . HIS A 1 332 ? -27.958 -2.557 22.385 1.00 95.00 332 HIS A O 1
ATOM 2523 N N . LEU A 1 333 ? -28.853 -2.023 24.383 1.00 93.38 333 LEU A N 1
ATOM 2524 C CA . LEU A 1 333 ? -27.943 -2.842 25.186 1.00 93.38 333 LEU A CA 1
ATOM 2525 C C . LEU A 1 333 ? -28.668 -3.999 25.866 1.00 93.38 333 LEU A C 1
ATOM 2527 O O . LEU A 1 333 ? -28.222 -5.139 25.735 1.00 93.38 333 LEU A O 1
ATOM 2531 N N . ALA A 1 334 ? -29.759 -3.708 26.580 1.00 94.12 334 ALA A N 1
ATOM 2532 C CA . ALA A 1 334 ? -30.533 -4.699 27.325 1.00 94.12 334 ALA A CA 1
ATOM 2533 C C . ALA A 1 334 ? -31.954 -4.202 27.642 1.00 94.12 334 ALA A C 1
ATOM 2535 O O . ALA A 1 334 ? -32.213 -3.001 27.686 1.00 94.12 334 ALA A O 1
ATOM 2536 N N . THR A 1 335 ? -32.879 -5.115 27.924 1.00 94.75 335 THR A N 1
ATOM 2537 C CA . THR A 1 335 ? -34.224 -4.830 28.438 1.00 94.75 335 THR A CA 1
ATOM 2538 C C . THR A 1 335 ? -34.379 -5.400 29.847 1.00 94.75 335 THR A C 1
ATOM 2540 O O . THR A 1 335 ? -34.227 -6.604 30.072 1.00 94.75 335 THR A O 1
ATOM 2543 N N . LEU A 1 336 ? -34.727 -4.538 30.803 1.00 93.94 336 LEU A N 1
ATOM 2544 C CA . LEU A 1 336 ? -34.946 -4.895 32.205 1.00 93.94 336 LEU A CA 1
ATOM 2545 C C . LEU A 1 336 ? -36.437 -5.106 32.486 1.00 93.94 336 LEU A C 1
ATOM 2547 O O . LEU A 1 336 ? -37.283 -4.323 32.054 1.00 93.94 336 LEU A O 1
ATOM 2551 N N . ASN A 1 337 ? -36.755 -6.136 33.270 1.00 92.56 337 ASN A N 1
ATOM 2552 C CA . ASN A 1 337 ? -38.086 -6.360 33.830 1.00 92.56 337 ASN A CA 1
ATOM 2553 C C . ASN A 1 337 ? -38.251 -5.643 35.180 1.00 92.56 337 ASN A C 1
ATOM 2555 O O . ASN A 1 337 ? -37.297 -5.195 35.820 1.00 92.56 337 ASN A O 1
ATOM 2559 N N . LYS A 1 338 ? -39.493 -5.584 35.665 1.00 89.75 338 LYS A N 1
ATOM 2560 C CA . LYS A 1 338 ? -39.837 -4.958 36.944 1.00 89.75 338 LYS A CA 1
ATOM 2561 C C . LYS A 1 338 ? -39.023 -5.534 38.114 1.00 89.75 338 LYS A C 1
ATOM 2563 O O . LYS A 1 338 ? -39.102 -6.725 38.402 1.00 89.75 338 LYS A O 1
ATOM 2568 N N . GLY A 1 339 ? -38.299 -4.665 38.823 1.00 85.00 339 GLY A N 1
ATOM 2569 C CA . GLY A 1 339 ? -37.447 -5.024 39.961 1.00 85.00 339 GLY A CA 1
ATOM 2570 C C . GLY A 1 339 ? -36.017 -5.458 39.608 1.00 85.00 339 GLY A C 1
ATOM 2571 O O . GLY A 1 339 ? -35.229 -5.683 40.530 1.00 85.00 339 GLY A O 1
ATOM 2572 N N . ALA A 1 340 ? -35.661 -5.540 38.321 1.00 90.81 340 ALA A N 1
ATOM 2573 C CA . ALA A 1 340 ? -34.302 -5.846 37.881 1.00 90.81 340 ALA A CA 1
ATOM 2574 C C . ALA A 1 340 ? -33.356 -4.648 38.073 1.00 90.81 340 ALA A C 1
ATOM 2576 O O . ALA A 1 340 ? -33.776 -3.486 38.131 1.00 90.81 340 ALA A O 1
ATOM 2577 N N . LYS A 1 341 ? -32.057 -4.936 38.191 1.00 91.94 341 LYS A N 1
ATOM 2578 C CA . LYS A 1 341 ? -30.990 -3.933 38.289 1.00 91.94 341 LYS A CA 1
ATOM 2579 C C . LYS A 1 341 ? -29.819 -4.367 37.426 1.00 91.94 341 LYS A C 1
ATOM 2581 O O . LYS A 1 341 ? -29.408 -5.520 37.501 1.00 91.94 341 LYS A O 1
ATOM 2586 N N . LEU A 1 342 ? -29.266 -3.430 36.667 1.00 92.31 342 LEU A N 1
ATOM 2587 C CA . LEU A 1 342 ? -28.098 -3.657 35.829 1.00 92.31 342 LEU A CA 1
ATOM 2588 C C . LEU A 1 342 ? -27.058 -2.582 36.123 1.00 92.31 342 LEU A C 1
ATOM 2590 O O . LEU A 1 342 ? -27.314 -1.398 35.911 1.00 92.31 342 LEU A O 1
ATOM 2594 N N . ASN A 1 343 ? -25.895 -3.008 36.612 1.00 94.12 343 ASN A N 1
ATOM 2595 C CA . ASN A 1 343 ? -24.741 -2.145 36.824 1.00 94.12 343 ASN A CA 1
ATOM 2596 C C . ASN A 1 343 ? -23.556 -2.703 36.039 1.00 94.12 343 ASN A C 1
ATOM 2598 O O . ASN A 1 343 ? -23.129 -3.836 36.276 1.00 94.12 343 ASN A O 1
ATOM 2602 N N . ILE A 1 344 ? -23.032 -1.902 35.115 1.00 94.50 344 ILE A N 1
ATOM 2603 C CA . ILE A 1 344 ? -21.904 -2.273 34.262 1.00 94.50 344 ILE A CA 1
ATOM 2604 C C . ILE A 1 344 ? -20.825 -1.200 34.367 1.00 94.50 344 ILE A C 1
ATOM 2606 O O . ILE A 1 344 ? -21.119 -0.006 34.310 1.00 94.50 344 ILE A O 1
ATOM 2610 N N . LYS A 1 345 ? -19.571 -1.627 34.497 1.00 94.69 345 LYS A N 1
ATOM 2611 C CA . LYS A 1 345 ? -18.398 -0.789 34.248 1.00 94.69 345 LYS A CA 1
ATOM 2612 C C . LYS A 1 345 ? -17.740 -1.214 32.944 1.00 94.69 345 LYS A C 1
ATOM 2614 O O . LYS A 1 345 ? -17.528 -2.405 32.729 1.00 94.69 345 LYS A O 1
ATOM 2619 N N . PHE A 1 346 ? -17.405 -0.244 32.109 1.00 93.88 346 PHE A N 1
ATOM 2620 C CA . PHE A 1 346 ? -16.716 -0.440 30.840 1.00 93.88 346 PHE A CA 1
ATOM 2621 C C . PHE A 1 346 ? -15.319 0.145 30.936 1.00 93.88 346 PHE A C 1
ATOM 2623 O O . PHE A 1 346 ? -15.135 1.212 31.521 1.00 93.88 346 PHE A O 1
ATOM 2630 N N . THR A 1 347 ? -14.361 -0.511 30.300 1.00 92.38 347 THR A N 1
ATOM 2631 C CA . THR A 1 347 ? -13.013 0.017 30.117 1.00 92.38 347 THR A CA 1
ATOM 2632 C C . THR A 1 347 ? -12.785 0.270 28.637 1.00 92.38 347 THR A C 1
ATOM 2634 O O . THR A 1 347 ? -12.884 -0.655 27.830 1.00 92.38 347 THR A O 1
ATOM 2637 N N . VAL A 1 348 ? -12.503 1.521 28.282 1.00 93.06 348 VAL A N 1
ATOM 2638 C CA . VAL A 1 348 ? -12.223 1.964 26.915 1.00 93.06 348 VAL A CA 1
ATOM 2639 C C . VAL A 1 348 ? -10.726 2.196 26.774 1.00 93.06 348 VAL A C 1
ATOM 2641 O O . VAL A 1 348 ? -10.121 2.931 27.556 1.00 93.06 348 VAL A O 1
ATOM 2644 N N . GLU A 1 349 ? -10.133 1.593 25.748 1.00 91.69 349 GLU A N 1
ATOM 2645 C CA . GLU A 1 349 ? -8.733 1.803 25.378 1.00 91.69 349 GLU A CA 1
ATOM 2646 C C . GLU A 1 349 ? -8.655 2.291 23.925 1.00 91.69 349 GLU A C 1
ATOM 2648 O O . GLU A 1 349 ? -9.498 1.951 23.086 1.00 91.69 349 GLU A O 1
ATOM 2653 N N . LYS A 1 350 ? -7.626 3.085 23.612 1.00 91.38 350 LYS A N 1
ATOM 2654 C CA . LYS A 1 350 ? -7.232 3.347 22.225 1.00 91.38 350 LYS A CA 1
ATOM 2655 C C . LYS A 1 350 ? -6.353 2.213 21.716 1.00 91.38 350 LYS A C 1
ATOM 2657 O O . LYS A 1 350 ? -5.530 1.664 22.446 1.00 91.38 350 LYS A O 1
ATOM 2662 N N . GLY A 1 351 ? -6.489 1.904 20.438 1.00 88.81 351 GLY A N 1
ATOM 2663 C CA . GLY A 1 351 ? -5.701 0.865 19.797 1.00 88.81 351 GLY A CA 1
ATOM 2664 C C . GLY A 1 351 ? -5.802 0.914 18.282 1.00 88.81 351 GLY A C 1
ATOM 2665 O O . GLY A 1 351 ? -6.380 1.831 17.696 1.00 88.81 351 GLY A O 1
ATOM 2666 N N . VAL A 1 352 ? -5.223 -0.099 17.647 1.00 87.44 352 VAL A N 1
ATOM 2667 C CA . VAL A 1 352 ? -5.260 -0.312 16.198 1.00 87.44 352 VAL A CA 1
ATOM 2668 C C . VAL A 1 352 ? -5.647 -1.757 15.915 1.00 87.44 352 VAL A C 1
ATOM 2670 O O . VAL A 1 352 ? -5.270 -2.671 16.650 1.00 87.44 352 VAL A O 1
ATOM 2673 N N . GLY A 1 353 ? -6.393 -1.971 14.834 1.00 85.12 353 GLY A N 1
ATOM 2674 C CA . GLY A 1 353 ? -6.778 -3.309 14.397 1.00 85.12 353 GLY A CA 1
ATOM 2675 C C . GLY A 1 353 ? -7.724 -4.019 15.370 1.00 85.12 353 GLY A C 1
ATOM 2676 O O . GLY A 1 353 ? -8.712 -3.442 15.826 1.00 85.12 353 GLY A O 1
ATOM 2677 N N . TYR A 1 354 ? -7.443 -5.295 15.631 1.00 85.81 354 TYR A N 1
ATOM 2678 C CA . TYR A 1 354 ? -8.300 -6.193 16.400 1.00 85.81 354 TYR A CA 1
ATOM 2679 C C . TYR A 1 354 ? -7.492 -6.917 17.476 1.00 85.81 354 TYR A C 1
ATOM 2681 O O . TYR A 1 354 ? -6.431 -7.475 17.183 1.00 85.81 354 TYR A O 1
ATOM 2689 N N . GLN A 1 355 ? -8.014 -6.943 18.698 1.00 84.31 355 GLN A N 1
ATOM 2690 C CA . GLN A 1 355 ? -7.440 -7.672 19.823 1.00 84.31 355 GLN A CA 1
ATOM 2691 C C . GLN A 1 355 ? -8.423 -8.736 20.312 1.00 84.31 355 GLN A C 1
ATOM 2693 O O . GLN A 1 355 ? -9.585 -8.439 20.569 1.00 84.31 355 GLN A O 1
ATOM 2698 N N . VAL A 1 356 ? -7.931 -9.969 20.444 1.00 85.69 356 VAL A N 1
ATOM 2699 C CA . VAL A 1 356 ? -8.684 -11.105 20.997 1.00 85.69 356 VAL A CA 1
ATOM 2700 C C . VAL A 1 356 ? -8.668 -11.043 22.527 1.00 85.69 356 VAL A C 1
ATOM 2702 O O . VAL A 1 356 ? -7.634 -10.691 23.107 1.00 85.69 356 VAL A O 1
ATOM 2705 N N . ALA A 1 357 ? -9.774 -11.432 23.164 1.00 77.69 357 ALA A N 1
ATOM 2706 C CA . ALA A 1 357 ? -9.954 -11.421 24.619 1.00 77.69 357 ALA A CA 1
ATOM 2707 C C . ALA A 1 357 ? -8.825 -12.132 25.404 1.00 77.69 357 ALA A C 1
ATOM 2709 O O . ALA A 1 357 ? -8.313 -11.571 26.371 1.00 77.69 357 ALA A O 1
ATOM 2710 N N . ASP A 1 358 ? -8.343 -13.294 24.949 1.00 71.00 358 ASP A N 1
ATOM 2711 C CA . ASP A 1 358 ? -7.278 -14.074 25.615 1.00 71.00 358 ASP A CA 1
ATOM 2712 C C . ASP A 1 358 ? -5.966 -13.290 25.804 1.00 71.00 358 ASP A C 1
ATOM 2714 O O . ASP A 1 358 ? -5.217 -13.485 26.763 1.00 71.00 358 ASP A O 1
ATOM 2718 N N . VAL A 1 359 ? -5.658 -12.371 24.883 1.00 62.34 359 VAL A N 1
ATOM 2719 C CA . VAL A 1 359 ? -4.470 -11.511 25.004 1.00 62.34 359 VAL A CA 1
ATOM 2720 C C . VAL A 1 359 ? -4.688 -10.468 26.101 1.00 62.34 359 VAL A C 1
ATOM 2722 O O . VAL A 1 359 ? -3.742 -10.109 26.807 1.00 62.34 359 VAL A O 1
ATOM 2725 N N . ALA A 1 360 ? -5.927 -10.009 26.284 1.00 58.22 360 ALA A N 1
ATOM 2726 C CA . ALA A 1 360 ? -6.302 -9.082 27.342 1.00 58.22 360 ALA A CA 1
ATOM 2727 C C . ALA A 1 360 ? -6.312 -9.745 28.732 1.00 58.22 360 ALA A C 1
ATOM 2729 O O . ALA A 1 360 ? -5.952 -9.064 29.692 1.00 58.22 360 ALA A O 1
ATOM 2730 N N . GLU A 1 361 ? -6.612 -11.048 28.847 1.00 57.66 361 GLU A N 1
ATOM 2731 C CA . GLU A 1 361 ? -6.537 -11.822 30.108 1.00 57.66 361 GLU A CA 1
ATOM 2732 C C . GLU A 1 361 ? -5.139 -11.834 30.741 1.00 57.66 361 GLU A C 1
ATOM 2734 O O . GLU A 1 361 ? -4.997 -11.923 31.960 1.00 57.66 361 GLU A O 1
ATOM 2739 N N . SER A 1 362 ? -4.087 -11.704 29.927 1.00 55.97 362 SER A N 1
ATOM 2740 C CA . SER A 1 362 ? -2.698 -11.680 30.411 1.00 55.97 362 SER A CA 1
ATOM 2741 C C . SER A 1 362 ? -2.354 -10.451 31.268 1.00 55.97 362 SER A C 1
ATOM 2743 O O . SER A 1 362 ? -1.347 -10.450 31.984 1.00 55.97 362 SER A O 1
ATOM 2745 N N . LYS A 1 363 ? -3.188 -9.404 31.226 1.00 62.44 363 LYS A N 1
ATOM 2746 C CA . LYS A 1 363 ? -3.132 -8.269 32.149 1.00 62.44 363 LYS A CA 1
ATOM 2747 C C . LYS A 1 363 ? -3.904 -8.701 33.403 1.00 62.44 363 LYS A C 1
ATOM 2749 O O . LYS A 1 363 ? -5.104 -8.881 33.314 1.00 62.44 363 LYS A O 1
ATOM 2754 N N . ASN A 1 364 ? -3.246 -8.914 34.548 1.00 62.75 364 ASN A N 1
ATOM 2755 C CA . ASN A 1 364 ? -3.889 -9.345 35.808 1.00 62.75 364 ASN A CA 1
ATOM 2756 C C . ASN A 1 364 ? -5.113 -8.475 36.175 1.00 62.75 364 ASN A C 1
ATOM 2758 O O . ASN A 1 364 ? -4.968 -7.456 36.857 1.00 62.75 364 ASN A O 1
ATOM 2762 N N . HIS A 1 365 ? -6.308 -8.879 35.743 1.00 70.12 365 HIS A N 1
ATOM 2763 C CA . HIS A 1 365 ? -7.541 -8.142 35.996 1.00 70.12 365 HIS A CA 1
ATOM 2764 C C . HIS A 1 365 ? -8.142 -8.531 37.350 1.00 70.12 365 HIS A C 1
ATOM 2766 O O . HIS A 1 365 ? -7.965 -9.661 37.815 1.00 70.12 365 HIS A O 1
ATOM 2772 N N . PRO A 1 366 ? -8.873 -7.618 38.011 1.00 71.06 366 PRO A N 1
ATOM 2773 C CA . PRO A 1 366 ? -9.648 -7.956 39.195 1.00 71.06 366 PRO A CA 1
ATOM 2774 C C . PRO A 1 366 ? -10.654 -9.078 38.910 1.00 71.06 366 PRO A C 1
ATOM 2776 O O . PRO A 1 366 ? -11.214 -9.170 37.820 1.00 71.06 366 PRO A O 1
ATOM 2779 N N . ILE A 1 367 ? -10.947 -9.887 39.928 1.00 71.38 367 ILE A N 1
ATOM 2780 C CA . ILE A 1 367 ? -11.975 -10.933 39.846 1.00 71.38 367 ILE A CA 1
ATOM 2781 C C . ILE A 1 367 ? -13.324 -10.299 39.442 1.00 71.38 367 ILE A C 1
ATOM 2783 O O . ILE A 1 367 ? -13.721 -9.257 39.989 1.00 71.38 367 ILE A O 1
ATOM 2787 N N . GLY A 1 368 ? -14.000 -10.922 38.468 1.00 75.44 368 GLY A N 1
ATOM 2788 C CA . GLY A 1 368 ? -15.276 -10.474 37.892 1.00 75.44 368 GLY A CA 1
ATOM 2789 C C . GLY A 1 368 ? -15.162 -9.490 36.717 1.00 75.44 368 GLY A C 1
ATOM 2790 O O . GLY A 1 368 ? -16.179 -8.968 36.269 1.00 75.44 368 GLY A O 1
ATOM 2791 N N . THR A 1 369 ? -13.953 -9.193 36.228 1.00 86.44 369 THR A N 1
ATOM 2792 C CA . THR A 1 369 ? -13.756 -8.453 34.972 1.00 86.44 369 THR A CA 1
ATOM 2793 C C . THR A 1 369 ? -13.736 -9.430 33.798 1.00 86.44 369 THR A C 1
ATOM 2795 O O . THR A 1 369 ? -12.913 -10.341 33.769 1.00 86.44 369 THR A O 1
ATOM 2798 N N . LEU A 1 370 ? -14.625 -9.219 32.830 1.00 88.19 370 LEU A N 1
ATOM 2799 C CA . LEU A 1 370 ? -14.749 -10.007 31.609 1.00 88.19 370 LEU A CA 1
ATOM 2800 C C . LEU A 1 370 ? -13.990 -9.294 30.478 1.00 88.19 370 LEU A C 1
ATOM 2802 O O . LEU A 1 370 ? -14.408 -8.208 30.057 1.00 88.19 370 LEU A O 1
ATOM 2806 N N . PRO A 1 371 ? -12.866 -9.842 29.992 1.00 89.31 371 PRO A N 1
ATOM 2807 C CA . PRO A 1 371 ? -12.224 -9.334 28.793 1.00 89.31 371 PRO A CA 1
ATOM 2808 C C . PRO A 1 371 ? -13.064 -9.697 27.573 1.00 89.31 371 PRO A C 1
ATOM 2810 O O . PRO A 1 371 ? -13.611 -10.792 27.475 1.00 89.31 371 PRO A O 1
ATOM 2813 N N . ILE A 1 372 ? -13.162 -8.766 26.633 1.00 90.38 372 ILE A N 1
ATOM 2814 C CA . ILE A 1 372 ? -13.902 -8.965 25.393 1.00 90.38 372 ILE A CA 1
ATOM 2815 C C . ILE A 1 372 ? -12.999 -8.651 24.210 1.00 90.38 372 ILE A C 1
ATOM 2817 O O . ILE A 1 372 ? -12.033 -7.897 24.321 1.00 90.38 372 ILE A O 1
ATOM 2821 N N . ASP A 1 373 ? -13.320 -9.223 23.054 1.00 89.31 373 ASP A N 1
ATOM 2822 C CA . ASP A 1 373 ? -12.628 -8.833 21.833 1.00 89.31 373 ASP A CA 1
ATOM 2823 C C . ASP A 1 373 ? -12.874 -7.357 21.519 1.00 89.31 373 ASP A C 1
ATOM 2825 O O . ASP A 1 373 ? -14.019 -6.895 21.527 1.00 89.31 373 ASP A O 1
ATOM 2829 N N . ALA A 1 374 ? -11.803 -6.650 21.174 1.00 88.81 374 ALA A N 1
ATOM 2830 C CA . ALA A 1 374 ? -11.825 -5.223 20.904 1.00 88.81 374 ALA A CA 1
ATOM 2831 C C . ALA A 1 374 ? -11.469 -4.951 19.438 1.00 88.81 374 ALA A C 1
ATOM 2833 O O . ALA A 1 374 ? -10.362 -5.247 18.977 1.00 88.81 374 ALA A O 1
ATOM 2834 N N . SER A 1 375 ? -12.416 -4.365 18.699 1.00 90.19 375 SER A N 1
ATOM 2835 C CA . SER A 1 375 ? -12.201 -3.864 17.339 1.00 90.19 375 SER A CA 1
ATOM 2836 C C . SER A 1 375 ? -11.993 -2.357 17.377 1.00 90.19 375 SER A C 1
ATOM 2838 O O . SER A 1 375 ? -12.955 -1.596 17.442 1.00 90.19 375 SER A O 1
ATOM 2840 N N . PHE A 1 376 ? -10.738 -1.922 17.295 1.00 91.31 376 PHE A N 1
ATOM 2841 C CA . PHE A 1 376 ? -10.382 -0.503 17.342 1.00 91.31 376 PHE A CA 1
ATOM 2842 C C . PHE A 1 376 ? -10.572 0.207 15.998 1.00 91.31 376 PHE A C 1
ATOM 2844 O O . PHE A 1 376 ? -10.513 1.431 15.947 1.00 91.31 376 PHE A O 1
ATOM 2851 N N . SER A 1 377 ? -10.779 -0.533 14.902 1.00 91.50 377 SER A N 1
ATOM 2852 C CA . SER A 1 377 ? -10.883 0.068 13.570 1.00 91.50 377 SER A CA 1
ATOM 2853 C C . SER A 1 377 ? -12.189 0.860 13.403 1.00 91.50 377 SER A C 1
ATOM 2855 O O . SER A 1 377 ? -13.273 0.276 13.495 1.00 91.50 377 SER A O 1
ATOM 2857 N N . PRO A 1 378 ? -12.124 2.169 13.090 1.00 93.19 378 PRO A N 1
ATOM 2858 C CA . PRO A 1 378 ? -13.310 2.964 12.778 1.00 93.19 378 PRO A CA 1
ATOM 2859 C C . PRO A 1 378 ? -13.854 2.684 11.365 1.00 93.19 378 PRO A C 1
ATOM 2861 O O . PRO A 1 378 ? -14.968 3.095 11.027 1.00 93.19 378 PRO A O 1
ATOM 2864 N N . VAL A 1 379 ? -13.075 1.996 10.522 1.00 95.25 379 VAL A N 1
ATOM 2865 C CA . VAL A 1 379 ? -13.441 1.650 9.146 1.00 95.25 379 VAL A CA 1
ATOM 2866 C C . VAL A 1 379 ? -14.055 0.254 9.118 1.00 95.25 379 VAL A C 1
ATOM 2868 O O . VAL A 1 379 ? -13.393 -0.744 9.396 1.00 95.25 379 VAL A O 1
ATOM 2871 N N . VAL A 1 380 ? -15.325 0.178 8.724 1.00 92.94 380 VAL A N 1
ATOM 2872 C CA . VAL A 1 380 ? -16.109 -1.067 8.715 1.00 92.94 380 VAL A CA 1
ATOM 2873 C C . VAL A 1 380 ? -15.913 -1.830 7.410 1.00 92.94 380 VAL A C 1
ATOM 2875 O O . VAL A 1 380 ? -15.847 -3.059 7.384 1.00 92.94 380 VAL A O 1
ATOM 2878 N N . LYS A 1 381 ? -15.847 -1.103 6.292 1.00 95.00 381 LYS A N 1
ATOM 2879 C CA . LYS A 1 381 ? -15.761 -1.704 4.964 1.00 95.00 381 LYS A CA 1
ATOM 2880 C C . LYS A 1 381 ? -15.039 -0.776 4.009 1.00 95.00 381 LYS A C 1
ATOM 2882 O O . LYS A 1 381 ? -15.218 0.437 4.052 1.00 95.00 381 LYS A O 1
ATOM 2887 N N . VAL A 1 382 ? -14.275 -1.379 3.105 1.00 96.31 382 VAL A N 1
ATOM 2888 C CA . VAL A 1 382 ? -13.665 -0.685 1.974 1.00 96.31 382 VAL A CA 1
ATOM 2889 C C . VAL A 1 382 ? -13.772 -1.549 0.727 1.00 96.31 382 VAL A C 1
ATOM 2891 O O . VAL A 1 382 ? -13.349 -2.715 0.733 1.00 96.31 382 VAL A O 1
ATOM 2894 N N . ASN A 1 383 ? -14.288 -0.961 -0.348 1.00 96.12 383 ASN A N 1
ATOM 2895 C CA . ASN A 1 383 ? -14.218 -1.515 -1.695 1.00 96.12 383 ASN A CA 1
ATOM 2896 C C . ASN A 1 383 ? -13.368 -0.591 -2.565 1.00 96.12 383 ASN A C 1
ATOM 2898 O O . ASN A 1 383 ? -13.296 0.608 -2.321 1.00 96.12 383 ASN A O 1
ATOM 2902 N N . HIS A 1 384 ? -12.720 -1.151 -3.578 1.00 94.56 384 HIS A N 1
ATOM 2903 C CA . HIS A 1 384 ? -12.058 -0.349 -4.594 1.00 94.56 384 HIS A CA 1
ATOM 2904 C C . HIS A 1 384 ? -12.315 -0.948 -5.968 1.00 94.56 384 HIS A C 1
ATOM 2906 O O . HIS A 1 384 ? -12.400 -2.170 -6.118 1.00 94.56 384 HIS A O 1
ATOM 2912 N N . GLN A 1 385 ? -12.400 -0.079 -6.964 1.00 93.75 385 GLN A N 1
ATOM 2913 C CA . GLN A 1 385 ? -12.482 -0.442 -8.364 1.00 93.75 385 GLN A CA 1
ATOM 2914 C C . GLN A 1 385 ? -11.429 0.355 -9.122 1.00 93.75 385 GLN A C 1
ATOM 2916 O O . GLN A 1 385 ? -11.364 1.577 -9.023 1.00 93.75 385 GLN A O 1
ATOM 2921 N N . ALA A 1 386 ? -10.590 -0.360 -9.863 1.00 90.75 386 ALA A N 1
ATOM 2922 C CA . ALA A 1 386 ? -9.653 0.241 -10.793 1.00 90.75 386 ALA A CA 1
ATOM 2923 C C . ALA A 1 386 ? -10.196 0.035 -12.206 1.00 90.75 386 ALA A C 1
ATOM 2925 O O . ALA A 1 386 ? -10.457 -1.106 -12.594 1.00 90.75 386 ALA A O 1
ATOM 2926 N N . ASP A 1 387 ? -10.373 1.122 -12.948 1.00 86.62 387 ASP A N 1
ATOM 2927 C CA . ASP A 1 387 ? -10.689 1.068 -14.370 1.00 86.62 387 ASP A CA 1
ATOM 2928 C C . ASP A 1 387 ? -9.457 1.498 -15.163 1.00 86.62 387 ASP A C 1
ATOM 2930 O O . ASP A 1 387 ? -9.025 2.650 -15.106 1.00 86.62 387 ASP A O 1
ATOM 2934 N N . SER A 1 388 ? -8.892 0.555 -15.909 1.00 69.44 388 SER A N 1
ATOM 2935 C CA . SER A 1 388 ? -7.945 0.858 -16.976 1.00 69.44 388 SER A CA 1
ATOM 2936 C C . SER A 1 388 ? -8.767 1.166 -18.229 1.00 69.44 388 SER A C 1
ATOM 2938 O O . SER A 1 388 ? -8.880 0.343 -19.142 1.00 69.44 388 SER A O 1
ATOM 2940 N N . GLY A 1 389 ? -9.425 2.327 -18.224 1.00 55.12 389 GLY A N 1
ATOM 2941 C CA . GLY A 1 389 ? -10.316 2.746 -19.301 1.00 55.12 389 GLY A CA 1
ATOM 2942 C C . GLY A 1 389 ? -9.571 2.913 -20.632 1.00 55.12 389 GLY A C 1
ATOM 2943 O O . GLY A 1 389 ? -8.350 2.887 -20.703 1.00 55.12 389 GLY A O 1
ATOM 2944 N N . ARG A 1 390 ? -10.295 3.148 -21.734 1.00 53.22 390 ARG A N 1
ATOM 2945 C CA . ARG A 1 390 ? -9.738 3.322 -23.103 1.00 53.22 390 ARG A CA 1
ATOM 2946 C C . ARG A 1 390 ? -8.738 4.491 -23.276 1.00 53.22 390 ARG A C 1
ATOM 2948 O O . ARG A 1 390 ? -8.291 4.741 -24.392 1.00 53.22 390 ARG A O 1
ATOM 2955 N N . LYS A 1 391 ? -8.442 5.241 -22.213 1.00 57.25 391 LYS A N 1
ATOM 2956 C CA . LYS A 1 391 ? -7.485 6.353 -22.167 1.00 57.25 391 LYS A CA 1
ATOM 2957 C C . LYS A 1 391 ? -6.174 5.827 -21.563 1.00 57.25 391 LYS A C 1
ATOM 2959 O O . LYS A 1 391 ? -6.202 4.892 -20.781 1.00 57.25 391 LYS A O 1
ATOM 2964 N N . ASN A 1 392 ? -5.020 6.393 -21.909 1.00 69.81 392 ASN A N 1
ATOM 2965 C CA . ASN A 1 392 ? -3.700 5.902 -21.464 1.00 69.81 392 ASN A CA 1
ATOM 2966 C C . ASN A 1 392 ? -3.392 6.132 -19.953 1.00 69.81 392 ASN A C 1
ATOM 2968 O O . ASN A 1 392 ? -2.239 6.363 -19.606 1.00 69.81 392 ASN A O 1
ATOM 2972 N N . HIS A 1 393 ? -4.392 6.092 -19.067 1.00 81.12 393 HIS A N 1
ATOM 2973 C CA . HIS A 1 393 ? -4.283 6.260 -17.611 1.00 81.12 393 HIS A CA 1
ATOM 2974 C C . HIS A 1 393 ? -5.303 5.372 -16.881 1.00 81.12 393 HIS A C 1
ATOM 2976 O O . HIS A 1 393 ? -6.323 4.988 -17.455 1.00 81.12 393 HIS A O 1
ATOM 2982 N N . ASP A 1 394 ? -5.026 5.068 -15.617 1.00 86.75 394 ASP A N 1
ATOM 2983 C CA . ASP A 1 394 ? -5.946 4.385 -14.710 1.00 86.75 394 ASP A CA 1
ATOM 2984 C C . ASP A 1 394 ? -6.844 5.391 -13.974 1.00 86.75 394 ASP A C 1
ATOM 2986 O O . ASP A 1 394 ? -6.472 6.542 -13.741 1.00 86.75 394 ASP A O 1
ATOM 2990 N N . VAL A 1 395 ? -8.008 4.917 -13.534 1.00 90.50 395 VAL A N 1
ATOM 2991 C CA . VAL A 1 395 ? -8.880 5.606 -12.576 1.00 90.50 395 VAL A CA 1
ATOM 2992 C C . VAL A 1 395 ? -9.110 4.690 -11.380 1.00 90.50 395 VAL A C 1
ATOM 2994 O O . VAL A 1 395 ? -9.403 3.504 -11.553 1.00 90.50 395 VAL A O 1
ATOM 2997 N N . LEU A 1 396 ? -8.986 5.225 -10.164 1.00 93.38 396 LEU A N 1
ATOM 2998 C CA . LEU A 1 396 ? -9.284 4.506 -8.922 1.00 93.38 396 LEU A CA 1
ATOM 2999 C C . LEU A 1 396 ? -10.520 5.104 -8.263 1.00 93.38 396 LEU A C 1
ATOM 3001 O O . LEU A 1 396 ? -10.490 6.262 -7.864 1.00 93.38 396 LEU A O 1
ATOM 3005 N N . ALA A 1 397 ? -11.561 4.295 -8.089 1.00 94.38 397 ALA A N 1
ATOM 3006 C CA . ALA A 1 397 ? -12.682 4.591 -7.208 1.00 94.38 397 ALA A CA 1
ATOM 3007 C C . ALA A 1 397 ? -12.535 3.792 -5.907 1.00 94.38 397 ALA A C 1
ATOM 3009 O O . ALA A 1 397 ? -12.342 2.574 -5.939 1.00 94.38 397 ALA A O 1
ATOM 3010 N N . LEU A 1 398 ? -12.611 4.474 -4.768 1.00 95.56 398 LEU A N 1
ATOM 3011 C CA . LEU A 1 398 ? -12.500 3.902 -3.431 1.00 95.56 398 LEU A CA 1
ATOM 3012 C C . LEU A 1 398 ? -13.768 4.222 -2.636 1.00 95.56 398 LEU A C 1
ATOM 3014 O O . LEU A 1 398 ? -14.044 5.379 -2.331 1.00 95.56 398 LEU A O 1
ATOM 3018 N N . ASP A 1 399 ? -14.519 3.189 -2.285 1.00 96.19 399 ASP A N 1
ATOM 3019 C CA . ASP A 1 399 ? -15.708 3.272 -1.448 1.00 96.19 399 ASP A CA 1
ATOM 3020 C C . ASP A 1 399 ? -15.339 2.958 0.005 1.00 96.19 399 ASP A C 1
ATOM 3022 O O . ASP A 1 399 ? -14.853 1.858 0.295 1.00 96.19 399 ASP A O 1
ATOM 3026 N N . VAL A 1 400 ? -15.597 3.886 0.927 1.00 96.62 400 VAL A N 1
ATOM 3027 C CA . VAL A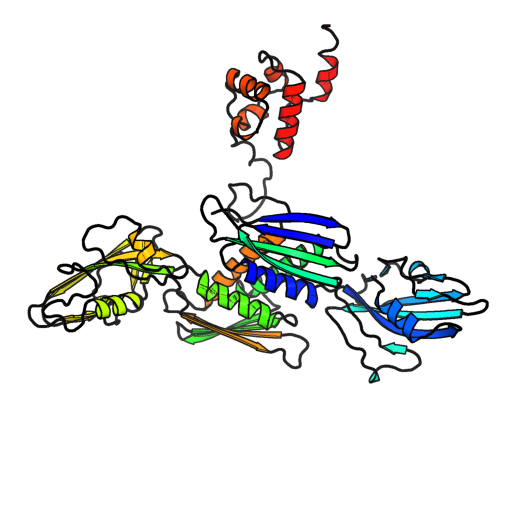 1 400 ? -15.217 3.762 2.343 1.00 96.62 400 VAL A CA 1
ATOM 3028 C C . VAL A 1 400 ? -16.441 3.928 3.236 1.00 96.62 400 VAL A C 1
ATOM 3030 O O . VAL A 1 400 ? -17.131 4.943 3.160 1.00 96.62 400 VAL A O 1
ATOM 3033 N N . TRP A 1 401 ? -16.683 2.944 4.106 1.00 96.25 401 TRP A N 1
ATOM 3034 C CA . TRP A 1 401 ? -17.715 2.979 5.144 1.00 96.25 401 TRP A CA 1
ATOM 3035 C C . TRP A 1 401 ? -17.071 3.023 6.529 1.00 96.25 401 TRP A C 1
ATOM 3037 O O . TRP A 1 401 ? -16.245 2.164 6.856 1.00 96.25 401 TRP A O 1
ATOM 3047 N N . THR A 1 402 ? -17.491 3.971 7.361 1.00 95.12 402 THR A N 1
ATOM 3048 C CA . THR A 1 402 ? -17.041 4.111 8.753 1.00 95.12 402 THR A CA 1
ATOM 3049 C C . THR A 1 402 ? -18.190 3.885 9.735 1.00 95.12 402 THR A C 1
ATOM 3051 O O . THR A 1 402 ? -19.362 3.896 9.361 1.00 95.12 402 THR A O 1
ATOM 3054 N N . ASN A 1 403 ? -17.873 3.663 11.010 1.00 91.75 403 ASN A N 1
ATOM 3055 C CA . ASN A 1 403 ? -18.870 3.575 12.088 1.00 91.75 403 ASN A CA 1
ATOM 3056 C C . ASN A 1 403 ? -19.267 4.957 12.660 1.00 91.75 403 ASN A C 1
ATOM 3058 O O . ASN A 1 403 ? -20.031 5.034 13.619 1.00 91.75 403 ASN A O 1
ATOM 3062 N N . GLY A 1 404 ? -18.753 6.046 12.076 1.00 90.50 404 GLY A N 1
ATOM 3063 C CA . GLY A 1 404 ? -19.049 7.426 12.462 1.00 90.50 404 GLY A CA 1
ATOM 3064 C C . GLY A 1 404 ? -18.125 8.036 13.523 1.00 90.50 404 GLY A C 1
ATOM 3065 O O . GLY A 1 404 ? -18.208 9.246 13.736 1.00 90.50 404 GLY A O 1
ATOM 3066 N N . THR A 1 405 ? -17.224 7.267 14.153 1.00 91.81 405 THR A N 1
ATOM 3067 C CA . THR A 1 405 ? -16.198 7.831 15.063 1.00 91.81 405 THR A CA 1
ATOM 3068 C C . THR A 1 405 ? -15.135 8.626 14.295 1.00 91.81 405 THR A C 1
ATOM 3070 O O . THR A 1 405 ? -14.578 9.598 14.813 1.00 91.81 405 THR A O 1
ATOM 3073 N N . LEU A 1 406 ? -14.915 8.251 13.031 1.00 93.06 406 LEU A N 1
ATOM 3074 C CA . LEU A 1 406 ? -14.056 8.916 12.057 1.00 93.06 406 LEU A CA 1
ATOM 3075 C C . LEU A 1 406 ? -14.833 9.139 10.753 1.00 93.06 406 LEU A C 1
ATOM 3077 O O . LEU A 1 406 ? -15.583 8.260 10.317 1.00 93.06 406 LEU A O 1
ATOM 3081 N N . SER A 1 407 ? -14.667 10.300 10.114 1.00 93.81 407 SER A N 1
ATOM 3082 C CA . SER A 1 407 ? -15.263 10.528 8.793 1.00 93.81 407 SER A CA 1
ATOM 3083 C C . SER A 1 407 ? -14.514 9.722 7.718 1.00 93.81 407 SER A C 1
ATOM 3085 O O . SER A 1 407 ? -13.310 9.487 7.861 1.00 93.81 407 SER A O 1
ATOM 3087 N N . PRO A 1 408 ? -15.181 9.309 6.624 1.00 94.94 408 PRO A N 1
ATOM 3088 C CA . PRO A 1 408 ? -14.511 8.627 5.514 1.00 94.94 408 PRO A CA 1
ATOM 3089 C C . PRO A 1 408 ? -13.340 9.431 4.928 1.00 94.94 408 PRO A C 1
ATOM 3091 O O . PRO A 1 408 ? -12.303 8.860 4.608 1.00 94.94 408 PRO A O 1
ATOM 3094 N N . GLU A 1 409 ? -13.488 10.754 4.831 1.00 93.06 409 GLU A N 1
ATOM 3095 C CA . GLU A 1 409 ? -12.453 11.665 4.326 1.00 93.06 409 GLU A CA 1
ATOM 3096 C C . GLU A 1 409 ? -11.210 11.657 5.215 1.00 93.06 409 GLU A C 1
ATOM 3098 O O . GLU A 1 409 ? -10.093 11.469 4.730 1.00 93.06 409 GLU A O 1
ATOM 3103 N N . GLU A 1 410 ? -11.409 11.767 6.528 1.00 92.19 410 GLU A N 1
ATOM 3104 C CA . GLU A 1 410 ? -10.313 11.725 7.485 1.00 92.19 410 GLU A CA 1
ATOM 3105 C C . GLU A 1 410 ? -9.615 10.362 7.478 1.00 92.19 410 GLU A C 1
ATOM 3107 O O . GLU A 1 410 ? -8.387 10.295 7.513 1.00 92.19 410 GLU A O 1
ATOM 3112 N N . ALA A 1 411 ? -10.380 9.272 7.369 1.00 94.75 411 ALA A N 1
ATOM 3113 C CA . ALA A 1 411 ? -9.829 7.924 7.283 1.00 94.75 411 ALA A CA 1
ATOM 3114 C C . ALA A 1 411 ? -8.920 7.757 6.052 1.00 94.75 411 ALA A C 1
ATOM 3116 O O . ALA A 1 411 ? -7.810 7.230 6.168 1.00 94.75 411 ALA A O 1
ATOM 3117 N N . VAL A 1 412 ? -9.353 8.236 4.878 1.00 94.75 412 VAL A N 1
ATOM 3118 C CA . VAL A 1 412 ? -8.548 8.191 3.645 1.00 94.75 412 VAL A CA 1
ATOM 3119 C C . VAL A 1 412 ? -7.289 9.041 3.782 1.00 94.75 412 VAL A C 1
ATOM 3121 O O . VAL A 1 412 ? -6.198 8.555 3.462 1.00 94.75 412 VAL A O 1
ATOM 3124 N N . ARG A 1 413 ? -7.404 10.253 4.334 1.00 93.38 413 ARG A N 1
ATOM 3125 C CA . ARG A 1 413 ? -6.261 11.136 4.592 1.00 93.38 413 ARG A CA 1
ATOM 3126 C C . ARG A 1 413 ? -5.230 10.481 5.512 1.00 93.38 413 ARG A C 1
ATOM 3128 O O . ARG A 1 413 ? -4.054 10.399 5.156 1.00 93.38 413 ARG A O 1
ATOM 3135 N N . GLN A 1 414 ? -5.670 9.941 6.650 1.00 93.94 414 GLN A N 1
ATOM 3136 C CA . GLN A 1 414 ? -4.801 9.236 7.597 1.00 93.94 414 GLN A CA 1
ATOM 3137 C C . GLN A 1 414 ? -4.151 8.004 6.962 1.00 93.94 414 GLN A C 1
ATOM 3139 O O . GLN A 1 414 ? -2.944 7.811 7.100 1.00 93.94 414 GLN A O 1
ATOM 3144 N N . SER A 1 415 ? -4.908 7.203 6.204 1.00 94.25 415 SER A N 1
ATOM 3145 C CA . SER A 1 415 ? -4.357 6.026 5.517 1.00 94.25 415 SER A CA 1
ATOM 3146 C C . SER A 1 415 ? -3.272 6.392 4.499 1.00 94.25 415 SER A C 1
ATOM 3148 O O . SER A 1 415 ? -2.254 5.704 4.396 1.00 94.25 415 SER A O 1
ATOM 3150 N N . SER A 1 416 ? -3.457 7.509 3.796 1.00 93.88 416 SER A N 1
ATOM 3151 C CA . SER A 1 416 ? -2.506 8.014 2.806 1.00 93.88 416 SER A CA 1
ATOM 3152 C C . SER A 1 416 ? -1.239 8.529 3.485 1.00 93.88 416 SER A C 1
ATOM 3154 O O . SER A 1 416 ? -0.139 8.186 3.056 1.00 93.88 416 SER A O 1
ATOM 3156 N N . GLN A 1 417 ? -1.371 9.254 4.602 1.00 92.94 417 GLN A N 1
ATOM 3157 C CA . GLN A 1 417 ? -0.231 9.701 5.410 1.00 92.94 417 GLN A CA 1
ATOM 3158 C C . GLN A 1 417 ? 0.567 8.524 5.980 1.00 92.94 417 GLN A C 1
ATOM 3160 O O . GLN A 1 417 ? 1.798 8.528 5.934 1.00 92.94 417 GLN A O 1
ATOM 3165 N N . ILE A 1 418 ? -0.119 7.492 6.482 1.00 92.56 418 ILE A N 1
ATOM 3166 C CA . ILE A 1 418 ? 0.529 6.265 6.957 1.00 92.56 418 ILE A CA 1
ATOM 3167 C C . ILE A 1 418 ? 1.329 5.629 5.816 1.00 92.56 418 ILE A C 1
ATOM 3169 O O . ILE A 1 418 ? 2.506 5.325 6.002 1.00 92.56 418 ILE A O 1
ATOM 3173 N N . LEU A 1 419 ? 0.743 5.475 4.623 1.00 92.94 419 LEU A N 1
ATOM 3174 C CA . LEU A 1 419 ? 1.458 4.905 3.477 1.00 92.94 419 LEU A CA 1
ATOM 3175 C C . LEU A 1 419 ? 2.680 5.744 3.078 1.00 92.94 419 LEU A C 1
ATOM 3177 O O . LEU A 1 419 ? 3.746 5.179 2.836 1.00 92.94 419 LEU A O 1
ATOM 3181 N N . GLN A 1 420 ? 2.558 7.074 3.053 1.00 91.31 420 GLN A N 1
ATOM 3182 C CA . GLN A 1 420 ? 3.692 7.959 2.778 1.00 91.31 420 GLN A CA 1
ATOM 3183 C C . GLN A 1 420 ? 4.834 7.765 3.770 1.00 91.31 420 GLN A C 1
ATOM 3185 O O . GLN A 1 420 ? 5.981 7.606 3.356 1.00 91.31 420 GLN A O 1
ATOM 3190 N N . ASN A 1 421 ? 4.522 7.730 5.067 1.00 90.75 421 ASN A N 1
ATOM 3191 C CA . ASN A 1 421 ? 5.521 7.543 6.117 1.00 90.75 421 ASN A CA 1
ATOM 3192 C C . ASN A 1 421 ? 6.245 6.196 5.960 1.00 90.75 421 ASN A C 1
ATOM 3194 O O . ASN A 1 421 ? 7.462 6.118 6.113 1.00 90.75 421 ASN A O 1
ATOM 3198 N N . GLN A 1 422 ? 5.507 5.145 5.596 1.00 91.12 422 GLN A N 1
ATOM 3199 C CA . GLN A 1 422 ? 6.054 3.803 5.376 1.00 91.12 422 GLN A CA 1
ATOM 3200 C C . GLN A 1 422 ? 6.893 3.694 4.095 1.00 91.12 422 GLN A C 1
ATOM 3202 O O . GLN A 1 422 ? 7.757 2.826 3.996 1.00 91.12 422 GLN A O 1
ATOM 3207 N N . ILE A 1 423 ? 6.662 4.566 3.112 1.00 92.19 423 ILE A N 1
ATOM 3208 C CA . ILE A 1 423 ? 7.466 4.651 1.888 1.00 92.19 423 ILE A CA 1
ATOM 3209 C C . ILE A 1 423 ? 8.699 5.547 2.075 1.00 92.19 423 ILE A C 1
ATOM 3211 O O . ILE A 1 423 ? 9.726 5.295 1.446 1.00 92.19 423 ILE A O 1
ATOM 3215 N N . ASP A 1 424 ? 8.648 6.552 2.956 1.00 91.38 424 ASP A N 1
ATOM 3216 C CA . ASP A 1 424 ? 9.741 7.517 3.159 1.00 91.38 424 ASP A CA 1
ATOM 3217 C C . ASP A 1 424 ? 11.074 6.854 3.543 1.00 91.38 424 ASP A C 1
ATOM 3219 O O . ASP A 1 424 ? 12.143 7.341 3.181 1.00 91.38 424 ASP A O 1
ATOM 3223 N N . ILE A 1 425 ? 11.038 5.686 4.191 1.00 92.19 425 ILE A N 1
ATOM 3224 C CA . ILE A 1 425 ? 12.248 4.917 4.520 1.00 92.19 425 ILE A CA 1
ATOM 3225 C C . ILE A 1 425 ? 13.058 4.521 3.272 1.00 92.19 425 ILE A C 1
ATOM 3227 O O . ILE A 1 425 ? 14.284 4.433 3.335 1.00 92.19 425 ILE A O 1
ATOM 3231 N N . PHE A 1 426 ? 12.404 4.336 2.118 1.00 93.12 426 PHE A N 1
ATOM 3232 C CA . PHE A 1 426 ? 13.063 4.022 0.845 1.00 93.12 426 PHE A CA 1
ATOM 3233 C C . PHE A 1 426 ? 13.713 5.253 0.198 1.00 93.12 426 PHE A C 1
ATOM 3235 O O . PHE A 1 426 ? 14.563 5.105 -0.678 1.00 93.12 426 PHE A O 1
ATOM 3242 N N . GLN A 1 427 ? 13.396 6.459 0.683 1.00 89.56 427 GLN A N 1
ATOM 3243 C CA . GLN A 1 427 ? 14.118 7.690 0.352 1.00 89.56 427 GLN A CA 1
ATOM 3244 C C . GLN A 1 427 ? 15.376 7.889 1.208 1.00 89.56 427 GLN A C 1
ATOM 3246 O O . GLN A 1 427 ? 16.176 8.778 0.922 1.00 89.56 427 GLN A O 1
ATOM 3251 N N . ARG A 1 428 ? 15.602 7.079 2.249 1.00 88.19 428 ARG A N 1
ATOM 3252 C CA . ARG A 1 428 ? 16.738 7.217 3.181 1.00 88.19 428 ARG A CA 1
ATOM 3253 C C . ARG A 1 428 ? 17.529 5.915 3.296 1.00 88.19 428 ARG A C 1
ATOM 3255 O O . ARG A 1 428 ? 17.739 5.369 4.375 1.00 88.19 428 ARG A O 1
ATOM 3262 N N . LEU A 1 429 ? 17.971 5.407 2.150 1.00 87.50 429 LEU A N 1
ATOM 3263 C CA . LEU A 1 429 ? 18.720 4.153 2.066 1.00 87.50 429 LEU A CA 1
ATOM 3264 C C . LEU A 1 429 ? 20.032 4.229 2.863 1.00 87.50 429 LEU A C 1
ATOM 3266 O O . LEU A 1 429 ? 20.752 5.225 2.794 1.00 87.50 429 LEU A O 1
ATOM 3270 N N . ASN A 1 430 ? 20.329 3.164 3.611 1.00 85.38 430 ASN A N 1
ATOM 3271 C CA . ASN A 1 430 ? 21.470 3.015 4.520 1.00 85.38 430 ASN A CA 1
ATOM 3272 C C . ASN A 1 430 ? 21.578 4.060 5.644 1.00 85.38 430 ASN A C 1
ATOM 3274 O O . ASN A 1 430 ? 22.602 4.124 6.324 1.00 85.38 430 ASN A O 1
ATOM 3278 N N . GLN A 1 431 ? 20.526 4.838 5.901 1.00 84.06 431 GLN A N 1
ATOM 3279 C CA . GLN A 1 431 ? 20.491 5.793 7.004 1.00 84.06 431 GLN A CA 1
ATOM 3280 C C . GLN A 1 431 ? 19.624 5.221 8.119 1.00 84.06 431 GLN A C 1
ATOM 3282 O O . GLN A 1 431 ? 18.406 5.109 7.978 1.00 84.06 431 GLN A O 1
ATOM 3287 N N . ARG A 1 432 ? 20.246 4.832 9.237 1.00 74.94 432 ARG A N 1
ATOM 3288 C CA . ARG A 1 432 ? 19.471 4.457 10.420 1.00 74.94 432 ARG A CA 1
ATOM 3289 C C . ARG A 1 432 ? 18.767 5.698 10.972 1.00 74.94 432 ARG A C 1
ATOM 3291 O O . ARG A 1 432 ? 19.428 6.723 11.137 1.00 74.94 432 ARG A O 1
ATOM 3298 N N . PRO A 1 433 ? 17.469 5.604 11.296 1.00 65.75 433 PRO A N 1
ATOM 3299 C CA . PRO A 1 433 ? 16.801 6.584 12.130 1.00 65.75 433 PRO A CA 1
ATOM 3300 C C . PRO A 1 433 ? 17.603 6.707 13.425 1.00 65.75 433 PRO A C 1
ATOM 3302 O O . PRO A 1 433 ? 17.774 5.723 14.142 1.00 65.75 433 PRO A O 1
ATOM 3305 N N . THR A 1 434 ? 18.168 7.881 13.692 1.00 59.16 434 THR A N 1
ATOM 3306 C CA . THR A 1 434 ? 18.745 8.172 15.004 1.00 59.16 434 THR A CA 1
ATOM 3307 C C . THR A 1 434 ? 17.612 8.132 16.021 1.00 59.16 434 THR A C 1
ATOM 3309 O O . THR A 1 434 ? 16.584 8.777 15.795 1.00 59.16 434 THR A O 1
ATOM 3312 N N . ASP A 1 435 ? 17.773 7.374 17.106 1.00 43.84 435 ASP A N 1
ATOM 3313 C CA . ASP A 1 435 ? 16.793 7.304 18.193 1.00 43.84 435 ASP A CA 1
ATOM 3314 C C . ASP A 1 435 ? 16.628 8.706 18.804 1.00 43.84 435 ASP A C 1
ATOM 3316 O O . ASP A 1 435 ? 17.432 9.135 19.627 1.00 43.84 435 ASP A O 1
ATOM 3320 N N . GLY A 1 436 ? 15.633 9.466 18.331 1.00 41.19 436 GLY A N 1
ATOM 3321 C CA . GLY A 1 436 ? 15.365 10.819 18.827 1.00 41.19 436 GLY A CA 1
ATOM 3322 C C . GLY A 1 436 ? 14.758 11.842 17.864 1.00 41.19 436 GLY A C 1
ATOM 3323 O O . GLY A 1 436 ? 14.542 12.967 18.297 1.00 41.19 436 GLY A O 1
ATOM 3324 N N . SER A 1 437 ? 14.450 11.525 16.602 1.00 33.53 437 SER A N 1
ATOM 3325 C CA . SER A 1 437 ? 13.706 12.472 15.752 1.00 33.53 437 SER A CA 1
ATOM 3326 C C . SER A 1 437 ? 12.404 11.871 15.237 1.00 33.53 437 SER A C 1
ATOM 3328 O O . SER A 1 437 ? 12.406 11.105 14.271 1.00 33.53 437 SER A O 1
ATOM 3330 N N . GLU A 1 438 ? 11.295 12.253 15.871 1.00 34.62 438 GLU A N 1
ATOM 3331 C CA . GLU A 1 438 ? 9.984 12.214 15.232 1.00 34.62 438 GLU A CA 1
ATOM 3332 C C . GLU A 1 438 ? 10.001 13.068 13.957 1.00 34.62 438 GLU A C 1
ATOM 3334 O O . GLU A 1 438 ? 10.768 14.024 13.814 1.00 34.62 438 GLU A O 1
ATOM 3339 N N . ALA A 1 439 ? 9.170 12.678 12.998 1.00 38.69 439 ALA A N 1
ATOM 3340 C CA . ALA A 1 439 ? 9.006 13.361 11.731 1.00 38.69 439 ALA A CA 1
ATOM 3341 C C . ALA A 1 439 ? 8.586 14.830 11.935 1.00 38.69 439 ALA A C 1
ATOM 3343 O O . ALA A 1 439 ? 7.506 15.107 12.444 1.00 38.69 439 ALA A O 1
ATOM 3344 N N . GLY A 1 440 ? 9.417 15.772 11.478 1.00 29.69 440 GLY A N 1
ATOM 3345 C CA . GLY A 1 440 ? 9.047 17.185 11.395 1.00 29.69 440 GLY A CA 1
ATOM 3346 C C . GLY A 1 440 ? 10.225 18.120 11.113 1.00 29.69 440 GLY A C 1
ATOM 3347 O O . GLY A 1 440 ? 11.056 18.347 11.976 1.00 29.69 440 GLY A O 1
ATOM 3348 N N . GLY A 1 441 ? 10.269 18.674 9.898 1.00 27.62 441 GLY A N 1
ATOM 3349 C CA . GLY A 1 441 ? 10.714 20.045 9.604 1.00 27.62 441 GLY A CA 1
ATOM 3350 C C . GLY A 1 441 ? 12.095 20.557 10.059 1.00 27.62 441 GLY A C 1
ATOM 3351 O O . GLY A 1 441 ? 12.276 20.989 11.187 1.00 27.62 441 GLY A O 1
ATOM 3352 N N . THR A 1 442 ? 12.966 20.745 9.060 1.00 27.34 442 THR A N 1
ATOM 3353 C CA . THR A 1 442 ? 13.948 21.845 8.897 1.00 27.34 442 THR A CA 1
ATOM 3354 C C . THR A 1 442 ? 15.145 21.992 9.857 1.00 27.34 442 THR A C 1
ATOM 3356 O O . THR A 1 442 ? 15.005 22.292 11.030 1.00 27.34 442 THR A O 1
ATOM 3359 N N . ALA A 1 443 ? 16.333 21.958 9.232 1.00 30.77 443 ALA A N 1
ATOM 3360 C CA . ALA A 1 443 ? 17.575 22.670 9.568 1.00 30.77 443 ALA A CA 1
ATOM 3361 C C . ALA A 1 443 ? 18.215 22.460 10.961 1.00 30.77 443 ALA A C 1
ATOM 3363 O O . ALA A 1 443 ? 17.776 23.015 11.958 1.00 30.77 443 ALA A O 1
ATOM 3364 N N . GLY A 1 444 ? 19.384 21.797 10.989 1.00 29.92 444 GLY A N 1
ATOM 3365 C CA . GLY A 1 444 ? 20.328 21.911 12.114 1.00 29.92 444 GLY A CA 1
ATOM 3366 C C . GLY A 1 444 ? 21.170 20.669 12.418 1.00 29.92 444 GLY A C 1
ATOM 3367 O O . GLY A 1 444 ? 21.146 20.175 13.541 1.00 29.92 444 GLY A O 1
ATOM 3368 N N . GLY A 1 445 ? 21.933 20.162 11.445 1.00 35.75 445 GLY A N 1
ATOM 3369 C CA . GLY A 1 445 ? 22.774 18.959 11.562 1.00 35.75 445 GLY A CA 1
ATOM 3370 C C . GLY A 1 445 ? 24.018 19.066 12.461 1.00 35.75 445 GLY A C 1
ATOM 3371 O O . GLY A 1 445 ? 25.080 18.614 12.058 1.00 35.75 445 GLY A O 1
ATOM 3372 N N . ALA A 1 446 ? 23.924 19.647 13.659 1.00 38.34 446 ALA A N 1
ATOM 3373 C CA . ALA A 1 446 ? 25.072 19.757 14.574 1.00 38.34 446 ALA A CA 1
ATOM 3374 C C . ALA A 1 446 ? 24.771 19.436 16.052 1.00 38.34 446 ALA A C 1
ATOM 3376 O O . ALA A 1 446 ? 25.696 19.402 16.859 1.00 38.34 446 ALA A O 1
ATOM 3377 N N . LEU A 1 447 ? 23.511 19.189 16.433 1.00 43.72 447 LEU A N 1
ATOM 3378 C CA . LEU A 1 447 ? 23.125 19.107 17.853 1.00 43.72 447 LEU A CA 1
ATOM 3379 C C . LEU A 1 447 ? 22.879 17.681 18.388 1.00 43.72 447 LEU A C 1
ATOM 3381 O O . LEU A 1 447 ? 22.823 17.502 19.601 1.00 43.72 447 LEU A O 1
ATOM 3385 N N . GLY A 1 448 ? 22.787 16.658 17.529 1.00 49.53 448 GLY A N 1
ATOM 3386 C CA . GLY A 1 448 ? 22.385 15.301 17.942 1.00 49.53 448 GLY A CA 1
ATOM 3387 C C . GLY A 1 448 ? 23.438 14.499 18.721 1.00 49.53 448 GLY A C 1
ATOM 3388 O O . GLY A 1 448 ? 23.089 13.739 19.616 1.00 49.53 448 GLY A O 1
ATOM 3389 N N . GLY A 1 449 ? 24.732 14.682 18.438 1.0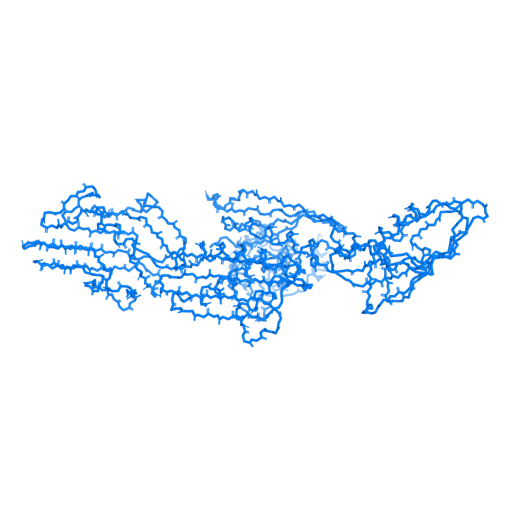0 51.94 449 GLY A N 1
ATOM 3390 C CA . GLY A 1 449 ? 25.795 13.915 19.107 1.00 51.94 449 GLY A CA 1
ATOM 3391 C C . GLY A 1 449 ? 26.191 14.439 20.494 1.00 51.94 449 GLY A C 1
ATOM 3392 O O . GLY A 1 449 ? 26.900 13.756 21.223 1.00 51.94 449 GLY A O 1
ATOM 3393 N N . LEU A 1 450 ? 25.751 15.643 20.877 1.00 56.88 450 LEU A N 1
ATOM 3394 C CA . LEU A 1 450 ? 26.167 16.300 22.125 1.00 56.88 450 LEU A CA 1
ATOM 3395 C C . LEU A 1 450 ? 25.494 15.698 23.372 1.00 56.88 450 LEU A C 1
ATOM 3397 O O . LEU A 1 450 ? 26.063 15.767 24.458 1.00 56.88 450 LEU A O 1
ATOM 3401 N N . ALA A 1 451 ? 24.314 15.089 23.218 1.00 58.31 451 ALA A N 1
ATOM 3402 C CA . ALA A 1 451 ? 23.538 14.514 24.321 1.00 58.31 451 ALA A CA 1
ATOM 3403 C C . ALA A 1 451 ? 23.957 13.080 24.713 1.00 58.31 451 ALA A C 1
ATOM 3405 O O . ALA A 1 451 ? 23.416 12.532 25.669 1.00 58.31 451 ALA A O 1
ATOM 3406 N N . LEU A 1 452 ? 24.909 12.474 23.994 1.00 72.25 452 LEU A N 1
ATOM 3407 C CA . LEU A 1 452 ? 25.398 11.119 24.262 1.00 72.25 452 LEU A CA 1
ATOM 3408 C C . LEU A 1 452 ? 26.300 11.075 25.508 1.00 72.25 452 LEU A C 1
ATOM 3410 O O . LEU A 1 452 ? 27.029 12.034 25.805 1.00 72.25 452 LEU A O 1
ATOM 3414 N N . SER A 1 453 ? 26.294 9.944 26.220 1.00 79.06 453 SER A N 1
ATOM 3415 C CA . SER A 1 453 ? 27.299 9.660 27.247 1.00 79.06 453 SER A CA 1
ATOM 3416 C C . SER A 1 453 ? 28.587 9.139 26.605 1.00 79.06 453 SER A C 1
ATOM 3418 O O . SER A 1 453 ? 28.586 8.589 25.506 1.00 79.06 453 SER A O 1
ATOM 3420 N N . ILE A 1 454 ? 29.714 9.275 27.305 1.00 78.69 454 ILE A N 1
ATOM 3421 C CA . ILE A 1 454 ? 30.990 8.690 26.862 1.00 78.69 454 ILE A CA 1
ATOM 3422 C C . ILE A 1 454 ? 30.936 7.157 26.779 1.00 78.69 454 ILE A C 1
ATOM 3424 O O . ILE A 1 454 ? 31.682 6.567 25.997 1.00 78.69 454 ILE A O 1
ATOM 3428 N N . ASP A 1 455 ? 30.043 6.513 27.532 1.00 77.38 455 ASP A N 1
ATOM 3429 C CA . ASP A 1 455 ? 29.855 5.060 27.465 1.00 77.38 455 ASP A CA 1
ATOM 3430 C C . ASP A 1 455 ? 29.182 4.599 26.164 1.00 77.38 455 ASP A C 1
ATOM 3432 O O . ASP A 1 455 ? 29.469 3.500 25.691 1.00 77.38 455 ASP A O 1
ATOM 3436 N N . ASP A 1 456 ? 28.393 5.468 25.528 1.00 75.81 456 ASP A N 1
ATOM 3437 C CA . ASP A 1 456 ? 27.688 5.171 24.274 1.00 75.81 456 ASP A CA 1
ATOM 3438 C C . ASP A 1 456 ? 28.594 5.316 23.035 1.00 75.81 456 ASP A C 1
ATOM 3440 O O . ASP A 1 456 ? 28.256 4.865 21.943 1.00 75.81 456 ASP A O 1
ATOM 3444 N N . LEU A 1 457 ? 29.779 5.926 23.186 1.00 74.69 457 LEU A N 1
ATOM 3445 C CA . LEU A 1 457 ? 30.746 6.142 22.099 1.00 74.69 457 LEU A CA 1
ATOM 3446 C C . LEU A 1 457 ? 31.567 4.889 21.726 1.00 74.69 457 LEU A C 1
ATOM 3448 O O . LEU A 1 457 ? 32.401 4.961 20.818 1.00 74.69 457 LEU A O 1
ATOM 3452 N N . GLU A 1 458 ? 31.358 3.755 22.408 1.00 77.50 458 GLU A N 1
ATOM 3453 C CA . GLU A 1 458 ? 32.085 2.488 22.199 1.00 77.50 458 GLU A CA 1
ATOM 3454 C C . GLU A 1 458 ? 33.616 2.677 22.095 1.00 77.50 458 GLU A C 1
ATOM 3456 O O . GLU A 1 458 ? 34.278 2.155 21.192 1.00 77.50 458 GLU A O 1
ATOM 3461 N N . LEU A 1 459 ? 34.182 3.488 22.995 1.00 82.31 459 LEU A N 1
ATOM 3462 C CA . LEU A 1 459 ? 35.624 3.742 23.068 1.00 82.31 459 LEU A CA 1
ATOM 3463 C C . LEU A 1 459 ? 36.367 2.556 23.694 1.00 82.31 459 LEU A C 1
ATOM 3465 O O . LEU A 1 459 ? 35.815 1.812 24.509 1.00 82.31 459 LEU A O 1
ATOM 3469 N N . SER A 1 460 ? 37.664 2.425 23.405 1.00 83.75 460 SER A N 1
ATOM 3470 C CA . SER A 1 460 ? 38.520 1.482 24.120 1.00 83.75 460 SER A CA 1
ATOM 3471 C C . SER A 1 460 ? 38.476 1.709 25.634 1.00 83.75 460 SER A C 1
ATOM 3473 O O . SER A 1 460 ? 38.349 2.834 26.132 1.00 83.75 460 SER A O 1
ATOM 3475 N N . ALA A 1 461 ? 38.677 0.627 26.394 1.00 77.81 461 ALA A N 1
ATOM 3476 C CA . ALA A 1 461 ? 38.719 0.675 27.856 1.00 77.81 461 ALA A CA 1
ATOM 3477 C C . ALA A 1 461 ? 39.761 1.677 28.390 1.00 77.81 461 ALA A C 1
ATOM 3479 O O . ALA A 1 461 ? 39.618 2.185 29.498 1.00 77.81 461 ALA A O 1
ATOM 3480 N N . ARG A 1 462 ? 40.807 1.992 27.614 1.00 78.88 462 ARG A N 1
ATOM 3481 C CA . ARG A 1 462 ? 41.796 3.017 27.965 1.00 78.88 462 ARG A CA 1
ATOM 3482 C C . ARG A 1 462 ? 41.206 4.422 27.839 1.00 78.88 462 ARG A C 1
ATOM 3484 O O . ARG A 1 462 ? 41.244 5.177 28.806 1.00 78.88 462 ARG A O 1
ATOM 3491 N N . SER A 1 463 ? 40.628 4.736 26.682 1.00 84.19 463 SER A N 1
ATOM 3492 C CA . SER A 1 463 ? 40.079 6.055 26.358 1.00 84.19 463 SER A CA 1
ATOM 3493 C C . SER A 1 463 ? 38.864 6.401 27.230 1.00 84.19 463 SER A C 1
ATOM 3495 O O . SER A 1 463 ? 38.829 7.486 27.807 1.00 84.19 463 SER A O 1
ATOM 3497 N N . SER A 1 464 ? 37.940 5.456 27.455 1.00 83.38 464 SER A N 1
ATOM 3498 C CA . SER A 1 464 ? 36.792 5.655 28.361 1.00 83.38 464 SER A CA 1
ATOM 3499 C C . SER A 1 464 ? 37.229 5.886 29.819 1.00 83.38 464 SER A C 1
ATOM 3501 O O . SER A 1 464 ? 36.800 6.846 30.461 1.00 83.38 464 SER A O 1
ATOM 3503 N N . ASN A 1 465 ? 38.170 5.086 30.341 1.00 80.75 465 ASN A N 1
ATOM 3504 C CA . ASN A 1 465 ? 38.637 5.237 31.725 1.00 80.75 465 ASN A CA 1
ATOM 3505 C C . ASN A 1 465 ? 39.429 6.533 31.965 1.00 80.75 465 ASN A C 1
ATOM 3507 O O . ASN A 1 465 ? 39.366 7.088 33.065 1.00 80.75 465 ASN A O 1
ATOM 3511 N N . CYS A 1 466 ? 40.176 7.020 30.969 1.00 84.00 466 CYS A N 1
ATOM 3512 C CA . CYS A 1 466 ? 40.856 8.314 31.049 1.00 84.00 466 CYS A CA 1
ATOM 3513 C C . CYS A 1 466 ? 39.852 9.470 31.142 1.00 84.00 466 CYS A C 1
ATOM 3515 O O . CYS A 1 466 ? 40.004 10.330 32.008 1.00 84.00 466 CYS A O 1
ATOM 3517 N N . LEU A 1 467 ? 38.802 9.456 30.314 1.00 83.06 467 LEU A N 1
ATOM 3518 C CA . LEU A 1 467 ? 37.768 10.495 30.312 1.00 83.06 467 LEU A CA 1
ATOM 3519 C C . LEU A 1 467 ? 36.940 10.493 31.607 1.00 83.06 467 LEU A C 1
ATOM 3521 O O . LEU A 1 467 ? 36.771 11.547 32.223 1.00 83.06 467 LEU A O 1
ATOM 3525 N N . LYS A 1 468 ? 36.550 9.310 32.104 1.00 81.25 468 LYS A N 1
ATOM 3526 C CA . LYS A 1 468 ? 35.840 9.165 33.389 1.00 81.25 468 LYS A CA 1
ATOM 3527 C C . LYS A 1 468 ? 36.652 9.677 34.577 1.00 81.25 468 LYS A C 1
ATOM 3529 O O . LYS A 1 468 ? 36.120 10.364 35.445 1.00 81.25 468 LYS A O 1
ATOM 3534 N N . LYS A 1 469 ? 37.961 9.392 34.621 1.00 79.19 469 LYS A N 1
ATOM 3535 C CA . LYS A 1 469 ? 38.853 9.914 35.677 1.00 79.19 469 LYS A CA 1
ATOM 3536 C C . LYS A 1 469 ? 39.026 11.429 35.622 1.00 79.19 469 LYS A C 1
ATOM 3538 O O . LYS A 1 469 ? 39.289 12.035 36.655 1.00 79.19 469 LYS A O 1
ATOM 3543 N N . ALA A 1 470 ? 38.871 12.025 34.443 1.00 79.25 470 ALA A N 1
ATOM 3544 C CA . ALA A 1 470 ? 38.877 13.470 34.247 1.00 79.25 470 ALA A CA 1
ATOM 3545 C C . ALA A 1 470 ? 37.499 14.121 34.481 1.00 79.25 470 ALA A C 1
ATOM 3547 O O . ALA A 1 470 ? 37.336 15.304 34.185 1.00 79.25 470 ALA A O 1
ATOM 3548 N N . ALA A 1 471 ? 36.526 13.363 35.009 1.00 80.25 471 ALA A N 1
ATOM 3549 C CA . ALA A 1 471 ? 35.143 13.782 35.231 1.00 80.25 471 ALA A CA 1
ATOM 3550 C C . ALA A 1 471 ? 34.427 14.282 33.962 1.00 80.25 471 ALA A C 1
ATOM 3552 O O . ALA A 1 471 ? 33.504 15.085 34.053 1.00 80.25 471 ALA A O 1
ATOM 3553 N N . ILE A 1 472 ? 34.846 13.800 32.788 1.00 83.00 472 ILE A N 1
ATOM 3554 C CA . ILE A 1 472 ? 34.159 14.034 31.518 1.00 83.00 472 ILE A CA 1
ATOM 3555 C C . ILE A 1 472 ? 33.217 12.847 31.337 1.00 83.00 472 ILE A C 1
ATOM 3557 O O . ILE A 1 472 ? 33.685 11.716 31.194 1.00 83.00 472 ILE A O 1
ATOM 3561 N N . ASN A 1 473 ? 31.906 13.088 31.385 1.00 79.19 473 ASN A N 1
ATOM 3562 C CA . ASN A 1 473 ? 30.894 12.021 31.318 1.00 79.19 473 ASN A CA 1
ATOM 3563 C C . ASN A 1 473 ? 29.974 12.135 30.092 1.00 79.19 473 ASN A C 1
ATOM 3565 O O . ASN A 1 473 ? 29.278 11.173 29.757 1.00 79.19 473 ASN A O 1
ATOM 3569 N N . SER A 1 474 ? 29.992 13.282 29.406 1.00 83.25 474 SER A N 1
ATOM 3570 C CA . SER A 1 474 ? 29.178 13.545 28.216 1.00 83.25 474 SER A CA 1
ATOM 3571 C C . SER A 1 474 ? 30.013 13.933 26.997 1.00 83.25 474 SER A C 1
ATOM 3573 O O . SER A 1 474 ? 31.117 14.478 27.106 1.00 83.25 474 SER A O 1
ATOM 3575 N N . VAL A 1 475 ? 29.456 13.691 25.810 1.00 81.62 475 VAL A N 1
ATOM 3576 C CA . VAL A 1 475 ? 30.062 14.111 24.539 1.00 81.62 475 VAL A CA 1
ATOM 3577 C C . VAL A 1 475 ? 30.068 15.636 24.396 1.00 81.62 475 VAL A C 1
ATOM 3579 O O . VAL A 1 475 ? 31.030 16.196 23.866 1.00 81.62 475 VAL A O 1
ATOM 3582 N N . ALA A 1 476 ? 29.067 16.327 24.949 1.00 78.00 476 ALA A N 1
ATOM 3583 C CA . ALA A 1 476 ? 29.058 17.786 25.041 1.00 78.00 476 ALA A CA 1
ATOM 3584 C C . ALA A 1 476 ? 30.271 18.348 25.798 1.00 78.00 476 ALA A C 1
ATOM 3586 O O . ALA A 1 476 ? 30.883 19.318 25.349 1.00 78.00 476 ALA A O 1
ATOM 3587 N N . GLU A 1 477 ? 30.647 17.751 26.931 1.00 79.31 477 GLU A N 1
ATOM 3588 C CA . GLU A 1 477 ? 31.833 18.171 27.691 1.00 79.31 477 GLU A CA 1
ATOM 3589 C C . GLU A 1 477 ? 33.132 17.876 26.934 1.00 79.31 477 GLU A C 1
ATOM 3591 O O . GLU A 1 477 ? 34.073 18.670 26.989 1.00 79.31 477 GLU A O 1
ATOM 3596 N N . LEU A 1 478 ? 33.175 16.756 26.210 1.00 82.88 478 LEU A N 1
ATOM 3597 C CA . LEU A 1 478 ? 34.342 16.317 25.450 1.00 82.88 478 LEU A CA 1
ATOM 3598 C C . LEU A 1 478 ? 34.659 17.249 24.271 1.00 82.88 478 LEU A C 1
ATOM 3600 O O . LEU A 1 478 ? 35.809 17.642 24.097 1.00 82.88 478 LEU A O 1
ATOM 3604 N N . VAL A 1 479 ? 33.647 17.636 23.487 1.00 82.62 479 VAL A N 1
ATOM 3605 C CA . VAL A 1 479 ? 33.809 18.515 22.309 1.00 82.62 479 VAL A CA 1
ATOM 3606 C C . VAL A 1 479 ? 34.139 19.960 22.707 1.00 82.62 479 VAL A C 1
ATOM 3608 O O . VAL A 1 479 ? 34.819 20.672 21.969 1.00 82.62 479 VAL A O 1
ATOM 3611 N N . ASN A 1 480 ? 33.700 20.399 23.890 1.00 80.06 480 ASN A N 1
ATOM 3612 C CA . ASN A 1 480 ? 33.947 21.758 24.375 1.00 80.06 480 ASN A CA 1
ATOM 3613 C C . ASN A 1 480 ? 35.318 21.951 25.046 1.00 80.06 480 ASN A C 1
ATOM 3615 O O . ASN A 1 480 ? 35.724 23.097 25.262 1.00 80.06 480 ASN A O 1
ATOM 3619 N N . LYS A 1 481 ? 36.050 20.874 25.359 1.00 80.62 481 LYS A N 1
ATOM 3620 C CA . LYS A 1 481 ? 37.396 20.958 25.944 1.00 80.62 481 LYS A CA 1
ATOM 3621 C C . LYS A 1 481 ? 38.478 21.084 24.861 1.00 80.62 481 LYS A C 1
ATOM 3623 O O . LYS A 1 481 ? 38.435 20.352 23.873 1.00 80.62 481 LYS A O 1
ATOM 3628 N N . PRO A 1 482 ? 39.461 21.986 25.034 1.00 82.00 482 PRO A N 1
ATOM 3629 C CA . PRO A 1 482 ? 40.586 22.083 24.113 1.00 82.00 482 PRO A CA 1
ATOM 3630 C C . PRO A 1 482 ? 41.480 20.840 24.218 1.00 82.00 482 PRO A C 1
ATOM 3632 O O . PRO A 1 482 ? 41.667 20.283 25.304 1.00 82.00 482 PRO A O 1
ATOM 3635 N N . LEU A 1 483 ? 42.062 20.425 23.089 1.00 79.19 483 LEU A N 1
ATOM 3636 C CA . LEU A 1 483 ? 42.919 19.236 23.001 1.00 79.19 483 LEU A CA 1
ATOM 3637 C C . LEU A 1 483 ? 44.105 19.281 23.987 1.00 79.19 483 LEU A C 1
ATOM 3639 O O . LEU A 1 483 ? 44.456 18.260 24.574 1.00 79.19 483 LEU A O 1
ATOM 3643 N N . GLU A 1 484 ? 44.658 20.468 24.243 1.00 77.81 484 GLU A N 1
ATOM 3644 C CA . GLU A 1 484 ? 45.749 20.697 25.203 1.00 77.81 484 GLU A CA 1
ATOM 3645 C C . GLU A 1 484 ? 45.403 20.280 26.640 1.00 77.81 484 GLU A C 1
ATOM 3647 O O . GLU A 1 484 ? 46.256 19.779 27.372 1.00 77.81 484 GLU A O 1
ATOM 3652 N N . ASP A 1 485 ? 44.146 20.450 27.054 1.00 78.38 485 ASP A N 1
ATOM 3653 C CA . ASP A 1 485 ? 43.699 20.063 28.393 1.00 78.38 485 ASP A CA 1
ATOM 3654 C C . ASP A 1 485 ? 43.395 18.567 28.485 1.00 78.38 485 ASP A C 1
ATOM 3656 O O . ASP A 1 485 ? 43.539 17.973 29.556 1.00 78.38 485 ASP A O 1
ATOM 3660 N N . LEU A 1 486 ? 43.033 17.936 27.363 1.00 79.69 486 LEU A N 1
ATOM 3661 C CA . LEU A 1 486 ? 42.868 16.486 27.287 1.00 79.69 486 LEU A CA 1
ATOM 3662 C C . LEU A 1 486 ? 44.222 15.764 27.380 1.00 79.69 486 LEU A C 1
ATOM 3664 O O . LEU A 1 486 ? 44.310 14.721 28.023 1.00 79.69 486 LEU A O 1
ATOM 3668 N N . LEU A 1 487 ? 45.296 16.344 26.831 1.00 78.88 487 LEU A N 1
ATOM 3669 C CA . LEU A 1 487 ? 46.660 15.791 26.911 1.00 78.88 487 LEU A CA 1
ATOM 3670 C C . LEU A 1 487 ? 47.254 15.811 28.328 1.00 78.88 487 LEU A C 1
ATOM 3672 O O . LEU A 1 487 ? 48.119 14.999 28.643 1.00 78.88 487 LEU A O 1
ATOM 3676 N N . LYS A 1 488 ? 46.767 16.691 29.211 1.00 78.62 488 LYS A N 1
ATOM 3677 C CA . LYS A 1 488 ? 47.177 16.729 30.629 1.00 78.62 488 LYS A CA 1
ATOM 3678 C C . LYS A 1 488 ? 46.571 15.583 31.450 1.00 78.62 488 LYS A C 1
ATOM 3680 O O . LYS A 1 488 ? 46.976 15.362 32.594 1.00 78.62 488 LYS A O 1
ATOM 3685 N N . ILE A 1 489 ? 45.594 14.853 30.904 1.00 80.06 489 ILE A N 1
ATOM 3686 C CA . ILE A 1 489 ? 44.966 13.717 31.582 1.00 80.06 489 ILE A CA 1
ATOM 3687 C C . ILE A 1 489 ? 45.965 12.560 31.646 1.00 80.06 489 ILE A C 1
ATOM 3689 O O . ILE A 1 489 ? 46.492 12.090 30.639 1.00 80.06 489 ILE A O 1
ATOM 3693 N N . LYS A 1 490 ? 46.188 12.035 32.853 1.00 72.06 490 LYS A N 1
ATOM 3694 C CA . LYS A 1 490 ? 47.093 10.903 33.076 1.00 72.06 490 LYS A CA 1
ATOM 3695 C C . LYS A 1 490 ? 46.697 9.705 32.197 1.00 72.06 490 LYS A C 1
ATOM 3697 O O . LYS A 1 490 ? 45.587 9.184 32.318 1.00 72.06 490 LYS A O 1
ATOM 3702 N N . ASN A 1 491 ? 47.640 9.230 31.381 1.00 74.38 491 ASN A N 1
ATOM 3703 C CA . ASN A 1 491 ? 47.496 8.131 30.412 1.00 74.38 491 ASN A CA 1
ATOM 3704 C C . ASN A 1 491 ? 46.637 8.431 29.165 1.00 74.38 491 ASN A C 1
ATOM 3706 O O . ASN A 1 491 ? 46.326 7.491 28.429 1.00 74.38 491 ASN A O 1
ATOM 3710 N N . PHE A 1 492 ? 46.277 9.693 28.916 1.00 79.12 492 PHE A N 1
ATOM 3711 C CA . PHE A 1 492 ? 45.689 10.133 27.651 1.00 79.12 492 PHE A CA 1
ATOM 3712 C C . PHE A 1 492 ? 46.813 10.485 26.669 1.00 79.12 492 PHE A C 1
ATOM 3714 O O . PHE A 1 492 ? 47.725 11.229 27.011 1.00 79.12 492 PHE A O 1
ATOM 3721 N N . GLY A 1 493 ? 46.790 9.922 25.461 1.00 79.62 493 GLY A N 1
ATOM 3722 C CA . GLY A 1 493 ? 47.854 10.120 24.472 1.00 79.62 493 GLY A CA 1
ATOM 3723 C C . GLY A 1 493 ? 47.336 10.085 23.039 1.00 79.62 493 GLY A C 1
ATOM 3724 O O . GLY A 1 493 ? 46.136 9.918 22.811 1.00 79.62 493 GLY A O 1
ATOM 3725 N N . LYS A 1 494 ? 48.252 10.190 22.068 1.00 77.62 494 LYS A N 1
ATOM 3726 C CA . LYS A 1 494 ? 47.949 10.319 20.630 1.00 77.62 494 LYS A CA 1
ATOM 3727 C C . LYS A 1 494 ? 46.928 9.295 20.114 1.00 77.62 494 LYS A C 1
ATOM 3729 O O . LYS A 1 494 ? 45.923 9.677 19.527 1.00 77.62 494 LYS A O 1
ATOM 3734 N N . LYS A 1 495 ? 47.114 8.010 20.437 1.00 77.06 495 LYS A N 1
ATOM 3735 C CA . LYS A 1 495 ? 46.195 6.935 20.015 1.00 77.06 495 LYS A CA 1
ATOM 3736 C C . LYS A 1 495 ? 44.774 7.090 20.570 1.00 77.06 495 LYS A C 1
ATOM 3738 O O . LYS A 1 495 ? 43.822 6.767 19.873 1.00 77.06 495 LYS A O 1
ATOM 3743 N N . SER A 1 496 ? 44.618 7.595 21.797 1.00 82.88 496 SER A N 1
ATOM 3744 C CA . SER A 1 496 ? 43.296 7.858 22.384 1.00 82.88 496 SER A CA 1
ATOM 3745 C C . SER A 1 496 ? 42.627 9.076 21.743 1.00 82.88 496 SER A C 1
ATOM 3747 O O . SER A 1 496 ? 41.423 9.049 21.511 1.00 82.88 496 SER A O 1
ATOM 3749 N N . ALA A 1 497 ? 43.394 10.117 21.403 1.00 81.00 497 ALA A N 1
ATOM 3750 C CA . ALA A 1 497 ? 42.878 11.295 20.703 1.00 81.00 497 ALA A CA 1
ATOM 3751 C C . ALA A 1 497 ? 42.422 10.972 19.266 1.00 81.00 497 ALA A C 1
ATOM 3753 O O . ALA A 1 497 ? 41.341 11.392 18.855 1.00 81.00 497 ALA A O 1
ATOM 3754 N N . GLU A 1 498 ? 43.204 10.180 18.526 1.00 81.94 498 GLU A N 1
ATOM 3755 C CA . GLU A 1 498 ? 42.856 9.708 17.176 1.00 81.94 498 GLU A CA 1
ATOM 3756 C C . GLU A 1 498 ? 41.612 8.808 17.188 1.00 81.94 498 GLU A C 1
ATOM 3758 O O . GLU A 1 498 ? 40.712 8.974 16.360 1.00 81.94 498 GLU A O 1
ATOM 3763 N N . GLU A 1 499 ? 41.526 7.891 18.156 1.00 84.56 499 GLU A N 1
ATOM 3764 C CA . GLU A 1 499 ? 40.368 7.015 18.358 1.00 84.56 499 GLU A CA 1
ATOM 3765 C C . GLU A 1 499 ? 39.093 7.826 18.625 1.00 84.56 499 GLU A C 1
ATOM 3767 O O . GLU A 1 499 ? 38.076 7.630 17.955 1.00 84.56 499 GLU A O 1
ATOM 3772 N N . ILE A 1 500 ? 39.160 8.778 19.560 1.00 83.69 500 ILE A N 1
ATOM 3773 C CA . ILE A 1 500 ? 38.031 9.645 19.909 1.00 83.69 500 ILE A CA 1
ATOM 3774 C C . ILE A 1 500 ? 37.611 10.493 18.710 1.00 83.69 500 ILE A C 1
ATOM 3776 O O . ILE A 1 500 ? 36.423 10.571 18.417 1.00 83.69 500 ILE A O 1
ATOM 3780 N N . ASN A 1 501 ? 38.551 11.095 17.978 1.00 82.75 501 ASN A N 1
ATOM 3781 C CA . ASN A 1 501 ? 38.215 11.921 16.819 1.00 82.75 501 ASN A CA 1
ATOM 3782 C C . ASN A 1 501 ? 37.603 11.101 15.674 1.00 82.75 501 ASN A C 1
ATOM 3784 O O . ASN A 1 501 ? 36.667 11.559 15.024 1.00 82.75 501 ASN A O 1
ATOM 3788 N N . THR A 1 502 ? 38.076 9.869 15.463 1.00 80.56 502 THR A N 1
ATOM 3789 C CA . THR A 1 502 ? 37.495 8.941 14.479 1.00 80.56 502 THR A CA 1
ATOM 3790 C C . THR A 1 502 ? 36.061 8.569 14.850 1.00 80.56 502 THR A C 1
ATOM 3792 O O . THR A 1 502 ? 35.187 8.542 13.985 1.00 80.56 502 THR A O 1
ATOM 3795 N N . LYS A 1 503 ? 35.796 8.318 16.137 1.00 80.50 503 LYS A N 1
ATOM 3796 C CA . LYS A 1 503 ? 34.453 8.005 16.641 1.00 80.50 503 LYS A CA 1
ATOM 3797 C C . LYS A 1 503 ? 33.530 9.222 16.611 1.00 80.50 503 LYS A C 1
ATOM 3799 O O . LYS A 1 503 ? 32.413 9.103 16.132 1.00 80.50 503 LYS A O 1
ATOM 3804 N N . LEU A 1 504 ? 33.998 10.404 17.011 1.00 80.19 504 LEU A N 1
ATOM 3805 C CA . LEU A 1 504 ? 33.232 11.654 16.921 1.00 80.19 504 LEU A CA 1
ATOM 3806 C C . LEU A 1 504 ? 32.894 12.029 15.471 1.00 80.19 504 LEU A C 1
ATOM 3808 O O . LEU A 1 504 ? 31.786 12.502 15.216 1.00 80.19 504 LEU A O 1
ATOM 3812 N N . ALA A 1 505 ? 33.785 11.741 14.516 1.00 79.12 505 ALA A N 1
ATOM 3813 C CA . ALA A 1 505 ? 33.535 11.980 13.096 1.00 79.12 505 ALA A CA 1
ATOM 3814 C C . ALA A 1 505 ? 32.345 11.167 12.553 1.00 79.12 505 ALA A C 1
ATOM 3816 O O . ALA A 1 505 ? 31.645 11.651 11.665 1.00 79.12 505 ALA A O 1
ATOM 3817 N N . GLN A 1 506 ? 32.059 9.984 13.116 1.00 75.06 506 GLN A N 1
ATOM 3818 C CA . GLN A 1 506 ? 30.864 9.190 12.774 1.00 75.06 506 GLN A CA 1
ATOM 3819 C C . GLN A 1 506 ? 29.560 9.898 13.174 1.00 75.06 506 GLN A C 1
ATOM 3821 O O . GLN A 1 506 ? 28.523 9.664 12.561 1.00 75.06 506 GLN A O 1
ATOM 3826 N N . TYR A 1 507 ? 29.630 10.803 14.154 1.00 72.12 507 TYR A N 1
ATOM 3827 C CA . TYR A 1 507 ? 28.520 11.628 14.634 1.00 72.12 507 TYR A CA 1
ATOM 3828 C C . TYR A 1 507 ? 28.579 13.074 14.110 1.00 72.12 507 TYR A C 1
ATOM 3830 O O . TYR A 1 507 ? 27.832 13.930 14.581 1.00 72.12 507 TYR A O 1
ATOM 3838 N N . GLY A 1 508 ? 29.474 13.374 13.157 1.00 68.19 508 GLY A N 1
ATOM 3839 C CA . GLY A 1 508 ? 29.655 14.722 12.602 1.00 68.19 508 GLY A CA 1
ATOM 3840 C C . GLY A 1 508 ? 30.307 15.729 13.559 1.00 68.19 508 GLY A C 1
ATOM 3841 O O . GLY A 1 508 ? 30.272 16.931 13.300 1.00 68.19 508 GLY A O 1
ATOM 3842 N N . LEU A 1 509 ? 30.908 15.261 14.657 1.00 80.12 509 LEU A N 1
ATOM 3843 C CA . LEU A 1 509 ? 31.580 16.076 15.670 1.00 80.12 509 LEU A CA 1
ATOM 3844 C C . LEU A 1 509 ? 33.108 15.993 15.512 1.00 80.12 509 LEU A C 1
ATOM 3846 O O . LEU A 1 509 ? 33.641 15.017 14.986 1.00 80.12 509 LEU A O 1
ATOM 3850 N N . LYS A 1 510 ? 33.831 17.012 15.984 1.00 81.06 510 LYS A N 1
ATOM 3851 C CA . LYS A 1 510 ? 35.304 17.041 16.010 1.00 81.06 510 LYS A CA 1
ATOM 3852 C C . LYS A 1 510 ? 35.806 17.603 17.333 1.00 81.06 510 LYS A C 1
ATOM 3854 O O . LYS A 1 510 ? 35.139 18.439 17.940 1.00 81.06 510 LYS A O 1
ATOM 3859 N N . LEU A 1 511 ? 36.985 17.157 17.764 1.00 82.19 511 LEU A N 1
ATOM 3860 C CA . LEU A 1 511 ? 37.668 17.756 18.912 1.00 82.19 511 LEU A CA 1
ATOM 3861 C C . LEU A 1 511 ? 38.123 19.185 18.589 1.00 82.19 511 LEU A C 1
ATOM 3863 O O . LEU A 1 511 ? 38.416 19.524 17.441 1.00 82.19 511 LEU A O 1
ATOM 3867 N N . LYS A 1 512 ? 38.206 20.027 19.620 1.00 76.19 512 LYS A N 1
ATOM 3868 C CA . LYS A 1 512 ? 38.658 21.413 19.500 1.00 76.19 512 LYS A CA 1
ATOM 3869 C C . LYS A 1 512 ? 40.190 21.483 19.586 1.00 76.19 512 LYS A C 1
ATOM 3871 O O . LYS A 1 512 ? 40.752 21.667 20.666 1.00 76.19 512 LYS A O 1
ATOM 3876 N N . GLY A 1 513 ? 40.852 21.299 18.446 1.00 68.62 513 GLY A N 1
ATOM 3877 C CA . GLY A 1 513 ? 42.310 21.368 18.283 1.00 68.62 513 GLY A CA 1
ATOM 3878 C C . GLY A 1 513 ? 42.777 20.573 17.064 1.00 68.62 513 GLY A C 1
ATOM 3879 O O . GLY A 1 513 ? 42.057 19.683 16.610 1.00 68.62 513 GLY A O 1
ATOM 3880 N N . ASP A 1 514 ? 43.956 20.894 16.527 1.00 66.69 514 ASP A N 1
ATOM 3881 C CA . ASP A 1 514 ? 44.494 20.188 15.363 1.00 66.69 514 ASP A CA 1
ATOM 3882 C C . ASP A 1 514 ? 45.297 18.953 15.795 1.00 66.69 514 ASP A C 1
ATOM 3884 O O . ASP A 1 514 ? 46.238 19.032 16.584 1.00 66.69 514 ASP A O 1
ATOM 3888 N N . ILE A 1 515 ? 44.894 17.779 15.309 1.00 64.00 515 ILE A N 1
ATOM 3889 C CA . ILE A 1 515 ? 45.517 16.494 15.677 1.00 64.00 515 ILE A CA 1
ATOM 3890 C C . ILE A 1 515 ? 46.826 16.293 14.898 1.00 64.00 515 ILE A C 1
ATOM 3892 O O . ILE A 1 515 ? 47.687 15.530 15.335 1.00 64.00 515 ILE A O 1
ATOM 3896 N N . SER A 1 516 ? 47.016 17.006 13.781 1.00 57.81 516 SER A N 1
ATOM 3897 C CA . SER A 1 516 ? 48.245 16.969 12.979 1.00 57.81 516 SER A CA 1
ATOM 3898 C C . SER A 1 516 ? 49.468 17.553 13.690 1.00 57.81 516 SER A C 1
ATOM 3900 O O . SER A 1 516 ? 50.584 17.179 13.347 1.00 57.81 516 SER A O 1
ATOM 3902 N N . ASP A 1 517 ? 49.286 18.395 14.712 1.00 54.69 517 ASP A N 1
ATOM 3903 C CA . ASP A 1 517 ? 50.398 18.977 15.480 1.00 54.69 517 ASP A CA 1
ATOM 3904 C C . ASP A 1 517 ? 50.968 18.014 16.541 1.00 54.69 517 ASP A C 1
ATOM 3906 O O . ASP A 1 517 ? 52.058 18.227 17.075 1.00 54.69 517 ASP A O 1
ATOM 3910 N N . LEU A 1 518 ? 50.284 16.893 16.812 1.00 58.09 518 LEU A N 1
ATOM 3911 C CA . LEU A 1 518 ? 50.712 15.887 17.793 1.00 58.09 518 LEU A CA 1
ATOM 3912 C C . LEU A 1 518 ? 51.915 15.046 17.341 1.00 58.09 518 LEU A C 1
ATOM 3914 O O . LEU A 1 518 ? 52.495 14.346 18.167 1.00 58.09 518 LEU A O 1
ATOM 3918 N N . SER A 1 519 ? 52.296 15.051 16.059 1.00 50.50 519 SER A N 1
ATOM 3919 C CA . SER A 1 519 ? 53.536 14.392 15.609 1.00 50.50 519 SER A CA 1
ATOM 3920 C C . SER A 1 519 ? 54.796 15.114 16.082 1.00 50.50 519 SER A C 1
ATOM 3922 O O . SER A 1 519 ? 55.777 14.443 16.363 1.00 50.50 519 SER A O 1
ATOM 3924 N N . ASN A 1 520 ? 54.752 16.436 16.260 1.00 50.03 520 ASN A N 1
ATOM 3925 C CA . ASN A 1 520 ? 55.937 17.223 16.617 1.00 50.03 520 ASN A CA 1
ATOM 3926 C C . ASN A 1 520 ? 56.196 17.295 18.136 1.00 50.03 520 ASN A C 1
ATOM 3928 O O . ASN A 1 520 ? 57.256 17.751 18.542 1.00 50.03 520 ASN A O 1
ATOM 3932 N N . LEU A 1 521 ? 55.246 16.866 18.982 1.00 51.22 521 LEU A N 1
ATOM 3933 C CA . LEU A 1 521 ? 55.338 16.983 20.449 1.00 51.22 521 LEU A CA 1
ATOM 3934 C C . LEU A 1 521 ? 55.841 15.719 21.171 1.00 51.22 521 LEU A C 1
ATOM 3936 O O . LEU A 1 521 ? 56.111 15.778 22.365 1.00 51.22 521 LEU A O 1
ATOM 3940 N N . PHE A 1 522 ? 55.924 14.577 20.482 1.00 49.97 522 PHE A N 1
ATOM 3941 C CA . PHE A 1 522 ? 56.279 13.279 21.080 1.00 49.97 522 PHE A CA 1
ATOM 3942 C C . PHE A 1 522 ? 57.546 12.647 20.474 1.00 49.97 522 PHE A C 1
ATOM 3944 O O . PHE A 1 522 ? 57.840 11.497 20.780 1.00 49.97 522 PHE A O 1
ATOM 3951 N N . GLU A 1 523 ? 58.295 13.379 19.641 1.00 44.16 523 GLU A N 1
ATOM 3952 C CA . GLU A 1 523 ? 59.609 12.952 19.120 1.00 44.16 523 GLU A CA 1
ATOM 3953 C C . GLU A 1 523 ? 60.803 13.458 19.966 1.00 44.16 523 GLU A C 1
ATOM 3955 O O . GLU A 1 523 ? 61.939 13.117 19.661 1.00 44.16 523 GLU A O 1
ATOM 3960 N N . GLU A 1 524 ? 60.584 14.215 21.053 1.00 39.69 524 GLU A N 1
ATOM 3961 C CA . GLU A 1 524 ? 61.669 14.734 21.920 1.00 39.69 524 GLU A CA 1
ATOM 3962 C C . GLU A 1 524 ? 61.833 14.035 23.289 1.00 39.69 524 GLU A C 1
ATOM 3964 O O . GLU A 1 524 ? 62.698 14.428 24.066 1.00 39.69 524 GLU A O 1
ATOM 3969 N N . GLU A 1 525 ? 61.092 12.964 23.591 1.00 40.84 525 GLU A N 1
ATOM 3970 C CA . GLU A 1 525 ? 61.346 12.143 24.794 1.00 40.84 525 GLU A CA 1
ATOM 3971 C C . GLU A 1 525 ? 61.326 10.637 24.476 1.00 40.84 525 GLU A C 1
ATOM 3973 O O . GLU A 1 525 ? 60.426 9.908 24.903 1.00 40.84 525 GLU A O 1
ATOM 3978 N N . GLU A 1 526 ? 62.338 10.171 23.734 1.00 34.84 526 GLU A N 1
ATOM 3979 C CA . GLU A 1 526 ? 62.754 8.756 23.701 1.00 34.84 526 GLU A CA 1
ATOM 3980 C C . GLU A 1 526 ? 64.148 8.572 24.318 1.00 34.84 526 GLU A C 1
ATOM 3982 O O . GLU A 1 526 ? 65.077 9.327 23.940 1.00 34.84 526 GLU A O 1
#